Protein AF-0000000087793151 (afdb_homodimer)

Radius of gyration: 22.63 Å; Cα contacts (8 Å, |Δi|>4): 613; chains: 2; bounding box: 46×67×63 Å

Secondary structure (DSSP, 8-state):
----HHHHHHHHHHH-TT-SSSGGG--SSHHHHHHTTS--SHHHHHHHHHHHIIIIITTTHHHHHHHHHHS-HHHHHHHHHHHHHH---HHHHHHHHHHHHHHHHHHHHH-TTS--HHHHHHHHTTS----HHHHHHHHHHHTT--HHHHHHHHHHHHHHHHHHHHHHTTSS-HHHHHHHHHHTHHHHHHHHHTTTTS-GGG-----HHHHHHHHHHHHHHHHHHH-/----HHHHHHHHHHH-TT-SSSGGG--SSHHHHHHTTS--SHHHHHHHHHHHIIIIITTTHHHHHHHHHHS-HHHHHHHHHHHHHH---HHHHHHHHHHHHHHHHHHHHH-TTS--HHHHHHHHTTS----HHHHHHHHHHHTT--HHHHHHHHHHHHHHHHHHHHHHTTSS-HHHHHHHHHHTHHHHHHHHHTTTTS-GGG-----HHHHHHHHHHHHHHHHHHH-

Foldseek 3Di:
DPCDPQLVVVLVQVLDLVNPLCLLPQLLLLVLCCVVPCQQALVSLLVVLLCCLQPACLQQLLLLLVCLVPHDLLVSQQSQAVSLVVQQFPSNSVSQLSSLVSLLVVLCVVCVPFDPPSVVVCVVVVSHSSGNSNSLSNSSVRSPHDSLCSSLSVSLSSLLSSLVVCCVVVSDHPVSSVVSSVVCSVVSSVSNVVCVPPNSSSGDRPPPVSSVSSVVVVVVVVVVVVD/DPCDPQLVVVLVQVLDLVNPLCLLPQLLLLVLCPVVPQQQALVSLLVVLLCCLQPACLQQLLLLLVCLVPHDLLVSQQSQAVSLVVQQFPSNSVSQLSSLVSLLVVLCVVCVPFDPPSVVVCVVVVSHSSGNSNSLSNSSVRSPHDSLCSQLSVSLSSLLSSLVVCCVVVSDHPVSSVVSSVVCSVVSSVSNVVCVPPNSSSGDRPPPVSSVSSVVVVVVVVVVVVD

pLDDT: mean 87.32, std 15.62, range [35.44, 98.69]

Sequence (454 aa):
MPNSLNSYLSHAQILDSALPIGAFSHSFGFETLVVEGQITDAASLHDFLWNALHGAWSQSDCLLIKATFTLENTQIWELDALLDASRVSRETREGTRKMGRQALKLARAIHPHLDFTGVENALQNGECAGSWPLIYGLWSRAIGVPLDRATTGYLHGCCAASLNVAVRLSLIGQTAAQTILAALSSEIEAAWQAVAERDPFDFCTSLPVLEIAQMRHQWLEARLFMSMPNSLNSYLSHAQILDSALPIGAFSHSFGFETLVVEGQITDAASLHDFLWNALHGAWSQSDCLLIKATFTLENTQIWELDALLDASRVSRETREGTRKMGRQALKLARAIHPHLDFTGVENALQNGECAGSWPLIYGLWSRAIGVPLDRATTGYLHGCCAASLNVAVRLSLIGQTAAQTILAALSSEIEAAWQAVAERDPFDFCTSLPVLEIAQMRHQWLEARLFMS

Nearest PDB structures (foldseek):
  4hi0-assembly1_C  TM=8.654E-01  e=1.634E-08  Helicobacter pylori 26695
  8hc1-assembly1_D  TM=8.454E-01  e=1.628E-06  Helicobacter pylori 26695
  3cxn-assembly2_C  TM=8.411E-01  e=1.063E-05  unclassified
  3o1q-assembly2_B  TM=8.295E-01  e=2.077E-05  Helicobacter pylori
  6jc4-assembly2_C  TM=8.252E-01  e=7.587E-05  Klebsiella pneumoniae

Solvent-accessible surface area (backbone atoms only — not comparable to full-atom values): 23621 Å² total; per-residue (Å²): 122,78,82,38,71,60,27,51,53,54,48,51,52,68,56,22,78,72,46,88,29,60,66,85,75,49,58,68,25,55,58,41,29,38,75,73,58,70,32,70,39,70,67,45,42,50,51,50,51,51,47,40,39,58,38,27,45,33,32,36,45,37,25,49,24,48,27,56,76,72,50,54,68,71,59,38,26,46,50,43,33,51,52,49,70,62,43,75,22,67,65,45,41,52,42,35,25,50,26,9,51,40,41,48,55,47,49,45,65,52,36,70,86,61,86,58,60,69,59,53,50,31,45,75,73,64,47,26,60,49,30,33,46,50,41,50,25,46,50,35,50,73,53,46,42,53,68,70,56,45,45,39,46,49,50,49,40,55,50,50,52,52,38,52,51,36,36,74,69,63,55,44,55,68,66,56,40,50,30,52,53,55,65,39,46,64,53,40,50,48,29,43,62,75,44,65,83,54,60,49,87,68,48,43,83,60,46,56,66,56,38,46,33,28,44,47,40,53,51,50,54,46,48,63,66,70,95,125,80,82,39,72,60,28,52,53,54,47,50,54,69,57,21,76,72,46,88,28,61,65,83,74,48,57,69,22,55,58,40,30,38,76,71,56,70,33,70,39,70,67,44,41,48,50,50,51,51,46,39,39,58,38,26,45,33,31,33,46,38,25,47,25,48,26,56,76,74,50,56,68,73,59,38,28,46,48,43,34,52,54,48,69,61,44,77,22,66,66,46,41,52,42,35,26,49,26,9,51,41,40,47,55,46,48,45,65,50,36,72,86,60,88,57,59,68,60,52,50,31,46,75,71,63,48,26,59,48,30,32,46,50,41,50,24,46,51,35,52,74,53,48,42,53,68,71,57,46,45,39,47,50,51,49,41,54,52,50,54,52,38,52,49,35,35,76,69,63,54,45,52,69,66,56,39,49,28,52,54,56,65,38,46,62,53,40,50,50,30,42,61,76,44,66,83,54,60,49,87,68,51,42,84,58,45,57,66,54,38,45,32,28,45,46,41,54,51,51,53,52,48,62,66,70,94

Structure (mmCIF, N/CA/C/O backbone):
data_AF-0000000087793151-model_v1
#
loop_
_entity.id
_entity.type
_entity.pdbx_description
1 polymer 'Urease accessory protein UreF'
#
loop_
_atom_site.group_PDB
_atom_site.id
_atom_site.type_symbol
_atom_site.label_atom_id
_atom_site.label_alt_id
_atom_site.label_comp_id
_atom_site.label_asym_id
_atom_site.label_entity_id
_atom_site.label_seq_id
_atom_site.pdbx_PDB_ins_code
_atom_site.Cartn_x
_atom_site.Cartn_y
_atom_site.Cartn_z
_atom_site.occupancy
_atom_site.B_iso_or_equiv
_atom_site.auth_seq_id
_atom_site.auth_comp_id
_atom_site.auth_asym_id
_atom_site.auth_atom_id
_atom_site.pdbx_PDB_model_num
ATOM 1 N N . MET A 1 1 ? 14.648 -12.32 12.484 1 37.25 1 MET A N 1
ATOM 2 C CA . MET A 1 1 ? 14.953 -10.93 12.812 1 37.25 1 MET A CA 1
ATOM 3 C C . MET A 1 1 ? 13.672 -10.117 12.953 1 37.25 1 MET A C 1
ATOM 5 O O . MET A 1 1 ? 12.688 -10.367 12.25 1 37.25 1 MET A O 1
ATOM 9 N N . PRO A 1 2 ? 13.438 -9.539 14.023 1 46.12 2 PRO A N 1
ATOM 10 C CA . PRO A 1 2 ? 12.219 -8.812 14.375 1 46.12 2 PRO A CA 1
ATOM 11 C C . PRO A 1 2 ? 11.727 -7.898 13.258 1 46.12 2 PRO A C 1
ATOM 13 O O . PRO A 1 2 ? 12.531 -7.445 12.438 1 46.12 2 PRO A O 1
ATOM 16 N N . ASN A 1 3 ? 10.375 -8.156 12.789 1 57.62 3 ASN A N 1
ATOM 17 C CA . ASN A 1 3 ? 9.648 -7.293 11.859 1 57.62 3 ASN A CA 1
ATOM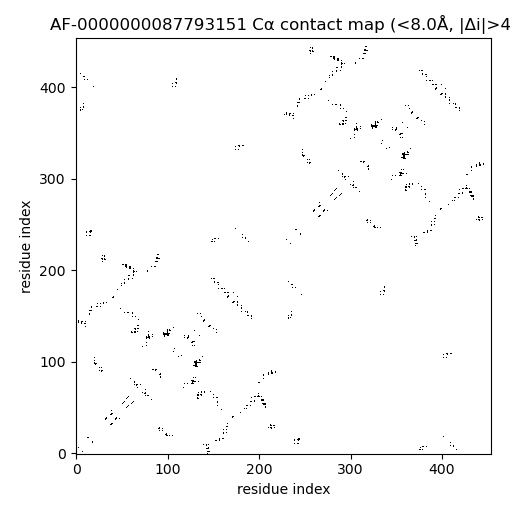 18 C C . ASN A 1 3 ? 10.023 -5.824 12.047 1 57.62 3 ASN A C 1
ATOM 20 O O . ASN A 1 3 ? 9.438 -5.133 12.875 1 57.62 3 ASN A O 1
ATOM 24 N N . SER A 1 4 ? 11.227 -5.461 11.367 1 79.94 4 SER A N 1
ATOM 25 C CA . SER A 1 4 ? 11.797 -4.125 11.508 1 79.94 4 SER A CA 1
ATOM 26 C C . SER A 1 4 ? 10.961 -3.092 10.758 1 79.94 4 SER A C 1
ATOM 28 O O . SER A 1 4 ? 10.148 -3.445 9.898 1 79.94 4 SER A O 1
ATOM 30 N N . LEU A 1 5 ? 10.953 -1.966 11.258 1 82.94 5 LEU A N 1
ATOM 31 C CA . LEU A 1 5 ? 10.289 -0.855 10.586 1 82.94 5 LEU A CA 1
ATOM 32 C C . LEU A 1 5 ? 10.688 -0.791 9.117 1 82.94 5 LEU A C 1
ATOM 34 O O . LEU A 1 5 ? 9.852 -0.495 8.258 1 82.94 5 LEU A O 1
ATOM 38 N N . ASN A 1 6 ? 11.891 -1.193 8.867 1 87.62 6 ASN A N 1
ATOM 39 C CA . ASN A 1 6 ? 12.367 -1.195 7.488 1 87.62 6 ASN A CA 1
ATOM 40 C C . ASN A 1 6 ? 11.672 -2.27 6.652 1 87.62 6 ASN A C 1
ATOM 42 O O . ASN A 1 6 ? 11.297 -2.025 5.508 1 87.62 6 ASN A O 1
ATOM 46 N N . SER A 1 7 ? 11.539 -3.393 7.266 1 91.69 7 SER A N 1
ATOM 47 C CA . SER A 1 7 ? 10.836 -4.469 6.578 1 91.69 7 SER A CA 1
ATOM 48 C C . SER A 1 7 ? 9.375 -4.105 6.332 1 91.69 7 SER A C 1
ATOM 50 O O . SER A 1 7 ? 8.828 -4.41 5.27 1 91.69 7 SER A O 1
ATOM 52 N N . TYR A 1 8 ? 8.82 -3.398 7.27 1 93.81 8 TYR A N 1
ATOM 53 C CA . TYR A 1 8 ? 7.434 -2.957 7.176 1 93.81 8 TYR A CA 1
ATOM 54 C C . TYR A 1 8 ? 7.246 -1.979 6.023 1 93.81 8 TYR A C 1
ATOM 56 O O . TYR A 1 8 ? 6.355 -2.156 5.188 1 93.81 8 TYR A O 1
ATOM 64 N N . LEU A 1 9 ? 8.102 -0.995 5.922 1 95.38 9 LEU A N 1
ATOM 65 C CA . LEU A 1 9 ? 7.992 0.022 4.879 1 95.38 9 LEU A CA 1
ATOM 66 C C . LEU A 1 9 ? 8.305 -0.568 3.51 1 95.38 9 LEU A C 1
ATOM 68 O O . LEU A 1 9 ? 7.672 -0.209 2.514 1 95.38 9 LEU A O 1
ATOM 72 N N . SER A 1 10 ? 9.305 -1.446 3.494 1 95.5 10 SER A N 1
ATOM 73 C CA . SER A 1 10 ? 9.633 -2.117 2.242 1 95.5 10 SER A CA 1
ATOM 74 C C . SER A 1 10 ? 8.469 -2.957 1.735 1 95.5 10 SER A C 1
ATOM 76 O O . SER A 1 10 ? 8.188 -2.986 0.534 1 95.5 10 SER A O 1
ATOM 78 N N . HIS A 1 11 ? 7.828 -3.617 2.676 1 96.62 11 HIS A N 1
ATOM 79 C CA . HIS A 1 11 ? 6.68 -4.422 2.277 1 96.62 11 HIS A CA 1
ATOM 80 C C . HIS A 1 11 ? 5.52 -3.541 1.828 1 96.62 11 HIS A C 1
ATOM 82 O O . HIS A 1 11 ? 4.809 -3.879 0.878 1 96.62 11 HIS A O 1
ATOM 88 N N . ALA A 1 12 ? 5.297 -2.412 2.52 1 95.94 12 ALA A N 1
ATOM 89 C CA . ALA A 1 12 ? 4.273 -1.462 2.094 1 95.94 12 ALA A CA 1
ATOM 90 C C . ALA A 1 12 ? 4.508 -1.01 0.655 1 95.94 12 ALA A C 1
ATOM 92 O O . ALA A 1 12 ? 3.557 -0.845 -0.113 1 95.94 12 ALA A O 1
ATOM 93 N N . GLN A 1 13 ? 5.727 -0.848 0.295 1 96.06 13 GLN A N 1
ATOM 94 C CA . GLN A 1 13 ? 6.09 -0.449 -1.062 1 96.06 13 GLN A CA 1
ATOM 95 C C . GLN A 1 13 ? 5.707 -1.527 -2.072 1 96.06 13 GLN A C 1
ATOM 97 O O . GLN A 1 13 ? 5.168 -1.224 -3.139 1 96.06 13 GLN A O 1
ATOM 102 N N . ILE A 1 14 ? 5.953 -2.748 -1.734 1 96.12 14 ILE A N 1
ATOM 103 C CA . ILE A 1 14 ? 5.66 -3.871 -2.617 1 96.12 14 ILE A CA 1
ATOM 104 C C . ILE A 1 14 ? 4.148 -4.031 -2.768 1 96.12 14 ILE A C 1
ATOM 106 O O . ILE A 1 14 ? 3.664 -4.406 -3.838 1 96.12 14 ILE A O 1
ATOM 110 N N . LEU A 1 15 ? 3.402 -3.697 -1.719 1 95.94 15 LEU A N 1
ATOM 111 C CA . LEU A 1 15 ? 1.961 -3.924 -1.695 1 95.94 15 LEU A CA 1
ATOM 112 C C . LEU A 1 15 ? 1.217 -2.766 -2.352 1 95.94 15 LEU A C 1
ATOM 114 O O . LEU A 1 15 ? 0.011 -2.855 -2.594 1 95.94 15 LEU A O 1
ATOM 118 N N . ASP A 1 16 ? 1.908 -1.746 -2.65 1 95.38 16 ASP A N 1
ATOM 119 C CA . ASP A 1 16 ? 1.265 -0.566 -3.219 1 95.38 16 ASP A CA 1
ATOM 120 C C . ASP A 1 16 ? 0.654 -0.878 -4.582 1 95.38 16 ASP A C 1
ATOM 122 O O . ASP A 1 16 ? 1.305 -1.484 -5.438 1 95.38 16 ASP A O 1
ATOM 126 N N . SER A 1 17 ? -0.555 -0.442 -4.77 1 92.12 17 SER A N 1
ATOM 127 C CA . SER A 1 17 ? -1.268 -0.705 -6.016 1 92.12 17 SER A CA 1
ATOM 128 C C . SER A 1 17 ? -0.584 -0.023 -7.195 1 92.12 17 SER A C 1
ATOM 130 O O . SER A 1 17 ? -0.817 -0.389 -8.352 1 92.12 17 SER A O 1
ATOM 132 N N . ALA A 1 18 ? 0.259 0.924 -6.902 1 90 18 ALA A N 1
ATOM 133 C CA . ALA A 1 18 ? 0.94 1.658 -7.965 1 90 18 ALA A CA 1
ATOM 134 C C . ALA A 1 18 ? 2.291 1.026 -8.289 1 90 18 ALA A C 1
ATOM 136 O O . ALA A 1 18 ? 3.055 1.56 -9.094 1 90 18 ALA A O 1
ATOM 137 N N . LEU A 1 19 ? 2.611 -0.112 -7.59 1 93.75 19 LEU A N 1
ATOM 138 C CA . LEU A 1 19 ? 3.85 -0.793 -7.949 1 93.75 19 LEU A CA 1
ATOM 139 C C . LEU A 1 19 ? 3.908 -1.058 -9.453 1 93.75 19 LEU A C 1
ATOM 141 O O . LEU A 1 19 ? 2.994 -1.664 -10.016 1 93.75 19 LEU A O 1
ATOM 145 N N . PRO A 1 20 ? 4.914 -0.584 -10.117 1 93.25 20 PRO A N 1
ATOM 146 C CA . PRO A 1 20 ? 4.941 -0.592 -11.578 1 93.25 20 PRO A CA 1
ATOM 147 C C . PRO A 1 20 ? 5.371 -1.939 -12.156 1 93.25 20 PRO A C 1
ATOM 149 O O . PRO A 1 20 ? 6.383 -2.02 -12.859 1 93.25 20 PRO A O 1
ATOM 152 N N . ILE A 1 21 ? 4.559 -2.949 -11.961 1 93 21 ILE A N 1
ATOM 153 C CA . ILE A 1 21 ? 4.914 -4.273 -12.461 1 93 21 ILE A CA 1
ATOM 154 C C . ILE A 1 21 ? 3.85 -4.758 -13.445 1 93 21 ILE A C 1
ATOM 156 O O . ILE A 1 21 ? 3.836 -5.93 -13.828 1 93 21 ILE A O 1
ATOM 160 N N . GLY A 1 22 ? 2.945 -3.9 -13.82 1 79.44 22 GLY A N 1
ATOM 161 C CA . GLY A 1 22 ? 1.963 -4.211 -14.852 1 79.44 22 GLY A CA 1
ATOM 162 C C . GLY A 1 22 ? 0.705 -4.852 -14.297 1 79.44 22 GLY A C 1
ATOM 163 O O . GLY A 1 22 ? -0.06 -5.473 -15.039 1 79.44 22 GLY A O 1
ATOM 164 N N . ALA A 1 23 ? 0.548 -4.984 -13.008 1 60.41 23 ALA A N 1
ATOM 165 C CA . ALA A 1 23 ? -0.57 -5.68 -12.375 1 60.41 23 ALA A CA 1
ATOM 166 C C . ALA A 1 23 ? -1.903 -5.207 -12.945 1 60.41 23 ALA A C 1
ATOM 168 O O . ALA A 1 23 ? -2.814 -6.008 -13.164 1 60.41 23 ALA A O 1
ATOM 169 N N . PHE A 1 24 ? -2.125 -3.943 -13.188 1 54.72 24 PHE A N 1
ATOM 170 C CA . PHE A 1 24 ? -3.428 -3.389 -13.531 1 54.72 24 PHE A CA 1
ATOM 171 C C . PHE A 1 24 ? -3.842 -3.818 -14.938 1 54.72 24 PHE A C 1
ATOM 173 O O . PHE A 1 24 ? -5.031 -3.842 -15.258 1 54.72 24 PHE A O 1
ATOM 180 N N . SER A 1 25 ? -2.857 -4.164 -15.648 1 48.97 25 SER A N 1
ATOM 181 C CA . SER A 1 25 ? -3.166 -4.465 -17.047 1 48.97 25 SER A CA 1
ATOM 182 C C . SER A 1 25 ? -3.758 -5.863 -17.188 1 48.97 25 SER A C 1
ATOM 184 O O . SER A 1 25 ? -4.383 -6.176 -18.203 1 48.97 25 SER A O 1
ATOM 186 N N . HIS A 1 26 ? -3.625 -6.668 -16.297 1 51.31 26 HIS A N 1
ATOM 187 C CA . HIS A 1 26 ? -3.973 -8.031 -16.672 1 51.31 26 HIS A CA 1
ATOM 188 C C . HIS A 1 26 ? -5.062 -8.594 -15.766 1 51.31 26 HIS A C 1
ATOM 190 O O . HIS A 1 26 ? -4.77 -9.336 -14.82 1 51.31 26 HIS A O 1
ATOM 196 N N . SER A 1 27 ? -6.082 -7.812 -15.617 1 57.06 27 SER A N 1
ATOM 197 C CA . SER A 1 27 ? -7.078 -8.422 -14.742 1 57.06 27 SER A CA 1
ATOM 198 C C . SER A 1 27 ? -7.469 -9.812 -15.234 1 57.06 27 SER A C 1
ATOM 200 O O . SER A 1 27 ? -8.016 -9.953 -16.328 1 57.06 27 SER A O 1
ATOM 202 N N . PHE A 1 28 ? -6.809 -10.945 -14.82 1 58.47 28 PHE A N 1
ATOM 203 C CA . PHE A 1 28 ? -6.848 -12.406 -14.875 1 58.47 28 PHE A CA 1
ATOM 204 C C . PHE A 1 28 ? -8.266 -12.898 -15.164 1 58.47 28 PHE A C 1
ATOM 206 O O . PHE A 1 28 ? -8.789 -13.742 -14.438 1 58.47 28 PHE A O 1
ATOM 213 N N . GLY A 1 29 ? -8.922 -12.289 -16.141 1 66.12 29 GLY A N 1
ATOM 214 C CA . GLY A 1 29 ? -10.227 -12.82 -16.469 1 66.12 29 GLY A CA 1
ATOM 215 C C . GLY A 1 29 ? -11.367 -12.094 -15.789 1 66.12 29 GLY A C 1
ATOM 216 O O . GLY A 1 29 ? -12.531 -12.258 -16.172 1 66.12 29 GLY A O 1
ATOM 217 N N . PHE A 1 30 ? -11.016 -11.281 -14.836 1 77.06 30 PHE A N 1
ATOM 218 C CA . PHE A 1 30 ? -12.062 -10.578 -14.102 1 77.06 30 PHE A CA 1
ATOM 219 C C . PHE A 1 30 ? -12.859 -9.672 -15.031 1 77.06 30 PHE A C 1
ATOM 221 O O . PHE A 1 30 ? -14.094 -9.656 -14.984 1 77.06 30 PHE A O 1
ATOM 228 N N . GLU A 1 31 ? -12.148 -9.023 -15.906 1 77.62 31 GLU A N 1
ATOM 229 C CA . GLU A 1 31 ? -12.812 -8.117 -16.844 1 77.62 31 GLU A CA 1
ATOM 230 C C . GLU A 1 31 ? -13.781 -8.875 -17.75 1 77.62 31 GLU A C 1
ATOM 232 O O . GLU A 1 31 ? -14.883 -8.398 -18.031 1 77.62 31 GLU A O 1
ATOM 237 N N . THR A 1 32 ? -13.359 -9.992 -18.125 1 74.94 32 THR A N 1
ATOM 238 C CA . THR A 1 32 ? -14.195 -10.836 -18.969 1 74.94 32 THR A CA 1
ATOM 239 C C . THR A 1 32 ? -15.461 -11.266 -18.234 1 74.94 32 THR A C 1
ATOM 241 O O . THR A 1 32 ? -16.547 -11.258 -18.812 1 74.94 32 THR A O 1
ATOM 244 N N . LEU A 1 33 ? -15.266 -11.578 -16.969 1 80.81 33 LEU A N 1
ATOM 245 C CA . LEU A 1 33 ? -16.406 -12 -16.156 1 80.81 33 LEU A CA 1
ATOM 246 C C . LEU A 1 33 ? -17.391 -10.859 -15.977 1 80.81 33 LEU A C 1
ATOM 248 O O . LEU A 1 33 ? -18.609 -11.086 -15.953 1 80.81 33 LEU A O 1
ATOM 252 N N . VAL A 1 34 ? -16.891 -9.68 -15.914 1 83.25 34 VAL A N 1
ATOM 253 C CA . VAL A 1 34 ? -17.75 -8.508 -15.75 1 83.25 34 VAL A CA 1
ATOM 254 C C . VAL A 1 34 ? -18.469 -8.195 -17.062 1 83.25 34 VAL A C 1
ATOM 256 O O . VAL A 1 34 ? -19.688 -8.008 -17.078 1 83.25 34 VAL A O 1
ATOM 259 N N . VAL A 1 35 ? -17.734 -8.258 -18.156 1 79.19 35 VAL A N 1
ATOM 260 C CA . VAL A 1 35 ? -18.266 -7.918 -19.469 1 79.19 35 VAL A CA 1
ATOM 261 C C . VAL A 1 35 ? -19.297 -8.961 -19.891 1 79.19 35 VAL A C 1
ATOM 263 O O . VAL A 1 35 ? -20.297 -8.633 -20.531 1 79.19 35 VAL A O 1
ATOM 266 N N . GLU A 1 36 ? -19.125 -10.156 -19.5 1 82.31 36 GLU A N 1
ATOM 267 C CA . GLU A 1 36 ? -20.031 -11.25 -19.844 1 82.31 36 GLU A CA 1
ATOM 268 C C . GLU A 1 36 ? -21.234 -11.297 -18.906 1 82.31 36 GLU A C 1
ATOM 270 O O . GLU A 1 36 ? -22.125 -12.125 -19.078 1 82.31 36 GLU A O 1
ATOM 275 N N . GLY A 1 37 ? -21.172 -10.445 -17.906 1 84.69 37 GLY A N 1
ATOM 276 C CA . GLY A 1 37 ? -22.344 -10.297 -17.047 1 84.69 37 GLY A CA 1
ATOM 277 C C . GLY A 1 37 ? -22.391 -11.305 -15.914 1 84.69 37 GLY A C 1
ATOM 278 O O . GLY A 1 37 ? -23.438 -11.523 -15.305 1 84.69 37 GLY A O 1
ATOM 279 N N . GLN A 1 38 ? -21.328 -11.93 -15.711 1 84.81 38 GLN A N 1
ATOM 280 C CA . GLN A 1 38 ? -21.25 -12.875 -14.602 1 84.81 38 GLN A CA 1
ATOM 281 C C . GLN A 1 38 ? -21.062 -12.141 -13.273 1 84.81 38 GLN A C 1
ATOM 283 O O . GLN A 1 38 ? -21.453 -12.648 -12.219 1 84.81 38 GLN A O 1
ATOM 288 N N . ILE A 1 39 ? -20.422 -11.07 -13.281 1 89.62 39 ILE A N 1
ATOM 289 C CA . ILE A 1 39 ? -20.297 -10.164 -12.141 1 89.62 39 ILE A CA 1
ATOM 290 C C . ILE A 1 39 ? -21.016 -8.852 -12.453 1 89.62 39 ILE A C 1
ATOM 292 O O . ILE A 1 39 ? -20.625 -8.133 -13.375 1 89.62 39 ILE A O 1
ATOM 296 N N . THR A 1 40 ? -21.984 -8.594 -11.664 1 89.38 40 THR A N 1
ATOM 297 C CA . THR A 1 40 ? -22.844 -7.5 -12.109 1 89.38 40 THR A CA 1
ATOM 298 C C . THR A 1 40 ? -23.031 -6.48 -10.992 1 89.38 40 THR A C 1
ATOM 300 O O . THR A 1 40 ? -23.5 -5.363 -11.234 1 89.38 40 THR A O 1
ATOM 303 N N . ASP A 1 41 ? -22.734 -6.895 -9.828 1 89 41 ASP A N 1
ATOM 304 C CA . ASP A 1 41 ? -22.969 -6.008 -8.695 1 89 41 ASP A CA 1
ATOM 305 C C . ASP A 1 41 ? -22.016 -6.328 -7.543 1 89 41 ASP A C 1
ATOM 307 O O . ASP A 1 41 ? -21.125 -7.172 -7.68 1 89 41 ASP A O 1
ATOM 311 N N . ALA A 1 42 ? -22.188 -5.605 -6.406 1 88.31 42 ALA A N 1
ATOM 312 C CA . ALA A 1 42 ? -21.297 -5.75 -5.254 1 88.31 42 ALA A CA 1
ATOM 313 C C . ALA A 1 42 ? -21.375 -7.156 -4.676 1 88.31 42 ALA A C 1
ATOM 315 O O . ALA A 1 42 ? -20.359 -7.711 -4.238 1 88.31 42 ALA A O 1
ATOM 316 N N . ALA A 1 43 ? -22.562 -7.68 -4.719 1 89.12 43 ALA A N 1
ATOM 317 C CA . ALA A 1 43 ? -22.75 -9.016 -4.152 1 89.12 43 ALA A CA 1
ATOM 318 C C . ALA A 1 43 ? -22.047 -10.07 -4.984 1 89.12 43 ALA A C 1
ATOM 320 O O . ALA A 1 43 ? -21.344 -10.93 -4.441 1 89.12 43 ALA A O 1
ATOM 321 N N . SER A 1 44 ? -22.234 -10.039 -6.297 1 90.81 44 SER A N 1
ATOM 322 C CA . SER A 1 44 ? -21.578 -11 -7.172 1 90.81 44 SER A CA 1
ATOM 323 C C . SER A 1 44 ? -20.062 -10.789 -7.172 1 90.81 44 SER A C 1
ATOM 325 O O . SER A 1 44 ? -19.297 -11.75 -7.312 1 90.81 44 SER A O 1
ATOM 327 N N . LEU A 1 45 ? -19.641 -9.602 -6.973 1 92.12 45 LEU A N 1
ATOM 328 C CA . LEU A 1 45 ? -18.219 -9.297 -6.871 1 92.12 45 LEU A CA 1
ATOM 329 C C . LEU A 1 45 ? -17.625 -9.898 -5.602 1 92.12 45 LEU A C 1
ATOM 331 O O . LEU A 1 45 ? -16.547 -10.508 -5.641 1 92.12 45 LEU A O 1
ATOM 335 N N . HIS A 1 46 ? -18.297 -9.68 -4.551 1 90.69 46 HIS A N 1
ATOM 336 C CA . HIS A 1 46 ? -17.859 -10.266 -3.291 1 90.69 46 HIS A CA 1
ATOM 337 C C . HIS A 1 46 ? -17.75 -11.789 -3.398 1 90.69 46 HIS A C 1
ATOM 339 O O . HIS A 1 46 ? -16.75 -12.375 -2.943 1 90.69 46 HIS A O 1
ATOM 345 N N . ASP A 1 47 ? -18.75 -12.391 -4.039 1 88.25 47 ASP A N 1
ATOM 346 C CA . ASP A 1 47 ? -18.734 -13.836 -4.219 1 88.25 47 ASP A CA 1
ATOM 347 C C . ASP A 1 47 ? -17.547 -14.281 -5.055 1 88.25 47 ASP A C 1
ATOM 349 O O . ASP A 1 47 ? -16.906 -15.289 -4.75 1 88.25 47 ASP A O 1
ATOM 353 N N . PHE A 1 48 ? -17.328 -13.547 -6.039 1 90.5 48 PHE A N 1
ATOM 354 C CA . PHE A 1 48 ? -16.172 -13.836 -6.887 1 90.5 48 PHE A CA 1
ATOM 355 C C . PHE A 1 48 ? -14.883 -13.781 -6.082 1 90.5 48 PHE A C 1
ATOM 357 O O . PHE A 1 48 ? -14.062 -14.688 -6.156 1 90.5 48 PHE A O 1
ATOM 364 N N . LEU A 1 49 ? -14.711 -12.734 -5.316 1 93.19 49 LEU A N 1
ATOM 365 C CA . LEU A 1 49 ? -13.492 -12.539 -4.547 1 93.19 49 LEU A CA 1
ATOM 366 C C . LEU A 1 49 ? -13.344 -13.609 -3.477 1 93.19 49 LEU A C 1
ATOM 368 O O . LEU A 1 49 ? -12.242 -14.109 -3.234 1 93.19 49 LEU A O 1
ATOM 372 N N . TRP A 1 50 ? -14.445 -13.938 -2.867 1 91.69 50 TRP A N 1
ATOM 373 C CA . TRP A 1 50 ? -14.43 -15 -1.863 1 91.69 50 TRP A CA 1
ATOM 374 C C . TRP A 1 50 ? -13.992 -16.328 -2.479 1 91.69 50 TRP A C 1
ATOM 376 O O . TRP A 1 50 ? -13.148 -17.031 -1.914 1 91.69 50 TRP A O 1
ATOM 386 N N . ASN A 1 51 ? -14.508 -16.656 -3.646 1 89.44 51 ASN A N 1
ATOM 387 C CA . ASN A 1 51 ? -14.156 -17.891 -4.344 1 89.44 51 ASN A CA 1
ATOM 388 C C . ASN A 1 51 ? -12.703 -17.875 -4.801 1 89.44 51 ASN A C 1
ATOM 390 O O . ASN A 1 51 ? -12.016 -18.906 -4.723 1 89.44 51 ASN A O 1
ATOM 394 N N . ALA A 1 52 ? -12.297 -16.766 -5.262 1 90.31 52 ALA A N 1
ATOM 395 C CA . ALA A 1 52 ? -10.906 -16.641 -5.699 1 90.31 52 ALA A CA 1
ATOM 396 C C . ALA A 1 52 ? -9.945 -16.812 -4.523 1 90.31 52 ALA A C 1
ATOM 398 O O . ALA A 1 52 ? -8.922 -17.484 -4.641 1 90.31 52 ALA A O 1
ATOM 399 N N . LEU A 1 53 ? -10.297 -16.234 -3.371 1 93.38 53 LEU A N 1
ATOM 400 C CA . LEU A 1 53 ? -9.477 -16.281 -2.164 1 93.38 53 LEU A CA 1
ATOM 401 C C . LEU A 1 53 ? -9.336 -17.719 -1.668 1 93.38 53 LEU A C 1
ATOM 403 O O . LEU A 1 53 ? -8.219 -18.188 -1.438 1 93.38 53 LEU A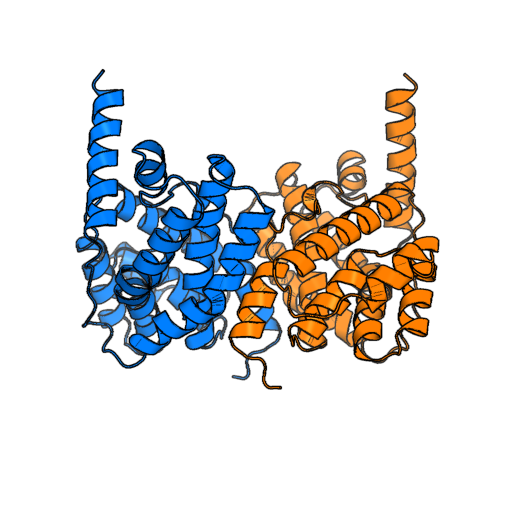 O 1
ATOM 407 N N . HIS A 1 54 ? -10.453 -18.375 -1.568 1 92.06 54 HIS A N 1
ATOM 408 C CA . HIS A 1 54 ? -10.461 -19.672 -0.919 1 92.06 54 HIS A CA 1
ATOM 409 C C . HIS A 1 54 ? -10.203 -20.797 -1.924 1 92.06 54 HIS A C 1
ATOM 411 O O . HIS A 1 54 ? -9.641 -21.828 -1.573 1 92.06 54 HIS A O 1
ATOM 417 N N . GLY A 1 55 ? -10.508 -20.562 -3.146 1 88.5 55 GLY A N 1
ATOM 418 C CA . GLY A 1 55 ? -10.508 -21.656 -4.113 1 88.5 55 GLY A CA 1
ATOM 419 C C . GLY A 1 55 ? -9.336 -21.594 -5.07 1 88.5 55 GLY A C 1
ATOM 420 O O . GLY A 1 55 ? -9.016 -22.594 -5.73 1 88.5 55 GLY A O 1
ATOM 421 N N . ALA A 1 56 ? -8.695 -20.422 -5.188 1 88.69 56 ALA A N 1
ATOM 422 C CA . ALA A 1 56 ? -7.652 -20.312 -6.199 1 88.69 56 ALA A CA 1
ATOM 423 C C . ALA A 1 56 ? -6.375 -19.734 -5.605 1 88.69 56 ALA A C 1
ATOM 425 O O . ALA A 1 56 ? -5.387 -20.438 -5.414 1 88.69 56 ALA A O 1
ATOM 426 N N . TRP A 1 57 ? -6.375 -18.516 -5.141 1 92.5 57 TRP A N 1
ATOM 427 C CA . TRP A 1 57 ? -5.16 -17.812 -4.746 1 92.5 57 TRP A CA 1
ATOM 428 C C . TRP A 1 57 ? -4.496 -18.484 -3.555 1 92.5 57 TRP A C 1
ATOM 430 O O . TRP A 1 57 ? -3.277 -18.688 -3.545 1 92.5 57 TRP A O 1
ATOM 440 N N . SER A 1 58 ? -5.305 -18.812 -2.551 1 95.06 58 SER A N 1
ATOM 441 C CA . SER A 1 58 ? -4.734 -19.438 -1.359 1 95.06 58 SER A CA 1
ATOM 442 C C . SER A 1 58 ? -4.23 -20.844 -1.658 1 95.06 58 SER A C 1
ATOM 444 O O . SER A 1 58 ? -3.217 -21.266 -1.104 1 95.06 58 SER A O 1
ATOM 446 N N . GLN A 1 59 ? -4.812 -21.531 -2.631 1 93.19 59 GLN A N 1
ATOM 447 C CA . GLN A 1 59 ? -4.559 -22.938 -2.898 1 93.19 59 GLN A CA 1
ATOM 448 C C . GLN A 1 59 ? -3.383 -23.109 -3.854 1 93.19 59 GLN A C 1
ATOM 450 O O . GLN A 1 59 ? -2.877 -24.219 -4.027 1 93.19 59 GLN A O 1
ATOM 455 N N . SER A 1 60 ? -2.941 -22.094 -4.465 1 93.81 60 SER A N 1
ATOM 456 C CA . SER A 1 60 ? -1.866 -22.203 -5.445 1 93.81 60 SER A CA 1
ATOM 457 C C . SER A 1 60 ? -0.784 -21.156 -5.199 1 93.81 60 SER A C 1
ATOM 459 O O . SER A 1 60 ? 0.241 -21.453 -4.582 1 93.81 60 SER A O 1
ATOM 461 N N . ASP A 1 61 ? -1.147 -19.844 -5.352 1 95.06 61 ASP A N 1
ATOM 462 C CA . ASP A 1 61 ? -0.16 -18.781 -5.25 1 95.06 61 ASP A CA 1
ATOM 463 C C . ASP A 1 61 ? 0.431 -18.719 -3.842 1 95.06 61 ASP A C 1
ATOM 465 O O . ASP A 1 61 ? 1.646 -18.578 -3.68 1 95.06 61 ASP A O 1
ATOM 469 N N . CYS A 1 62 ? -0.411 -18.812 -2.84 1 97.19 62 CYS A N 1
ATOM 470 C CA . CYS A 1 62 ? 0.063 -18.719 -1.463 1 97.19 62 CYS A CA 1
ATOM 471 C C . CYS A 1 62 ? 0.959 -19.906 -1.118 1 97.19 62 CYS A C 1
ATOM 473 O O . CYS A 1 62 ? 1.906 -19.766 -0.343 1 97.19 62 CYS A O 1
ATOM 475 N N . LEU A 1 63 ? 0.67 -21.062 -1.646 1 97.19 63 LEU A N 1
ATOM 476 C CA . LEU A 1 63 ? 1.506 -22.234 -1.39 1 97.19 63 LEU A CA 1
ATOM 477 C C . LEU A 1 63 ? 2.863 -22.094 -2.07 1 97.19 63 LEU A C 1
ATOM 479 O O . LEU A 1 63 ? 3.879 -22.547 -1.542 1 97.19 63 LEU A O 1
ATOM 483 N N . LEU A 1 64 ? 2.869 -21.484 -3.25 1 97.94 64 LEU A N 1
ATOM 484 C CA . LEU A 1 64 ? 4.145 -21.156 -3.885 1 97.94 64 LEU A CA 1
ATOM 485 C C . LEU A 1 64 ? 4.938 -20.156 -3.049 1 97.94 64 LEU A C 1
ATOM 487 O O . LEU A 1 64 ? 6.145 -20.328 -2.859 1 97.94 64 LEU A O 1
ATOM 491 N N . ILE A 1 65 ? 4.289 -19.156 -2.521 1 98.62 65 ILE A N 1
ATOM 492 C CA . ILE A 1 65 ? 4.934 -18.188 -1.643 1 98.62 65 ILE A CA 1
ATOM 493 C C . ILE A 1 65 ? 5.488 -18.891 -0.409 1 98.62 65 ILE A C 1
ATOM 495 O O . ILE A 1 65 ? 6.637 -18.656 -0.02 1 98.62 65 ILE A O 1
ATOM 499 N N . LYS A 1 66 ? 4.707 -19.734 0.186 1 98.62 66 LYS A N 1
ATOM 500 C CA . LYS A 1 66 ? 5.168 -20.516 1.333 1 98.62 66 LYS A CA 1
ATOM 501 C C . LYS A 1 66 ? 6.41 -21.328 0.983 1 98.62 66 LYS A C 1
ATOM 503 O O . LYS A 1 66 ? 7.344 -21.422 1.785 1 98.62 66 LYS A O 1
ATOM 508 N N . ALA A 1 67 ? 6.418 -21.938 -0.14 1 98.56 67 ALA A N 1
ATOM 509 C CA . ALA A 1 67 ? 7.551 -22.734 -0.585 1 98.56 67 ALA A CA 1
ATOM 510 C C . ALA A 1 67 ? 8.844 -21.922 -0.567 1 98.56 67 ALA A C 1
ATOM 512 O O . ALA A 1 67 ? 9.906 -22.438 -0.221 1 98.56 67 ALA A O 1
ATOM 513 N N . THR A 1 68 ? 8.789 -20.641 -0.95 1 98.69 68 THR A N 1
ATOM 514 C CA . THR A 1 68 ? 9.984 -19.797 -0.997 1 98.69 68 THR A CA 1
ATOM 515 C C . THR A 1 68 ? 10.562 -19.609 0.4 1 98.69 68 THR A C 1
ATOM 517 O O . THR A 1 68 ? 11.727 -19.219 0.546 1 98.69 68 THR A O 1
ATOM 520 N N . PHE A 1 69 ? 9.773 -19.844 1.417 1 98.25 69 PHE A N 1
ATOM 521 C CA . PHE A 1 69 ? 10.203 -19.672 2.799 1 98.25 69 PHE A CA 1
ATOM 522 C C . PHE A 1 69 ? 10.664 -21 3.395 1 98.25 69 PHE A C 1
ATOM 524 O O . PHE A 1 69 ? 11.375 -21.016 4.398 1 98.25 69 PHE A O 1
ATOM 531 N N . THR A 1 70 ? 10.242 -22.125 2.799 1 97.88 70 THR A N 1
ATOM 532 C CA . THR A 1 70 ? 10.359 -23.359 3.562 1 97.88 70 THR A CA 1
ATOM 533 C C . THR A 1 70 ? 11.109 -24.422 2.76 1 97.88 70 THR A C 1
ATOM 535 O O . THR A 1 70 ? 11.578 -25.422 3.318 1 97.88 70 THR A O 1
ATOM 538 N N . LEU A 1 71 ? 11.219 -24.25 1.493 1 98.06 71 LEU A N 1
ATOM 539 C CA . LEU A 1 71 ? 11.789 -25.297 0.658 1 98.06 71 LEU A CA 1
ATOM 540 C C . LEU A 1 71 ? 13.109 -24.859 0.047 1 98.06 71 LEU A C 1
ATOM 542 O O . LEU A 1 71 ? 13.477 -23.688 0.139 1 98.06 71 LEU A O 1
ATOM 546 N N . GLU A 1 72 ? 13.797 -25.812 -0.534 1 97.62 72 GLU A N 1
ATOM 547 C CA . GLU A 1 72 ? 15.039 -25.516 -1.241 1 97.62 72 GLU A CA 1
ATOM 548 C C . GLU A 1 72 ? 14.766 -25.031 -2.66 1 97.62 72 GLU A C 1
ATOM 550 O O . GLU A 1 72 ? 13.703 -25.297 -3.223 1 97.62 72 GLU A O 1
ATOM 555 N N . ASN A 1 73 ? 15.711 -24.391 -3.264 1 97.5 73 ASN A N 1
ATOM 556 C CA . ASN A 1 73 ? 15.562 -23.719 -4.551 1 97.5 73 ASN A CA 1
ATOM 557 C C . ASN A 1 73 ? 15.016 -24.656 -5.617 1 97.5 73 ASN A C 1
ATOM 559 O O . ASN A 1 73 ? 14.078 -24.328 -6.332 1 97.5 73 ASN A O 1
ATOM 563 N N . THR A 1 74 ? 15.555 -25.812 -5.719 1 96.69 74 THR A N 1
ATOM 564 C CA . THR A 1 74 ? 15.172 -26.734 -6.777 1 96.69 74 THR A CA 1
ATOM 565 C C . THR A 1 74 ? 13.688 -27.078 -6.684 1 96.69 74 THR A C 1
ATOM 567 O O . THR A 1 74 ? 13.008 -27.203 -7.703 1 96.69 74 THR A O 1
ATOM 570 N N . GLN A 1 75 ? 13.203 -27.25 -5.438 1 97.69 75 GLN A N 1
ATOM 571 C CA . GLN A 1 75 ? 11.789 -27.547 -5.215 1 97.69 75 GLN A CA 1
ATOM 572 C C . GLN A 1 75 ? 10.914 -26.344 -5.539 1 97.69 75 GLN A C 1
ATOM 574 O O . GLN A 1 75 ? 9.82 -26.484 -6.07 1 97.69 75 GLN A O 1
ATOM 579 N N . ILE A 1 76 ? 11.438 -25.203 -5.199 1 98.5 76 ILE A N 1
ATOM 580 C CA . ILE A 1 76 ? 10.711 -23.969 -5.457 1 98.5 76 ILE A CA 1
ATOM 581 C C . ILE A 1 76 ? 10.516 -23.797 -6.961 1 98.5 76 ILE A C 1
ATOM 583 O O . ILE A 1 76 ? 9.414 -23.5 -7.422 1 98.5 76 ILE A O 1
ATOM 587 N N . TRP A 1 77 ? 11.594 -24 -7.738 1 98.38 77 TRP A N 1
ATOM 588 C CA . TRP A 1 77 ? 11.547 -23.844 -9.188 1 98.38 77 TRP A CA 1
ATOM 589 C C . TRP A 1 77 ? 10.57 -24.828 -9.812 1 98.38 77 TRP A C 1
ATOM 591 O O . TRP A 1 77 ? 9.766 -24.453 -10.672 1 98.38 77 TRP A O 1
ATOM 601 N N . GLU A 1 78 ? 10.641 -26.016 -9.352 1 97.19 78 GLU A N 1
ATOM 602 C CA . GLU A 1 78 ? 9.758 -27.062 -9.852 1 97.19 78 GLU A CA 1
ATOM 603 C C . GLU A 1 78 ? 8.289 -26.703 -9.602 1 97.19 78 GLU A C 1
ATOM 605 O O . GLU A 1 78 ? 7.449 -26.859 -10.484 1 97.19 78 GLU A O 1
ATOM 610 N N . LEU A 1 79 ? 8.016 -26.25 -8.43 1 97.38 79 LEU A N 1
ATOM 611 C CA . LEU A 1 79 ? 6.641 -25.906 -8.078 1 97.38 79 LEU A CA 1
ATOM 612 C C . LEU A 1 79 ? 6.129 -24.75 -8.938 1 97.38 79 LEU A C 1
ATOM 614 O O . LEU A 1 79 ? 4.98 -24.766 -9.391 1 97.38 79 LEU A O 1
ATOM 618 N N . ASP A 1 80 ? 6.949 -23.719 -9.141 1 97.81 80 ASP A N 1
ATOM 619 C CA . ASP A 1 80 ? 6.566 -22.594 -9.984 1 97.81 80 ASP A CA 1
ATOM 620 C C . ASP A 1 80 ? 6.242 -23.062 -11.406 1 97.81 80 ASP A C 1
ATOM 622 O O . ASP A 1 80 ? 5.258 -22.625 -12 1 97.81 80 ASP A O 1
ATOM 626 N N . ALA A 1 81 ? 7.078 -23.938 -11.914 1 9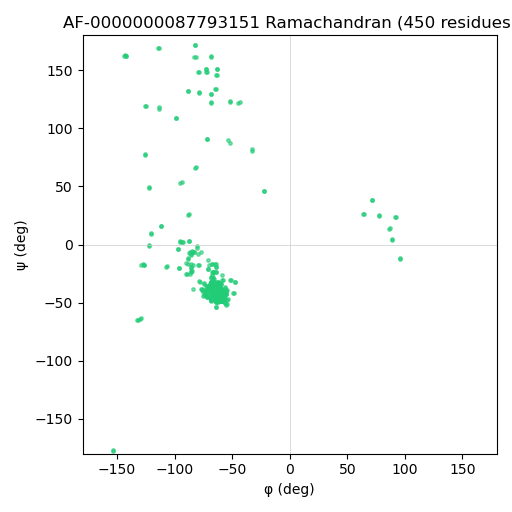6.56 81 ALA A N 1
ATOM 627 C CA . ALA A 1 81 ? 6.867 -24.469 -13.258 1 96.56 81 ALA A CA 1
ATOM 628 C C . ALA A 1 81 ? 5.566 -25.266 -13.336 1 96.56 81 ALA A C 1
ATOM 630 O O . ALA A 1 81 ? 4.816 -25.141 -14.312 1 96.56 81 ALA A O 1
ATOM 631 N N . LEU A 1 82 ? 5.293 -26.047 -12.336 1 94.5 82 LEU A N 1
ATOM 632 C CA . LEU A 1 82 ? 4.082 -26.859 -12.297 1 94.5 82 LEU A CA 1
ATOM 633 C C . LEU A 1 82 ? 2.838 -25.969 -12.219 1 94.5 82 LEU A C 1
ATOM 635 O O . LEU A 1 82 ? 1.855 -26.219 -12.922 1 94.5 82 LEU A O 1
ATOM 639 N N . LEU A 1 83 ? 2.895 -24.984 -11.359 1 93.19 83 LEU A N 1
ATOM 640 C CA . LEU A 1 83 ? 1.757 -24.078 -11.203 1 93.19 83 LEU A CA 1
ATOM 641 C C . LEU A 1 83 ? 1.505 -23.297 -12.484 1 93.19 83 LEU A C 1
ATOM 643 O O . LEU A 1 83 ? 0.354 -23.094 -12.883 1 93.19 83 LEU A O 1
ATOM 647 N N . ASP A 1 84 ? 2.568 -22.859 -13.062 1 92.62 84 ASP A N 1
ATOM 648 C CA . ASP A 1 84 ? 2.455 -22.141 -14.336 1 92.62 84 ASP A CA 1
ATOM 649 C C . ASP A 1 84 ? 1.775 -23.016 -15.391 1 92.62 84 ASP A C 1
ATOM 651 O O . ASP A 1 84 ? 0.89 -22.547 -16.109 1 92.62 84 ASP A O 1
ATOM 655 N N . ALA A 1 85 ? 2.156 -24.25 -15.484 1 89.62 85 ALA A N 1
ATOM 656 C CA . ALA A 1 85 ? 1.609 -25.188 -16.453 1 89.62 85 ALA A CA 1
ATOM 657 C C . ALA A 1 85 ? 0.144 -25.5 -16.156 1 89.62 85 ALA A C 1
ATOM 659 O O . ALA A 1 85 ? -0.617 -25.859 -17.062 1 89.62 85 ALA A O 1
ATOM 660 N N . SER A 1 86 ? -0.25 -25.312 -14.898 1 86.56 86 SER A N 1
ATOM 661 C CA . SER A 1 86 ? -1.602 -25.656 -14.477 1 86.56 86 SER A CA 1
ATOM 662 C C . SER A 1 86 ? -2.586 -24.531 -14.773 1 86.56 86 SER A C 1
ATOM 664 O O . SER A 1 86 ? -3.801 -24.734 -14.742 1 86.56 86 SER A O 1
ATOM 666 N N . ARG A 1 87 ? -2.027 -23.359 -15 1 83 87 ARG A N 1
ATOM 667 C CA . ARG A 1 87 ? -2.906 -22.234 -15.352 1 83 87 ARG A CA 1
ATOM 668 C C . ARG A 1 87 ? -3.527 -22.438 -16.719 1 83 87 ARG A C 1
ATOM 670 O O . ARG A 1 87 ? -2.812 -22.594 -17.719 1 83 87 ARG A O 1
ATOM 677 N N . VAL A 1 88 ? -4.754 -22.453 -16.828 1 73 88 VAL A N 1
ATOM 678 C CA . VAL A 1 88 ? -5.5 -22.891 -18.016 1 73 88 VAL A CA 1
ATOM 679 C C . VAL A 1 88 ? -5.383 -21.828 -19.109 1 73 88 VAL A C 1
ATOM 681 O O . VAL A 1 88 ? -5.184 -22.172 -20.281 1 73 88 VAL A O 1
ATOM 684 N N . SER A 1 89 ? -5.48 -20.578 -18.703 1 77.62 89 SER A N 1
ATOM 685 C CA . SER A 1 89 ? -5.48 -19.516 -19.719 1 77.62 89 SER A CA 1
ATOM 686 C C . SER A 1 89 ? -4.059 -19.062 -20.031 1 77.62 89 SER A C 1
ATOM 688 O O . SER A 1 89 ? -3.268 -18.797 -19.125 1 77.62 89 SER A O 1
ATOM 690 N N . ARG A 1 90 ? -3.766 -18.984 -21.344 1 82.44 90 ARG A N 1
ATOM 691 C CA . ARG A 1 90 ? -2.482 -18.453 -21.797 1 82.44 90 ARG A CA 1
ATOM 692 C C . ARG A 1 90 ? -2.287 -17.016 -21.344 1 82.44 90 ARG A C 1
ATOM 694 O O . ARG A 1 90 ? -1.18 -16.625 -20.984 1 82.44 90 ARG A O 1
ATOM 701 N N . GLU A 1 91 ? -3.379 -16.359 -21.359 1 80.19 91 GLU A N 1
ATOM 702 C CA . GLU A 1 91 ? -3.338 -14.953 -20.969 1 80.19 91 GLU A CA 1
ATOM 703 C C . GLU A 1 91 ? -2.926 -14.789 -19.516 1 80.19 91 GLU A C 1
ATOM 705 O O . GLU A 1 91 ? -2.117 -13.922 -19.188 1 80.19 91 GLU A O 1
ATOM 710 N N . THR A 1 92 ? -3.449 -15.586 -18.703 1 82.31 92 THR A N 1
ATOM 711 C CA . THR A 1 92 ? -3.111 -15.539 -17.281 1 82.31 92 THR A CA 1
ATOM 712 C C . THR A 1 92 ? -1.662 -15.961 -17.062 1 82.31 92 THR A C 1
ATOM 714 O O . THR A 1 92 ? -0.952 -15.352 -16.25 1 82.31 92 THR A O 1
ATOM 717 N N . ARG A 1 93 ? -1.215 -16.969 -17.781 1 87.38 93 ARG A N 1
ATOM 718 C CA . ARG A 1 93 ? 0.16 -17.453 -17.672 1 87.38 93 ARG A CA 1
ATOM 719 C C . ARG A 1 93 ? 1.149 -16.359 -18.094 1 87.38 93 ARG A C 1
ATOM 721 O O . ARG A 1 93 ? 2.092 -16.062 -17.375 1 87.38 93 ARG A O 1
ATOM 728 N N . GLU A 1 94 ? 0.82 -15.805 -19.219 1 88.38 94 GLU A N 1
ATOM 729 C CA . GLU A 1 94 ? 1.709 -14.773 -19.75 1 88.38 94 GLU A CA 1
ATOM 730 C C . GLU A 1 94 ? 1.69 -13.531 -18.875 1 88.38 94 GLU A C 1
ATOM 732 O O . GLU A 1 94 ? 2.729 -12.898 -18.656 1 88.38 94 GLU A O 1
ATOM 737 N N . GLY A 1 95 ? 0.521 -13.195 -18.391 1 88.81 95 GLY A N 1
ATOM 738 C CA . GLY A 1 95 ? 0.395 -12.039 -17.516 1 88.81 95 GLY A CA 1
ATOM 739 C C . GLY A 1 95 ? 1.159 -12.188 -16.219 1 88.81 95 GLY A C 1
ATOM 740 O O . GLY A 1 95 ? 1.874 -11.273 -15.805 1 88.81 95 GLY A O 1
ATOM 741 N N . THR A 1 96 ? 1.029 -13.32 -15.586 1 91.19 96 THR A N 1
ATOM 742 C CA . THR A 1 96 ? 1.692 -13.578 -14.312 1 91.19 96 THR A CA 1
ATOM 743 C C . THR A 1 96 ? 3.207 -13.617 -14.492 1 91.19 96 THR A C 1
ATOM 745 O O . THR A 1 96 ? 3.951 -13.141 -13.625 1 91.19 96 THR A O 1
ATOM 748 N N . ARG A 1 97 ? 3.664 -14.203 -15.664 1 94.38 97 ARG A N 1
ATOM 749 C CA . ARG A 1 97 ? 5.09 -14.242 -15.977 1 94.38 97 ARG A CA 1
ATOM 750 C C . ARG A 1 97 ? 5.637 -12.836 -16.219 1 94.38 97 ARG A C 1
ATOM 752 O O . ARG A 1 97 ? 6.727 -12.5 -15.75 1 94.38 97 ARG A O 1
ATOM 759 N N . LYS A 1 98 ? 4.855 -12.086 -16.953 1 94 98 LYS A N 1
ATOM 760 C CA . LYS A 1 98 ? 5.277 -10.719 -17.25 1 94 98 LYS A CA 1
ATOM 761 C C . LYS A 1 98 ? 5.418 -9.898 -15.969 1 94 98 LYS A C 1
ATOM 763 O O . LYS A 1 98 ? 6.402 -9.18 -15.789 1 94 98 LYS A O 1
ATOM 768 N N . MET A 1 99 ? 4.48 -10.008 -15.109 1 94.75 99 MET A N 1
ATOM 769 C CA . MET A 1 99 ? 4.539 -9.32 -13.82 1 94.75 99 MET A CA 1
ATOM 770 C C . MET A 1 99 ? 5.762 -9.766 -13.023 1 94.75 99 MET A C 1
ATOM 772 O O . MET A 1 99 ? 6.441 -8.945 -12.406 1 94.75 99 MET A O 1
ATOM 776 N N . GLY A 1 100 ? 5.973 -11.07 -13.047 1 96.94 100 GLY A N 1
ATOM 777 C CA . GLY A 1 100 ? 7.133 -11.602 -12.344 1 96.94 100 GLY A CA 1
ATOM 778 C C . GLY A 1 100 ? 8.445 -11.039 -12.859 1 96.94 100 GLY A C 1
ATOM 779 O O . GLY A 1 100 ? 9.312 -10.664 -12.07 1 96.94 100 GLY A O 1
ATOM 780 N N . ARG A 1 101 ? 8.562 -10.953 -14.156 1 96.19 101 ARG A N 1
ATOM 781 C CA . ARG A 1 101 ? 9.789 -10.438 -14.766 1 96.19 101 ARG A CA 1
ATOM 782 C C . ARG A 1 101 ? 10.008 -8.969 -14.398 1 96.19 101 ARG A C 1
ATOM 784 O O . ARG A 1 101 ? 11.117 -8.57 -14.055 1 96.19 101 ARG A O 1
ATOM 791 N N . GLN A 1 102 ? 8.961 -8.227 -14.492 1 96.25 102 GLN A N 1
ATOM 792 C CA . GLN A 1 102 ? 9.055 -6.816 -14.141 1 96.25 102 GLN A CA 1
ATOM 793 C C . GLN A 1 102 ? 9.367 -6.637 -12.664 1 96.25 102 GLN A C 1
ATOM 795 O O . GLN A 1 102 ? 10.141 -5.754 -12.289 1 96.25 102 GLN A O 1
ATOM 800 N N . ALA A 1 103 ? 8.797 -7.457 -11.859 1 97.31 103 ALA A N 1
ATOM 801 C CA . ALA A 1 103 ? 9.023 -7.387 -10.422 1 97.31 103 ALA A CA 1
ATOM 802 C C . ALA A 1 103 ? 10.477 -7.73 -10.078 1 97.31 103 ALA A C 1
ATOM 804 O O . ALA A 1 103 ? 11.07 -7.109 -9.203 1 97.31 103 ALA A O 1
ATOM 805 N N . LEU A 1 104 ? 11 -8.75 -10.727 1 97.88 104 LEU A N 1
ATOM 806 C CA . LEU A 1 104 ? 12.383 -9.148 -10.477 1 97.88 104 LEU A CA 1
ATOM 807 C C . LEU A 1 104 ? 13.344 -8.023 -10.852 1 97.88 104 LEU A C 1
ATOM 809 O O . LEU A 1 104 ? 14.281 -7.73 -10.102 1 97.88 104 LEU A O 1
ATOM 813 N N . LYS A 1 105 ? 13.086 -7.418 -11.992 1 96.94 105 LYS A N 1
ATOM 814 C CA . LYS A 1 105 ? 13.898 -6.277 -12.414 1 96.94 105 LYS A CA 1
ATOM 815 C C . LYS A 1 105 ? 13.828 -5.145 -11.391 1 96.94 105 LYS A C 1
ATOM 817 O O . LYS A 1 105 ? 14.852 -4.551 -11.047 1 96.94 105 LYS A O 1
ATOM 822 N N . LEU A 1 106 ? 12.688 -4.863 -10.945 1 97.12 106 LEU A N 1
ATOM 823 C CA . LEU A 1 106 ? 12.461 -3.801 -9.969 1 97.12 106 LEU A CA 1
ATOM 824 C C . LEU A 1 106 ? 13.133 -4.133 -8.641 1 97.12 106 LEU A C 1
ATOM 826 O O . LEU A 1 106 ? 13.781 -3.271 -8.039 1 97.12 106 LEU A O 1
ATOM 830 N N . ALA A 1 107 ? 12.945 -5.363 -8.172 1 97.62 107 ALA A N 1
ATOM 831 C CA . ALA A 1 107 ? 13.547 -5.805 -6.918 1 97.62 107 ALA A CA 1
ATOM 832 C C . ALA A 1 107 ? 15.062 -5.641 -6.949 1 97.62 107 ALA A C 1
ATOM 834 O O . ALA A 1 107 ? 15.664 -5.184 -5.977 1 97.62 107 ALA A O 1
ATOM 835 N N . ARG A 1 108 ? 15.641 -5.965 -8.031 1 96.69 108 ARG A N 1
ATOM 836 C CA . ARG A 1 108 ? 17.078 -5.844 -8.203 1 96.69 108 ARG A CA 1
ATOM 837 C C . ARG A 1 108 ? 17.516 -4.387 -8.156 1 96.69 108 ARG A C 1
ATOM 839 O O . ARG A 1 108 ? 18.562 -4.059 -7.582 1 96.69 108 ARG A O 1
ATOM 846 N N . ALA A 1 109 ? 16.766 -3.588 -8.773 1 95.75 109 ALA A N 1
ATOM 847 C CA . ALA A 1 109 ? 17.094 -2.164 -8.812 1 95.75 109 ALA A CA 1
ATOM 848 C C . ALA A 1 109 ? 16.969 -1.533 -7.434 1 95.75 109 ALA A C 1
ATOM 850 O O . ALA A 1 109 ? 17.797 -0.712 -7.039 1 95.75 109 ALA A O 1
ATOM 851 N N . ILE A 1 110 ? 15.953 -1.945 -6.699 1 95.06 110 ILE A N 1
ATOM 852 C CA . ILE A 1 110 ? 15.625 -1.377 -5.398 1 95.06 110 ILE A CA 1
ATOM 853 C C . ILE A 1 110 ? 16.594 -1.911 -4.344 1 95.06 110 ILE A C 1
ATOM 855 O O . ILE A 1 110 ? 16.984 -1.188 -3.422 1 95.06 110 ILE A O 1
ATOM 859 N N . HIS A 1 111 ? 16.906 -3.143 -4.496 1 95.12 111 HIS A N 1
ATOM 860 C CA . HIS A 1 111 ? 17.75 -3.814 -3.512 1 95.12 111 HIS A CA 1
ATOM 861 C C . HIS A 1 111 ? 18.969 -4.457 -4.172 1 95.12 111 HIS A C 1
ATOM 863 O O . HIS A 1 111 ? 19.078 -5.684 -4.219 1 95.12 111 HIS A O 1
ATOM 869 N N . PRO A 1 112 ? 19.938 -3.668 -4.496 1 92.81 112 PRO A N 1
ATOM 870 C CA . PRO A 1 112 ? 21.094 -4.219 -5.207 1 92.81 112 PRO A CA 1
ATOM 871 C C . PRO A 1 112 ? 21.906 -5.172 -4.344 1 92.81 112 PRO A C 1
ATOM 873 O O . PRO A 1 112 ? 22.672 -5.988 -4.871 1 92.81 112 PRO A O 1
ATOM 876 N N . HIS A 1 113 ? 21.719 -5.137 -3.057 1 93.69 113 HIS A N 1
ATOM 877 C CA . HIS A 1 113 ? 22.531 -5.953 -2.154 1 93.69 113 HIS A CA 1
ATOM 878 C C . HIS A 1 113 ? 21.891 -7.32 -1.929 1 93.69 113 HIS A C 1
ATOM 880 O O . HIS A 1 113 ? 22.531 -8.234 -1.413 1 93.69 113 HIS A O 1
ATOM 886 N N . LEU A 1 114 ? 20.656 -7.48 -2.252 1 94.25 114 LEU A N 1
ATOM 887 C CA . LEU A 1 114 ? 19.969 -8.766 -2.084 1 94.25 114 LEU A CA 1
ATOM 888 C C . LEU A 1 114 ? 20.328 -9.719 -3.221 1 94.25 114 LEU A C 1
ATOM 890 O O . LEU A 1 114 ? 20.516 -9.289 -4.359 1 94.25 114 LEU A O 1
ATOM 894 N N . ASP A 1 115 ? 20.344 -10.992 -2.928 1 94.75 115 ASP A N 1
ATOM 895 C CA . ASP A 1 115 ? 20.766 -11.992 -3.9 1 94.75 115 ASP A CA 1
ATOM 896 C C . ASP A 1 115 ? 19.562 -12.648 -4.582 1 94.75 115 ASP A C 1
ATOM 898 O O . ASP A 1 115 ? 18.859 -13.453 -3.973 1 94.75 115 ASP A O 1
ATOM 902 N N . PHE A 1 116 ? 19.406 -12.312 -5.84 1 96.94 116 PHE A N 1
ATOM 903 C CA . PHE A 1 116 ? 18.359 -12.922 -6.648 1 96.94 116 PHE A CA 1
ATOM 904 C C . PHE A 1 116 ? 18.953 -13.812 -7.73 1 96.94 116 PHE A C 1
ATOM 906 O O . PHE A 1 116 ? 18.266 -14.203 -8.672 1 96.94 116 PHE A O 1
ATOM 913 N N . THR A 1 117 ? 20.219 -14.164 -7.602 1 96.75 117 THR A N 1
ATOM 914 C CA . THR A 1 117 ? 20.938 -14.914 -8.625 1 96.75 117 THR A CA 1
ATOM 915 C C . THR A 1 117 ? 20.328 -16.297 -8.82 1 96.75 117 THR A C 1
ATOM 917 O O . THR A 1 117 ? 20.312 -16.812 -9.938 1 96.75 117 THR A O 1
ATOM 920 N N . GLY A 1 118 ? 19.891 -16.906 -7.758 1 97.19 118 GLY A N 1
ATOM 921 C CA . GLY A 1 118 ? 19.266 -18.219 -7.859 1 97.19 118 GLY A CA 1
ATOM 922 C C . GLY A 1 118 ? 18.109 -18.266 -8.828 1 97.19 118 GLY A C 1
ATOM 923 O O . GLY A 1 118 ? 18.078 -19.109 -9.727 1 97.19 118 GLY A O 1
ATOM 924 N N . VAL A 1 119 ? 17.203 -17.359 -8.664 1 98.31 119 VAL A N 1
ATOM 925 C CA . VAL A 1 119 ? 16.016 -17.359 -9.516 1 98.31 119 VAL A CA 1
ATOM 926 C C . VAL A 1 119 ? 16.391 -16.891 -10.914 1 98.31 119 VAL A C 1
ATOM 928 O O . VAL A 1 119 ? 15.836 -17.359 -11.906 1 98.31 119 VAL A O 1
ATOM 931 N N . GLU A 1 120 ? 17.297 -15.961 -11.055 1 97.88 120 GLU A N 1
ATOM 932 C CA . GLU A 1 120 ? 17.766 -15.5 -12.359 1 97.88 120 GLU A CA 1
ATOM 933 C C . GLU A 1 120 ? 18.375 -16.641 -13.164 1 97.88 120 GLU A C 1
ATOM 935 O O . GLU A 1 120 ? 18.078 -16.797 -14.352 1 97.88 120 GLU A O 1
ATOM 940 N N . ASN A 1 121 ? 19.188 -17.422 -12.516 1 98 121 ASN A N 1
ATOM 941 C CA . ASN A 1 121 ? 19.766 -18.609 -13.164 1 98 121 ASN A CA 1
ATOM 942 C C . ASN A 1 121 ? 18.688 -19.609 -13.547 1 98 121 ASN A C 1
ATOM 944 O O . ASN A 1 121 ? 18.719 -20.188 -14.633 1 98 121 ASN A O 1
ATOM 948 N N . ALA A 1 122 ? 17.781 -19.859 -12.641 1 98.38 122 ALA A N 1
ATOM 949 C CA . ALA A 1 122 ? 16.688 -20.797 -12.906 1 98.38 122 ALA A CA 1
ATOM 950 C C . ALA A 1 122 ? 15.867 -20.359 -14.109 1 98.38 122 ALA A C 1
ATOM 952 O O . ALA A 1 122 ? 15.445 -21.188 -14.914 1 98.38 122 ALA A O 1
ATOM 953 N N . LEU A 1 123 ? 15.648 -19.078 -14.219 1 98 123 LEU A N 1
ATOM 954 C CA . LEU A 1 123 ? 14.922 -18.516 -15.352 1 98 123 LEU A CA 1
ATOM 955 C C . LEU A 1 123 ? 15.688 -18.734 -16.656 1 98 123 LEU A C 1
ATOM 957 O O . LEU A 1 123 ? 15.109 -19.156 -17.656 1 98 123 LEU A O 1
ATOM 961 N N . GLN A 1 124 ? 16.906 -18.438 -16.594 1 97.31 124 GLN A N 1
ATOM 962 C CA . GLN A 1 124 ? 17.766 -18.594 -17.766 1 97.31 124 GLN A CA 1
ATOM 963 C C . GLN A 1 124 ? 17.812 -20.047 -18.219 1 97.31 124 GLN A C 1
ATOM 965 O O . GLN A 1 124 ? 17.859 -20.328 -19.422 1 97.31 124 GLN A O 1
ATOM 970 N N . ASN A 1 125 ? 17.797 -20.984 -17.312 1 97.62 125 ASN A N 1
ATOM 971 C CA . ASN A 1 125 ? 17.891 -22.406 -17.594 1 97.62 125 ASN A CA 1
ATOM 972 C C . ASN A 1 125 ? 16.516 -23.031 -17.859 1 97.62 125 ASN A C 1
ATOM 974 O O . ASN A 1 125 ? 16.406 -24.234 -18.094 1 97.62 125 ASN A O 1
ATOM 978 N N . GLY A 1 126 ? 15.453 -22.297 -17.672 1 96.88 126 GLY A N 1
ATOM 979 C CA . GLY A 1 126 ? 14.109 -22.781 -17.922 1 96.88 126 GLY A CA 1
ATOM 980 C C . GLY A 1 126 ? 13.578 -23.688 -16.828 1 96.88 126 GLY A C 1
ATOM 981 O O . GLY A 1 126 ? 12.719 -24.531 -17.062 1 96.88 126 GLY A O 1
ATOM 982 N N . GLU A 1 127 ? 14.109 -23.5 -15.633 1 97.5 127 GLU A N 1
ATOM 983 C CA . GLU A 1 127 ? 13.75 -24.359 -14.508 1 97.5 127 GLU A CA 1
ATOM 984 C C . GLU A 1 127 ? 12.492 -23.859 -13.797 1 97.5 127 GLU A C 1
ATOM 986 O O . GLU A 1 127 ? 11.859 -24.594 -13.047 1 97.5 127 GLU A O 1
ATOM 991 N N . CYS A 1 128 ? 12.156 -22.594 -13.992 1 97.69 128 CYS A N 1
ATOM 992 C CA . CYS A 1 128 ? 10.953 -22 -13.422 1 97.69 128 CYS A CA 1
ATOM 993 C C . CYS A 1 128 ? 10.328 -21 -14.391 1 97.69 128 CYS A C 1
ATOM 995 O O . CYS A 1 128 ? 10.953 -20.609 -15.383 1 97.69 128 CYS A O 1
ATOM 997 N N . ALA A 1 129 ? 9.102 -20.641 -14.188 1 97.12 129 ALA A N 1
ATOM 998 C CA . ALA A 1 129 ? 8.367 -19.734 -15.047 1 97.12 129 ALA A CA 1
ATOM 999 C C . ALA A 1 129 ? 8.617 -18.281 -14.656 1 97.12 129 ALA A C 1
ATOM 1001 O O . ALA A 1 129 ? 8.469 -17.375 -15.484 1 97.12 129 ALA A O 1
ATOM 1002 N N . GLY A 1 130 ? 9.039 -18.047 -13.359 1 98 130 GLY A N 1
ATOM 1003 C CA . GLY A 1 130 ? 9.258 -16.688 -12.867 1 98 130 GLY A CA 1
ATOM 1004 C C . GLY A 1 130 ? 7.969 -15.914 -12.664 1 98 130 GLY A C 1
ATOM 1005 O O . GLY A 1 130 ? 7.883 -14.742 -13.023 1 98 130 GLY A O 1
ATOM 1006 N N . SER A 1 131 ? 6.961 -16.594 -12.188 1 96.38 131 SER A N 1
ATOM 1007 C CA . SER A 1 131 ? 5.645 -15.984 -12.008 1 96.38 131 SER A CA 1
ATOM 1008 C C . SER A 1 131 ? 5.66 -14.945 -10.891 1 96.38 131 SER A C 1
ATOM 1010 O O . SER A 1 131 ? 6.566 -14.945 -10.047 1 96.38 131 SER A O 1
ATOM 1012 N N . TRP A 1 132 ? 4.688 -14.086 -10.867 1 96.12 132 TRP A N 1
ATOM 1013 C CA . TRP A 1 132 ? 4.602 -13.016 -9.883 1 96.12 132 TRP A CA 1
ATOM 1014 C C . TRP A 1 132 ? 4.582 -13.578 -8.469 1 96.12 132 TRP A C 1
ATOM 1016 O O . TRP A 1 132 ? 5.336 -13.125 -7.602 1 96.12 132 TRP A O 1
ATOM 1026 N N . PRO A 1 133 ? 3.805 -14.641 -8.141 1 97 133 PRO A N 1
ATOM 1027 C CA . PRO A 1 133 ? 3.824 -15.164 -6.773 1 97 133 PRO A CA 1
ATOM 1028 C C . PRO A 1 133 ? 5.199 -15.688 -6.359 1 97 133 PRO A C 1
ATOM 1030 O O . PRO A 1 133 ? 5.578 -15.578 -5.191 1 97 133 PRO A O 1
ATOM 1033 N N . LEU A 1 134 ? 5.953 -16.25 -7.309 1 98.38 134 LEU A N 1
ATOM 1034 C CA . LEU A 1 134 ? 7.301 -16.719 -7.004 1 98.38 134 LEU A CA 1
ATOM 1035 C C . LEU A 1 134 ? 8.203 -15.547 -6.617 1 98.38 134 LEU A C 1
ATOM 1037 O O . LEU A 1 134 ? 8.82 -15.57 -5.551 1 98.38 134 LEU A O 1
ATOM 1041 N N . ILE A 1 135 ? 8.25 -14.531 -7.52 1 98.5 135 ILE A N 1
ATOM 1042 C CA . ILE A 1 135 ? 9.148 -13.406 -7.305 1 98.5 135 ILE A CA 1
ATOM 1043 C C . ILE A 1 135 ? 8.719 -12.633 -6.055 1 98.5 135 ILE A C 1
ATOM 1045 O O . ILE A 1 135 ? 9.562 -12.195 -5.27 1 98.5 135 ILE A O 1
ATOM 1049 N N . TYR A 1 136 ? 7.418 -12.477 -5.91 1 98.25 136 TYR A N 1
ATOM 1050 C CA . TYR A 1 136 ? 6.879 -11.828 -4.723 1 98.25 136 TYR A CA 1
ATOM 1051 C C . TYR A 1 136 ? 7.344 -12.523 -3.453 1 98.25 136 TYR A C 1
ATOM 1053 O O . TYR A 1 136 ? 7.758 -11.875 -2.492 1 98.25 136 TYR A O 1
ATOM 1061 N N . GLY A 1 137 ? 7.203 -13.867 -3.377 1 98.62 137 GLY A N 1
ATOM 1062 C CA . GLY A 1 137 ? 7.637 -14.633 -2.219 1 98.62 137 GLY A CA 1
ATOM 1063 C C . GLY A 1 137 ? 9.117 -14.477 -1.923 1 98.62 137 GLY A C 1
ATOM 1064 O O . GLY A 1 137 ? 9.508 -14.203 -0.784 1 98.62 137 GLY A O 1
ATOM 1065 N N . LEU A 1 138 ? 9.953 -14.625 -2.971 1 98.69 138 LEU A N 1
ATOM 1066 C CA . LEU A 1 138 ? 11.398 -14.492 -2.812 1 98.69 138 LEU A CA 1
ATOM 1067 C C . LEU A 1 138 ? 11.758 -13.086 -2.332 1 98.69 138 LEU A C 1
ATOM 1069 O O . LEU A 1 138 ? 12.609 -12.93 -1.451 1 98.69 138 LEU A O 1
ATOM 1073 N N . TRP A 1 139 ? 11.117 -12.086 -2.908 1 98.31 139 TRP A N 1
ATOM 1074 C CA . TRP A 1 139 ? 11.344 -10.688 -2.562 1 98.31 139 TRP A CA 1
ATOM 1075 C C . TRP A 1 139 ? 10.961 -10.414 -1.112 1 98.31 139 TRP A C 1
ATOM 1077 O O . TRP A 1 139 ? 11.75 -9.852 -0.349 1 98.31 139 TRP A O 1
ATOM 1087 N N . SER A 1 140 ? 9.773 -10.836 -0.722 1 98.12 140 SER A N 1
ATOM 1088 C CA . SER A 1 140 ? 9.273 -10.641 0.635 1 98.12 140 SER A CA 1
ATOM 1089 C C . SER A 1 140 ? 10.188 -11.297 1.662 1 98.12 140 SER A C 1
ATOM 1091 O O . SER A 1 140 ? 10.523 -10.688 2.684 1 98.12 140 SER A O 1
ATOM 1093 N N . ARG A 1 141 ? 10.578 -12.539 1.373 1 97.75 141 ARG A N 1
ATOM 1094 C CA . ARG A 1 141 ? 11.5 -13.242 2.264 1 97.75 141 ARG A CA 1
ATOM 1095 C C . ARG A 1 141 ? 12.82 -12.492 2.389 1 97.75 141 ARG A C 1
ATOM 1097 O O . ARG A 1 141 ? 13.359 -12.344 3.488 1 97.75 141 ARG A O 1
ATOM 1104 N N . ALA A 1 142 ? 13.344 -12.031 1.313 1 97.06 142 ALA A N 1
ATOM 1105 C CA . ALA A 1 142 ? 14.648 -11.367 1.271 1 97.06 142 ALA A CA 1
ATOM 1106 C C . ALA A 1 142 ? 14.648 -10.094 2.104 1 97.06 142 ALA A C 1
ATOM 1108 O O . ALA A 1 142 ? 15.664 -9.719 2.689 1 97.06 142 ALA A O 1
ATOM 1109 N N . ILE A 1 143 ? 13.523 -9.43 2.178 1 95.75 143 ILE A N 1
ATOM 1110 C CA . ILE A 1 143 ? 13.484 -8.164 2.9 1 95.75 143 ILE A CA 1
ATOM 1111 C C . ILE A 1 143 ? 13 -8.406 4.328 1 95.75 143 ILE A C 1
ATOM 1113 O O . ILE A 1 143 ? 12.727 -7.453 5.066 1 95.75 143 ILE A O 1
ATOM 1117 N N . GLY A 1 144 ? 12.773 -9.594 4.688 1 95.75 144 GLY A N 1
ATOM 1118 C CA . GLY A 1 144 ? 12.547 -9.953 6.078 1 95.75 144 GLY A CA 1
ATOM 1119 C C . GLY A 1 144 ? 11.078 -9.922 6.477 1 95.75 144 GLY A C 1
ATOM 1120 O O . GLY A 1 144 ? 10.758 -9.773 7.656 1 95.75 144 GLY A O 1
ATOM 1121 N N . VAL A 1 145 ? 10.164 -10.062 5.57 1 96.25 145 VAL A N 1
ATOM 1122 C CA . VAL A 1 145 ? 8.734 -10.109 5.871 1 96.25 145 VAL A CA 1
ATOM 1123 C C . VAL A 1 145 ? 8.367 -11.5 6.379 1 96.25 145 VAL A C 1
ATOM 1125 O O . VAL A 1 145 ? 8.734 -12.508 5.777 1 96.25 145 VAL A O 1
ATOM 1128 N N . PRO A 1 146 ? 7.641 -11.578 7.516 1 96.75 146 PRO A N 1
ATOM 1129 C CA . PRO A 1 146 ? 7.18 -12.891 7.969 1 96.75 146 PRO A CA 1
ATOM 1130 C C . PRO A 1 146 ? 6.215 -13.555 6.984 1 96.75 146 PRO A C 1
ATOM 1132 O O . PRO A 1 146 ? 5.445 -12.859 6.316 1 96.75 146 PRO A O 1
ATOM 1135 N N . LEU A 1 147 ? 6.207 -14.852 6.977 1 97.69 147 LEU A N 1
ATOM 1136 C CA . LEU A 1 147 ? 5.441 -15.648 6.02 1 97.69 147 LEU A CA 1
ATOM 1137 C C . LEU A 1 147 ? 3.965 -15.266 6.055 1 97.69 147 LEU A C 1
ATOM 1139 O O . LEU A 1 147 ? 3.354 -15.039 5.008 1 97.69 147 LEU A O 1
ATOM 1143 N N . ASP A 1 148 ? 3.389 -15.078 7.258 1 97.38 148 ASP A N 1
ATOM 1144 C CA . ASP A 1 148 ? 1.967 -14.781 7.383 1 97.38 148 ASP A CA 1
ATOM 1145 C C . ASP A 1 148 ? 1.638 -13.422 6.762 1 97.38 148 ASP A C 1
ATOM 1147 O O . ASP A 1 148 ? 0.615 -13.273 6.09 1 97.38 148 ASP A O 1
ATOM 1151 N N . ARG A 1 149 ? 2.514 -12.484 6.938 1 96.5 149 ARG A N 1
ATOM 1152 C CA . ARG A 1 149 ? 2.307 -11.156 6.379 1 96.5 149 ARG A CA 1
ATOM 1153 C C . ARG A 1 149 ? 2.51 -11.156 4.867 1 96.5 149 ARG A C 1
ATOM 1155 O O . ARG A 1 149 ? 1.784 -10.477 4.137 1 96.5 149 ARG A O 1
ATOM 1162 N N . ALA A 1 150 ? 3.496 -11.914 4.461 1 97.81 150 ALA A N 1
ATOM 1163 C CA . ALA A 1 150 ? 3.748 -12.008 3.023 1 97.81 150 ALA A CA 1
ATOM 1164 C C . ALA A 1 150 ? 2.549 -12.609 2.295 1 97.81 150 ALA A C 1
ATOM 1166 O O . ALA A 1 150 ? 2.072 -12.047 1.306 1 97.81 150 ALA A O 1
ATOM 1167 N N . THR A 1 151 ? 2.016 -13.68 2.818 1 98 151 THR A N 1
ATOM 1168 C CA . THR A 1 151 ? 0.939 -14.391 2.141 1 98 151 THR A CA 1
ATOM 1169 C C . THR A 1 151 ? -0.358 -13.594 2.193 1 98 151 THR A C 1
ATOM 1171 O O . THR A 1 151 ? -1.037 -13.43 1.178 1 98 151 THR A O 1
ATOM 1174 N N . THR A 1 152 ? -0.681 -13.055 3.379 1 97.94 152 THR A N 1
ATOM 1175 C CA . THR A 1 152 ? -1.915 -12.289 3.5 1 97.94 152 THR A CA 1
ATOM 1176 C C . THR A 1 152 ? -1.81 -10.969 2.734 1 97.94 152 THR A C 1
ATOM 1178 O O . THR A 1 152 ? -2.799 -10.492 2.178 1 97.94 152 THR A O 1
ATOM 1181 N N . GLY A 1 153 ? -0.6 -10.398 2.715 1 97.5 153 GLY A N 1
ATOM 1182 C CA . GLY A 1 153 ? -0.38 -9.219 1.892 1 97.5 153 GLY A CA 1
ATOM 1183 C C . GLY A 1 153 ? -0.613 -9.469 0.414 1 97.5 153 GLY A C 1
ATOM 1184 O O . GLY A 1 153 ? -1.191 -8.633 -0.281 1 97.5 153 GLY A O 1
ATOM 1185 N N . TYR A 1 154 ? -0.156 -10.609 -0.065 1 97.25 154 TYR A N 1
ATOM 1186 C CA . TYR A 1 154 ? -0.373 -10.984 -1.458 1 97.25 154 TYR A CA 1
ATOM 1187 C C . TYR A 1 154 ? -1.861 -11.086 -1.77 1 97.25 154 TYR A C 1
ATOM 1189 O O . TYR A 1 154 ? -2.328 -10.555 -2.777 1 97.25 154 TYR A O 1
ATOM 1197 N N . LEU A 1 155 ? -2.57 -11.781 -0.913 1 96.56 155 LEU A N 1
ATOM 1198 C CA . LEU A 1 155 ? -4.008 -11.953 -1.09 1 96.56 155 LEU A CA 1
ATOM 1199 C C . LEU A 1 155 ? -4.723 -10.602 -1.061 1 96.56 155 LEU A C 1
ATOM 1201 O O . LEU A 1 155 ? -5.641 -10.367 -1.847 1 96.56 155 LEU A O 1
ATOM 1205 N N . HIS A 1 156 ? -4.301 -9.781 -0.141 1 96.44 156 HIS A N 1
ATOM 1206 C CA . HIS A 1 156 ? -4.824 -8.422 -0.092 1 96.44 156 HIS A CA 1
ATOM 1207 C C . HIS A 1 156 ? -4.617 -7.703 -1.422 1 96.44 156 HIS A C 1
ATOM 1209 O O . HIS A 1 156 ? -5.531 -7.043 -1.924 1 96.44 156 HIS A O 1
ATOM 1215 N N . GLY A 1 157 ? -3.426 -7.824 -1.927 1 95 157 GLY A N 1
ATOM 1216 C CA . GLY A 1 157 ? -3.111 -7.215 -3.209 1 95 157 GLY A CA 1
ATOM 1217 C C . GLY A 1 157 ? -3.971 -7.738 -4.344 1 95 157 GLY A C 1
ATOM 1218 O O . GLY A 1 157 ? -4.406 -6.969 -5.207 1 95 157 GLY A O 1
ATOM 1219 N N . CYS A 1 158 ? -4.207 -9.016 -4.402 1 92.81 158 CYS A N 1
ATOM 1220 C CA . CYS A 1 158 ? -5.062 -9.617 -5.422 1 92.81 158 CYS A CA 1
ATOM 1221 C C . CYS A 1 158 ? -6.477 -9.047 -5.348 1 92.81 158 CYS A C 1
ATOM 1223 O O . CYS A 1 158 ? -7.066 -8.703 -6.371 1 92.81 158 CYS A O 1
ATOM 1225 N N . CYS A 1 159 ? -6.996 -8.938 -4.152 1 93.81 159 CYS A N 1
ATOM 1226 C CA . CYS A 1 159 ? -8.328 -8.383 -3.957 1 93.81 159 CYS A CA 1
ATOM 1227 C C . CYS A 1 159 ? -8.383 -6.926 -4.391 1 93.81 159 CYS A C 1
ATOM 1229 O O . CYS A 1 159 ? -9.289 -6.52 -5.113 1 93.81 159 CYS A O 1
ATOM 1231 N N . ALA A 1 160 ? -7.387 -6.172 -3.936 1 94.06 160 ALA A N 1
ATOM 1232 C CA . ALA A 1 160 ? -7.332 -4.754 -4.277 1 94.06 160 ALA A CA 1
ATOM 1233 C C . ALA A 1 160 ? -7.277 -4.555 -5.789 1 94.06 160 ALA A C 1
ATOM 1235 O O . ALA A 1 160 ? -7.957 -3.678 -6.328 1 94.06 160 ALA A O 1
ATOM 1236 N N . ALA A 1 161 ? -6.488 -5.352 -6.434 1 91.31 161 ALA A N 1
ATOM 1237 C CA . ALA A 1 161 ? -6.367 -5.25 -7.883 1 91.31 161 ALA A CA 1
ATOM 1238 C C . ALA A 1 161 ? -7.703 -5.527 -8.57 1 91.31 161 ALA A C 1
ATOM 1240 O O . ALA A 1 161 ? -8.094 -4.805 -9.484 1 91.31 161 ALA A O 1
ATOM 1241 N N . SER A 1 162 ? -8.367 -6.535 -8.148 1 90.44 162 SER A N 1
ATOM 1242 C CA . SER A 1 162 ? -9.672 -6.883 -8.711 1 90.44 162 SER A CA 1
ATOM 1243 C C . SER A 1 162 ? -10.688 -5.773 -8.469 1 90.44 162 SER A C 1
ATOM 1245 O O . SER A 1 162 ? -11.461 -5.43 -9.367 1 90.44 162 SER A O 1
ATOM 1247 N N . LEU A 1 163 ? -10.68 -5.242 -7.301 1 92.81 163 LEU A N 1
ATOM 1248 C CA . LEU A 1 163 ? -11.609 -4.18 -6.945 1 92.81 163 LEU A CA 1
ATOM 1249 C C . LEU A 1 163 ? -11.32 -2.916 -7.75 1 92.81 163 LEU A C 1
ATOM 1251 O O . LEU A 1 163 ? -12.25 -2.209 -8.156 1 92.81 163 LEU A O 1
ATOM 1255 N N . ASN A 1 164 ? -10.055 -2.627 -7.949 1 91.38 164 ASN A N 1
ATOM 1256 C CA . ASN A 1 164 ? -9.695 -1.484 -8.781 1 91.38 164 ASN A CA 1
ATOM 1257 C C . ASN A 1 164 ? -10.234 -1.634 -10.203 1 91.38 164 ASN A C 1
ATOM 1259 O O . ASN A 1 164 ? -10.688 -0.659 -10.805 1 91.38 164 ASN A O 1
ATOM 1263 N N . VAL A 1 165 ? -10.203 -2.836 -10.719 1 88.81 165 VAL A N 1
ATOM 1264 C CA . VAL A 1 165 ? -10.742 -3.1 -12.047 1 88.81 165 VAL A CA 1
ATOM 1265 C C . VAL A 1 165 ? -12.258 -2.906 -12.039 1 88.81 165 VAL A C 1
ATOM 1267 O O . VAL A 1 165 ? -12.82 -2.342 -12.977 1 88.81 165 VAL A O 1
ATOM 1270 N N . ALA A 1 166 ? -12.914 -3.355 -11 1 91.56 166 ALA A N 1
ATOM 1271 C CA . ALA A 1 166 ? -14.359 -3.201 -10.875 1 91.56 166 ALA A CA 1
ATOM 1272 C C . ALA A 1 166 ? -14.758 -1.727 -10.875 1 91.56 166 ALA A C 1
ATOM 1274 O O . ALA A 1 166 ? -15.758 -1.349 -11.484 1 91.56 166 ALA A O 1
ATOM 1275 N N . VAL A 1 167 ? -13.992 -0.899 -10.211 1 92.44 167 VAL A N 1
ATOM 1276 C CA . VAL A 1 167 ? -14.242 0.538 -10.172 1 92.44 167 VAL A CA 1
ATOM 1277 C C . VAL A 1 167 ? -14.031 1.135 -11.562 1 92.44 167 VAL A C 1
ATOM 1279 O O . VAL A 1 167 ? -14.852 1.934 -12.023 1 92.44 167 VAL A O 1
ATOM 1282 N N . ARG A 1 168 ? -12.977 0.74 -12.188 1 90.12 168 ARG A N 1
ATOM 1283 C CA . ARG A 1 168 ? -12.664 1.243 -13.523 1 90.12 168 ARG A CA 1
ATOM 1284 C C . ARG A 1 168 ? -13.773 0.908 -14.508 1 90.12 168 ARG A C 1
ATOM 1286 O O . ARG A 1 168 ? -14.062 1.69 -15.414 1 90.12 168 ARG A O 1
ATOM 1293 N N . LEU A 1 169 ? -14.406 -0.257 -14.305 1 88.25 169 LEU A N 1
ATOM 1294 C CA . LEU A 1 169 ? -15.484 -0.708 -15.18 1 88.25 169 LEU A CA 1
ATOM 1295 C C . LEU A 1 169 ? -16.828 -0.173 -14.711 1 88.25 169 LEU A C 1
ATOM 1297 O O . LEU A 1 169 ? -17.875 -0.556 -15.234 1 88.25 169 LEU A O 1
ATOM 1301 N N . SER A 1 170 ? -16.812 0.646 -13.664 1 91.75 170 SER A N 1
ATOM 1302 C CA . SER A 1 170 ? -17.984 1.325 -13.109 1 91.75 170 SER A CA 1
ATOM 1303 C C . SER A 1 170 ? -18.984 0.327 -12.547 1 91.75 170 SER A C 1
ATOM 1305 O O . SER A 1 170 ? -20.203 0.563 -12.594 1 91.75 170 SER A O 1
ATOM 1307 N N . LEU A 1 171 ? -18.469 -0.802 -12.164 1 91.44 171 LEU A N 1
ATOM 1308 C CA . LEU A 1 171 ? -19.344 -1.774 -11.516 1 91.44 171 LEU A CA 1
ATOM 1309 C C . LEU A 1 171 ? -19.734 -1.302 -10.117 1 91.44 171 LEU A C 1
ATOM 1311 O O . LEU A 1 171 ? -20.859 -1.543 -9.664 1 91.44 171 LEU A O 1
ATOM 1315 N N . ILE A 1 172 ? -18.812 -0.727 -9.43 1 94 172 ILE A N 1
ATOM 1316 C CA . ILE A 1 172 ? -19.016 -0.172 -8.094 1 94 172 ILE A CA 1
ATOM 1317 C C . ILE A 1 172 ? -18.219 1.121 -7.949 1 94 172 ILE A C 1
ATOM 1319 O O . ILE A 1 172 ? -17.359 1.421 -8.773 1 94 172 ILE A O 1
ATOM 1323 N N . GLY A 1 173 ? -18.641 1.897 -6.914 1 94.62 173 GLY A N 1
ATOM 1324 C CA . GLY A 1 173 ? -17.891 3.117 -6.629 1 94.62 173 GLY A CA 1
ATOM 1325 C C . GLY A 1 173 ? -16.656 2.881 -5.793 1 94.62 173 GLY A C 1
ATOM 1326 O O . GLY A 1 173 ? -16.438 1.774 -5.301 1 94.62 173 GLY A O 1
ATOM 1327 N N . GLN A 1 174 ? -15.844 3.883 -5.629 1 94.12 174 GLN A N 1
ATOM 1328 C CA . GLN A 1 174 ? -14.578 3.809 -4.906 1 94.12 174 GLN A CA 1
ATOM 1329 C C . GLN A 1 174 ? -14.805 3.451 -3.441 1 94.12 174 GLN A C 1
ATOM 1331 O O . GLN A 1 174 ? -14.086 2.619 -2.883 1 94.12 174 GLN A O 1
ATOM 1336 N N . THR A 1 175 ? -15.734 4.113 -2.842 1 94.62 175 THR A N 1
ATOM 1337 C CA . THR A 1 175 ? -16.016 3.854 -1.433 1 94.62 175 THR A CA 1
ATOM 1338 C C . THR A 1 175 ? -16.469 2.412 -1.227 1 94.62 175 THR A C 1
ATOM 1340 O O . THR A 1 175 ? -16.047 1.749 -0.279 1 94.62 175 THR A O 1
ATOM 1343 N N . ALA A 1 176 ? -17.281 1.963 -2.092 1 95.06 176 ALA A N 1
ATOM 1344 C CA . ALA A 1 176 ? -17.766 0.582 -2.02 1 95.06 176 ALA A CA 1
ATOM 1345 C C . ALA A 1 176 ? -16.594 -0.4 -2.154 1 95.06 176 ALA A C 1
ATOM 1347 O O . ALA A 1 176 ? -16.531 -1.399 -1.435 1 95.06 176 ALA A O 1
ATOM 1348 N N . ALA A 1 177 ? -15.703 -0.146 -3.066 1 94.94 177 ALA A N 1
ATOM 1349 C CA . ALA A 1 177 ? -14.547 -1.007 -3.281 1 94.94 177 ALA A CA 1
ATOM 1350 C C . ALA A 1 177 ? -13.688 -1.105 -2.02 1 94.94 177 ALA A C 1
ATOM 1352 O O . ALA A 1 177 ? -13.273 -2.197 -1.629 1 94.94 177 ALA A O 1
ATOM 1353 N N . GLN A 1 178 ? -13.469 0.025 -1.386 1 95.5 178 GLN A N 1
ATOM 1354 C CA . GLN A 1 178 ? -12.664 0.053 -0.17 1 95.5 178 GLN A CA 1
ATOM 1355 C C . GLN A 1 178 ? -13.367 -0.677 0.972 1 95.5 178 GLN A C 1
ATOM 1357 O O . GLN A 1 178 ? -12.719 -1.347 1.778 1 95.5 178 GLN A O 1
ATOM 1362 N N . THR A 1 179 ? -14.633 -0.5 1.029 1 95.06 179 THR A N 1
ATOM 1363 C CA . THR A 1 179 ? -15.422 -1.171 2.057 1 95.06 179 THR A CA 1
ATOM 1364 C C . THR A 1 179 ? -15.352 -2.686 1.889 1 95.06 179 THR A C 1
ATOM 1366 O O . THR A 1 179 ? -15.18 -3.418 2.865 1 95.06 179 THR A O 1
ATOM 1369 N N . ILE A 1 180 ? -15.484 -3.117 0.646 1 95.06 180 ILE A N 1
ATOM 1370 C CA . ILE A 1 180 ? -15.398 -4.547 0.361 1 95.06 180 ILE A CA 1
ATOM 1371 C C . ILE A 1 180 ? -14.016 -5.066 0.729 1 95.06 180 ILE A C 1
ATOM 1373 O O . ILE A 1 180 ? -13.883 -6.121 1.355 1 95.06 180 ILE A O 1
ATOM 1377 N N . LEU A 1 181 ? -12.969 -4.348 0.355 1 95.38 181 LEU A N 1
ATOM 1378 C CA . LEU A 1 181 ? -11.602 -4.758 0.639 1 95.38 181 LEU A CA 1
ATOM 1379 C C . LEU A 1 181 ? -11.383 -4.934 2.139 1 95.38 181 LEU A C 1
ATOM 1381 O O . LEU A 1 181 ? -10.805 -5.93 2.576 1 95.38 181 LEU A O 1
ATOM 1385 N N . ALA A 1 182 ? -11.812 -3.988 2.898 1 94.31 182 ALA A N 1
ATOM 1386 C CA . ALA A 1 182 ? -11.68 -4.051 4.352 1 94.31 182 ALA A CA 1
ATOM 1387 C C . ALA A 1 182 ? -12.438 -5.246 4.922 1 94.31 182 ALA A C 1
ATOM 1389 O O . ALA A 1 182 ? -11.945 -5.922 5.836 1 94.31 182 ALA A O 1
ATOM 1390 N N . ALA A 1 183 ? -13.602 -5.473 4.383 1 92.19 183 ALA A N 1
ATOM 1391 C CA . ALA A 1 183 ? -14.438 -6.57 4.863 1 92.19 183 ALA A CA 1
ATOM 1392 C C . ALA A 1 183 ? -13.789 -7.918 4.57 1 92.19 183 ALA A C 1
ATOM 1394 O O . ALA A 1 183 ? -14.039 -8.898 5.273 1 92.19 183 ALA A O 1
ATOM 1395 N N . LEU A 1 184 ? -12.938 -7.973 3.615 1 94.19 184 LEU A N 1
ATOM 1396 C CA . LEU A 1 184 ? -12.312 -9.219 3.193 1 94.19 184 LEU A CA 1
ATOM 1397 C C . LEU A 1 184 ? -11.086 -9.531 4.047 1 94.19 184 LEU A C 1
ATOM 1399 O O . LEU A 1 184 ? -10.5 -10.609 3.928 1 94.19 184 LEU A O 1
ATOM 1403 N N . SER A 1 185 ? -10.688 -8.617 4.922 1 93.44 185 SER A N 1
ATOM 1404 C CA . SER A 1 185 ? -9.469 -8.805 5.707 1 93.44 185 SER A CA 1
ATOM 1405 C C . SER A 1 185 ? -9.523 -10.102 6.504 1 93.44 185 SER A C 1
ATOM 1407 O O . SER A 1 185 ? -8.562 -10.867 6.523 1 93.44 185 SER A O 1
ATOM 1409 N N . SER A 1 186 ? -10.648 -10.344 7.172 1 93.12 186 SER A N 1
ATOM 1410 C CA . SER A 1 186 ? -10.789 -11.57 7.953 1 93.12 186 SER A CA 1
ATOM 1411 C C . SER A 1 186 ? -10.812 -12.805 7.051 1 93.12 186 SER A C 1
ATOM 1413 O O . SER A 1 186 ? -10.273 -13.852 7.414 1 93.12 186 SER A O 1
ATOM 1415 N N . GLU A 1 187 ? -11.43 -12.664 5.871 1 95.38 187 GLU A N 1
ATOM 1416 C CA . GLU A 1 187 ? -11.477 -13.773 4.918 1 95.38 187 GLU A CA 1
ATOM 1417 C C . GLU A 1 187 ? -10.086 -14.078 4.363 1 95.38 187 GLU A C 1
ATOM 1419 O O . GLU A 1 187 ? -9.758 -15.234 4.09 1 95.38 187 GLU A O 1
ATOM 1424 N N . ILE A 1 188 ? -9.32 -13.055 4.16 1 97.44 188 ILE A N 1
ATOM 1425 C CA . ILE A 1 188 ? -7.953 -13.203 3.682 1 97.44 188 ILE A CA 1
ATOM 1426 C C . ILE A 1 188 ? -7.148 -14.039 4.676 1 97.44 188 ILE A C 1
ATOM 1428 O O . ILE A 1 188 ? -6.473 -14.992 4.289 1 97.44 188 ILE A O 1
ATOM 1432 N N . GLU A 1 189 ? -7.254 -13.672 5.918 1 96.5 189 GLU A N 1
ATOM 1433 C CA . GLU A 1 189 ? -6.562 -14.43 6.961 1 96.5 189 GLU A CA 1
ATOM 1434 C C . GLU A 1 189 ? -7.062 -15.867 7.02 1 96.5 189 GLU A C 1
ATOM 1436 O O . GLU A 1 189 ? -6.27 -16.797 7.133 1 96.5 189 GLU A O 1
ATOM 1441 N N . ALA A 1 190 ? -8.375 -16.047 6.957 1 96.88 190 ALA A N 1
ATOM 1442 C CA . ALA A 1 190 ? -8.977 -17.375 7.02 1 96.88 190 ALA A CA 1
ATOM 1443 C C . ALA A 1 190 ? -8.531 -18.234 5.848 1 96.88 190 ALA A C 1
ATOM 1445 O O . ALA A 1 190 ? -8.25 -19.438 6.016 1 96.88 190 ALA A O 1
ATOM 1446 N N . ALA A 1 191 ? -8.5 -17.641 4.668 1 96.44 191 ALA A N 1
ATOM 1447 C CA . ALA A 1 191 ? -8.094 -18.375 3.467 1 96.44 191 ALA A CA 1
ATOM 1448 C C . ALA A 1 191 ? -6.656 -18.875 3.598 1 96.44 191 ALA A C 1
ATOM 1450 O O . ALA A 1 191 ? -6.359 -20.016 3.225 1 96.44 191 ALA A O 1
ATOM 1451 N N . TRP A 1 192 ? -5.797 -18.047 4.141 1 97.5 192 TRP A N 1
ATOM 1452 C CA . TRP A 1 192 ? -4.414 -18.469 4.348 1 97.5 192 TRP A CA 1
ATOM 1453 C C . TRP A 1 192 ? -4.32 -19.531 5.434 1 97.5 192 TRP A C 1
ATOM 1455 O O . TRP A 1 192 ? -3.654 -20.547 5.25 1 97.5 192 TRP A O 1
ATOM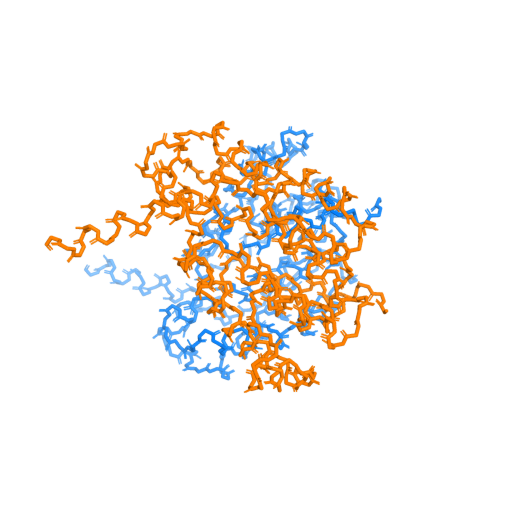 1465 N N . GLN A 1 193 ? -4.988 -19.344 6.523 1 96.75 193 GLN A N 1
ATOM 1466 C CA . GLN A 1 193 ? -4.918 -20.281 7.645 1 96.75 193 GLN A CA 1
ATOM 1467 C C . GLN A 1 193 ? -5.41 -21.672 7.234 1 96.75 193 GLN A C 1
ATOM 1469 O O . GLN A 1 193 ? -4.902 -22.688 7.719 1 96.75 193 GLN A O 1
ATOM 1474 N N . ALA A 1 194 ? -6.336 -21.703 6.359 1 96.06 194 ALA A N 1
ATOM 1475 C CA . ALA A 1 194 ? -6.922 -22.953 5.902 1 96.06 194 ALA A CA 1
ATOM 1476 C C . ALA A 1 194 ? -5.883 -23.812 5.188 1 96.06 194 ALA A C 1
ATOM 1478 O O . ALA A 1 194 ? -6.012 -25.047 5.137 1 96.06 194 ALA A O 1
ATOM 1479 N N . VAL A 1 195 ? -4.797 -23.188 4.641 1 96.38 195 VAL A N 1
ATOM 1480 C CA . VAL A 1 195 ? -3.865 -23.953 3.822 1 96.38 195 VAL A CA 1
ATOM 1481 C C . VAL A 1 195 ? -2.459 -23.859 4.41 1 96.38 195 VAL A C 1
ATOM 1483 O O . VAL A 1 195 ? -1.516 -24.453 3.873 1 96.38 195 VAL A O 1
ATOM 1486 N N . ALA A 1 196 ? -2.297 -23.156 5.48 1 96.5 196 ALA A N 1
ATOM 1487 C CA . ALA A 1 196 ? -0.988 -22.828 6.035 1 96.5 196 ALA A CA 1
ATOM 1488 C C . ALA A 1 196 ? -0.192 -24.078 6.363 1 96.5 196 ALA A C 1
ATOM 1490 O O . ALA A 1 196 ? 1.038 -24.078 6.277 1 96.5 196 ALA A O 1
ATOM 1491 N N . GLU A 1 197 ? -0.847 -25.125 6.703 1 95.81 197 GLU A N 1
ATOM 1492 C CA . GLU A 1 197 ? -0.159 -26.328 7.137 1 95.81 197 GLU A CA 1
ATOM 1493 C C . GLU A 1 197 ? -0.007 -27.328 5.988 1 95.81 197 GLU A C 1
ATOM 1495 O O . GLU A 1 197 ? 0.635 -28.359 6.137 1 95.81 197 GLU A O 1
ATOM 1500 N N . ARG A 1 198 ? -0.545 -27.016 4.879 1 95.25 198 ARG A N 1
ATOM 1501 C CA . ARG A 1 198 ? -0.471 -27.922 3.736 1 95.25 198 ARG A CA 1
ATOM 1502 C C . ARG A 1 198 ? 0.933 -27.938 3.14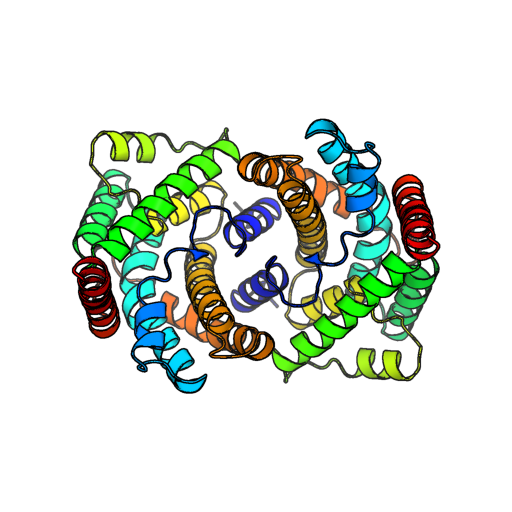3 1 95.25 198 ARG A C 1
ATOM 1504 O O . ARG A 1 198 ? 1.67 -26.953 3.242 1 95.25 198 ARG A O 1
ATOM 1511 N N . ASP A 1 199 ? 1.252 -29.094 2.57 1 95.44 199 ASP A N 1
ATOM 1512 C CA . ASP A 1 199 ? 2.457 -29.172 1.752 1 95.44 199 ASP A CA 1
ATOM 1513 C C . ASP A 1 199 ? 2.314 -28.359 0.475 1 95.44 199 ASP A C 1
ATOM 1515 O O . ASP A 1 199 ? 1.291 -28.422 -0.208 1 95.44 199 ASP A O 1
ATOM 1519 N N . PRO A 1 200 ? 3.275 -27.516 0.188 1 95.56 200 PRO A N 1
ATOM 1520 C CA . PRO A 1 200 ? 3.176 -26.672 -1.009 1 95.56 200 PRO A CA 1
ATOM 1521 C C . PRO A 1 200 ? 2.871 -27.484 -2.27 1 95.56 200 PRO A C 1
ATOM 1523 O O . PRO A 1 200 ? 2.215 -26.969 -3.186 1 95.56 200 PRO A O 1
ATOM 1526 N N . PHE A 1 201 ? 3.275 -28.672 -2.373 1 94.38 201 PHE A N 1
ATOM 1527 C CA . PHE A 1 201 ? 3.053 -29.5 -3.559 1 94.38 201 PHE A CA 1
ATOM 1528 C C . PHE A 1 201 ? 1.646 -30.078 -3.553 1 94.38 201 PHE A C 1
ATOM 1530 O O . PHE A 1 201 ? 1.22 -30.703 -4.535 1 94.38 201 PHE A O 1
ATOM 1537 N N . ASP A 1 202 ? 0.832 -29.844 -2.521 1 90 202 ASP A N 1
ATOM 1538 C CA . ASP A 1 202 ? -0.576 -30.219 -2.486 1 90 202 ASP A CA 1
ATOM 1539 C C . ASP A 1 202 ? -1.461 -29.125 -3.082 1 90 202 ASP A C 1
ATOM 1541 O O . ASP A 1 202 ? -2.635 -29.016 -2.725 1 90 202 ASP A O 1
ATOM 1545 N N . PHE A 1 203 ? -0.874 -28.375 -3.936 1 83.69 203 PHE A N 1
ATOM 1546 C CA . PHE A 1 203 ? -1.629 -27.281 -4.539 1 83.69 203 PHE A CA 1
ATOM 1547 C C . PHE A 1 203 ? -2.789 -27.828 -5.367 1 83.69 203 PHE A C 1
ATOM 1549 O O . PHE A 1 203 ? -2.787 -28.984 -5.766 1 83.69 203 PHE A O 1
ATOM 1556 N N . CYS A 1 204 ? -3.91 -27.125 -5.41 1 73.56 204 CYS A N 1
ATOM 1557 C CA . CYS A 1 204 ? -5.082 -27.391 -6.238 1 73.56 204 CYS A CA 1
ATOM 1558 C C . CYS A 1 204 ? -5.453 -26.156 -7.062 1 73.56 204 CYS A C 1
ATOM 1560 O O . CYS A 1 204 ? -5.344 -25.031 -6.582 1 73.56 204 CYS A O 1
ATOM 1562 N N . THR A 1 205 ? -5.441 -26.25 -8.422 1 61.94 205 THR A N 1
ATOM 1563 C CA . THR A 1 205 ? -5.871 -25.109 -9.234 1 61.94 205 THR A CA 1
ATOM 1564 C C . THR A 1 205 ? -7.344 -25.25 -9.609 1 61.94 205 THR A C 1
ATOM 1566 O O . THR A 1 205 ? -7.723 -26.156 -10.352 1 61.94 205 THR A O 1
ATOM 1569 N N . SER A 1 206 ? -8.25 -25.453 -8.695 1 54.75 206 SER A N 1
ATOM 1570 C CA . SER A 1 206 ? -9.625 -25.828 -9.008 1 54.75 206 SER A CA 1
ATOM 1571 C C . SER A 1 206 ? -10.375 -24.656 -9.633 1 54.75 206 SER A C 1
ATOM 1573 O O . SER A 1 206 ? -11.594 -24.719 -9.805 1 54.75 206 SER A O 1
ATOM 1575 N N . LEU A 1 207 ? -10.016 -23.359 -9.672 1 55.84 207 LEU A N 1
ATOM 1576 C CA . LEU A 1 207 ? -11.172 -22.516 -9.93 1 55.84 207 LEU A CA 1
ATOM 1577 C C . LEU A 1 207 ? -11.641 -22.656 -11.375 1 55.84 207 LEU A C 1
ATOM 1579 O O . LEU A 1 207 ? -11.109 -22 -12.273 1 55.84 207 LEU A O 1
ATOM 1583 N N . PRO A 1 208 ? -12.555 -23.578 -11.609 1 52.94 208 PRO A N 1
ATOM 1584 C CA . PRO A 1 208 ? -13.109 -23.781 -12.953 1 52.94 208 PRO A CA 1
ATOM 1585 C C . PRO A 1 208 ? -13.703 -22.5 -13.547 1 52.94 208 PRO A C 1
ATOM 1587 O O . PRO A 1 208 ? -13.516 -22.234 -14.742 1 52.94 208 PRO A O 1
ATOM 1590 N N . VAL A 1 209 ? -14.398 -21.781 -12.766 1 47.22 209 VAL A N 1
ATOM 1591 C CA . VAL A 1 209 ? -15.148 -20.656 -13.312 1 47.22 209 VAL A CA 1
ATOM 1592 C C . VAL A 1 209 ? -14.18 -19.578 -13.805 1 47.22 209 VAL A C 1
ATOM 1594 O O . VAL A 1 209 ? -14.383 -18.984 -14.867 1 47.22 209 VAL A O 1
ATOM 1597 N N . LEU A 1 210 ? -13.109 -19.312 -13.039 1 54.5 210 LEU A N 1
ATOM 1598 C CA . LEU A 1 210 ? -12.133 -18.328 -13.461 1 54.5 210 LEU A CA 1
ATOM 1599 C C . LEU A 1 210 ? -11.367 -18.797 -14.695 1 54.5 210 LEU A C 1
ATOM 1601 O O . LEU A 1 210 ? -11.102 -18 -15.602 1 54.5 210 LEU A O 1
ATOM 1605 N N . GLU A 1 211 ? -11.219 -20.094 -14.656 1 58.25 211 GLU A N 1
ATOM 1606 C CA . GLU A 1 211 ? -10.492 -20.703 -15.773 1 58.25 211 GLU A CA 1
ATOM 1607 C C . GLU A 1 211 ? -11.352 -20.734 -17.031 1 58.25 211 GLU A C 1
ATOM 1609 O O . GLU A 1 211 ? -10.859 -20.484 -18.125 1 58.25 211 GLU A O 1
ATOM 1614 N N . ILE A 1 212 ? -12.547 -20.906 -16.734 1 49.81 212 ILE A N 1
ATOM 1615 C CA . ILE A 1 212 ? -13.469 -20.922 -17.859 1 49.81 212 ILE A CA 1
ATOM 1616 C C . ILE A 1 212 ? -13.641 -19.5 -18.406 1 49.81 212 ILE A C 1
ATOM 1618 O O . ILE A 1 212 ? -13.633 -19.297 -19.625 1 49.81 212 ILE A O 1
ATOM 1622 N N . ALA A 1 213 ? -13.805 -18.516 -17.609 1 55.12 213 ALA A N 1
ATOM 1623 C CA . ALA A 1 213 ? -13.984 -17.125 -18.031 1 55.12 213 ALA A CA 1
ATOM 1624 C C . ALA A 1 213 ? -12.766 -16.625 -18.797 1 55.12 213 ALA A C 1
ATOM 1626 O O . ALA A 1 213 ? -12.898 -15.922 -19.797 1 55.12 213 ALA A O 1
ATOM 1627 N N . GLN A 1 214 ? -11.602 -17.031 -18.312 1 57.25 214 GLN A N 1
ATOM 1628 C CA . GLN A 1 214 ? -10.352 -16.656 -18.953 1 57.25 214 GLN A CA 1
ATOM 1629 C C . GLN A 1 214 ? -10.219 -17.297 -20.328 1 57.25 214 GLN A C 1
ATOM 1631 O O . GLN A 1 214 ? -9.734 -16.672 -21.281 1 57.25 214 GLN A O 1
ATOM 1636 N N . MET A 1 215 ? -10.695 -18.547 -20.375 1 52 215 MET A N 1
ATOM 1637 C CA . MET A 1 215 ? -10.703 -19.281 -21.641 1 52 215 MET A CA 1
ATOM 1638 C C . MET A 1 215 ? -11.688 -18.641 -22.625 1 52 215 MET A C 1
ATOM 1640 O O . MET A 1 215 ? -11.398 -18.547 -23.812 1 52 215 MET A O 1
ATOM 1644 N N . ARG A 1 216 ? -12.766 -18.219 -22.125 1 52.09 216 ARG A N 1
ATOM 1645 C CA . ARG A 1 216 ? -13.773 -17.578 -22.953 1 52.09 216 ARG A CA 1
ATOM 1646 C C . ARG A 1 216 ? -13.312 -16.203 -23.438 1 52.09 216 ARG A C 1
ATOM 1648 O O . ARG A 1 216 ? -13.609 -15.797 -24.562 1 52.09 216 ARG A O 1
ATOM 1655 N N . HIS A 1 217 ? -12.602 -15.461 -22.625 1 54.56 217 HIS A N 1
ATOM 1656 C CA . HIS A 1 217 ? -12.031 -14.18 -23.016 1 54.56 217 HIS A CA 1
ATOM 1657 C C . HIS A 1 217 ? -11.094 -14.328 -24.203 1 54.56 217 HIS A C 1
ATOM 1659 O O . HIS A 1 217 ? -11.102 -13.5 -25.125 1 54.56 217 HIS A O 1
ATOM 1665 N N . GLN A 1 218 ? -10.336 -15.438 -24.156 1 55.91 218 GLN A N 1
ATOM 1666 C CA . GLN A 1 218 ? -9.461 -15.75 -25.281 1 55.91 218 GLN A CA 1
ATOM 1667 C C . GLN A 1 218 ? -10.266 -16.016 -26.547 1 55.91 218 GLN A C 1
ATOM 1669 O O . GLN A 1 218 ? -9.867 -15.602 -27.641 1 55.91 218 GLN A O 1
ATOM 1674 N N . TRP A 1 219 ? -11.32 -16.578 -26.312 1 48.94 219 TRP A N 1
ATOM 1675 C CA . TRP A 1 219 ? -12.195 -16.891 -27.438 1 48.94 219 TRP A CA 1
ATOM 1676 C C . TRP A 1 219 ? -12.859 -15.617 -27.969 1 48.94 219 TRP A C 1
ATOM 1678 O O . TRP A 1 219 ? -12.953 -15.43 -29.188 1 48.94 219 TRP A O 1
ATOM 1688 N N . LEU A 1 220 ? -13.266 -14.734 -27.188 1 49.62 220 LEU A N 1
ATOM 1689 C CA . LEU A 1 220 ? -13.906 -13.492 -27.594 1 49.62 220 LEU A CA 1
ATOM 1690 C C . LEU A 1 220 ? -12.898 -12.531 -28.219 1 49.62 220 LEU A C 1
ATOM 1692 O O . LEU A 1 220 ? -13.195 -11.875 -29.219 1 49.62 220 LEU A O 1
ATOM 1696 N N . GLU A 1 221 ? -11.766 -12.422 -27.594 1 51.03 221 GLU A N 1
ATOM 1697 C CA . GLU A 1 221 ? -10.734 -11.578 -28.188 1 51.03 221 GLU A CA 1
ATOM 1698 C C . GLU A 1 221 ? -10.297 -12.125 -29.547 1 51.03 221 GLU A C 1
ATOM 1700 O O . GLU A 1 221 ? -10.023 -11.359 -30.469 1 51.03 221 GLU A O 1
ATOM 1705 N N . ALA A 1 222 ? -10.258 -13.43 -29.672 1 50.66 222 ALA A N 1
ATOM 1706 C CA . ALA A 1 222 ? -9.977 -14.039 -30.969 1 50.66 222 ALA A CA 1
ATOM 1707 C C . ALA A 1 222 ? -11.078 -13.703 -31.969 1 50.66 222 ALA A C 1
ATOM 1709 O O . ALA A 1 222 ? -10.789 -13.453 -33.156 1 50.66 222 ALA A O 1
ATOM 1710 N N . ARG A 1 223 ? -12.086 -13.602 -31.438 1 50.41 223 ARG A N 1
ATOM 1711 C CA . ARG A 1 223 ? -13.188 -13.312 -32.344 1 50.41 223 ARG A CA 1
ATOM 1712 C C . ARG A 1 223 ? -13.172 -11.859 -32.781 1 50.41 223 ARG A C 1
ATOM 1714 O O . ARG A 1 223 ? -13.609 -11.531 -33.906 1 50.41 223 ARG A O 1
ATOM 1721 N N . LEU A 1 224 ? -12.836 -11 -31.812 1 44.75 224 LEU A N 1
ATOM 1722 C CA . LEU A 1 224 ? -12.75 -9.594 -32.188 1 44.75 224 LEU A CA 1
ATOM 1723 C C . LEU A 1 224 ? -11.594 -9.359 -33.156 1 44.75 224 LEU A C 1
ATOM 1725 O O . LEU A 1 224 ? -11.633 -8.438 -33.969 1 44.75 224 LEU A O 1
ATOM 1729 N N . PHE A 1 225 ? -10.531 -10.117 -33.156 1 44.66 225 PHE A N 1
ATOM 1730 C CA . PHE A 1 225 ? -9.461 -9.992 -34.156 1 44.66 225 PHE A CA 1
ATOM 1731 C C . PHE A 1 225 ? -9.766 -10.805 -35.375 1 44.66 225 PHE A C 1
ATOM 1733 O O . PHE A 1 225 ? -9.102 -10.656 -36.406 1 44.66 225 PHE A O 1
ATOM 1740 N N . MET A 1 226 ? -10.523 -11.789 -35.219 1 39.03 226 MET A N 1
ATOM 1741 C CA . MET A 1 226 ? -10.875 -12.539 -36.438 1 39.03 226 MET A CA 1
ATOM 1742 C C . MET A 1 226 ? -11.93 -11.805 -37.25 1 39.03 226 MET A C 1
ATOM 1744 O O . MET A 1 226 ? -12.219 -12.188 -38.375 1 39.03 226 MET A O 1
ATOM 1748 N N . SER A 1 227 ? -12.43 -10.742 -36.688 1 35.44 227 SER A N 1
ATOM 1749 C CA . SER A 1 227 ? -13.258 -10.008 -37.625 1 35.44 227 SER A CA 1
ATOM 1750 C C . SER A 1 227 ? -12.477 -8.875 -38.281 1 35.44 227 SER A C 1
ATOM 1752 O O . SER A 1 227 ? -11.547 -8.328 -37.688 1 35.44 227 SER A O 1
ATOM 1754 N N . MET B 1 1 ? -2.662 -4.094 22.156 1 37.62 1 MET B N 1
ATOM 1755 C CA . MET B 1 1 ? -3.037 -5.348 21.5 1 37.62 1 MET B CA 1
ATOM 1756 C C . MET B 1 1 ? -2.064 -5.691 20.375 1 37.62 1 MET B C 1
ATOM 1758 O O . MET B 1 1 ? -1.522 -4.801 19.719 1 37.62 1 MET B O 1
ATOM 1762 N N . PRO B 1 2 ? -1.402 -6.75 20.344 1 45.09 2 PRO B N 1
ATOM 1763 C CA . PRO B 1 2 ? -0.377 -7.219 19.406 1 45.09 2 PRO B CA 1
ATOM 1764 C C . PRO B 1 2 ? -0.745 -6.957 17.953 1 45.09 2 PRO B C 1
ATOM 1766 O O . PRO B 1 2 ? -1.929 -6.875 17.609 1 45.09 2 PRO B O 1
ATOM 1769 N N . ASN B 1 3 ? 0.189 -6.164 17.188 1 60.5 3 ASN B N 1
ATOM 1770 C CA . ASN B 1 3 ? 0.148 -5.895 15.758 1 60.5 3 ASN B CA 1
ATOM 1771 C C . ASN B 1 3 ? -0.44 -7.07 14.984 1 60.5 3 ASN B C 1
ATOM 1773 O O . ASN B 1 3 ? 0.288 -7.977 14.578 1 60.5 3 ASN B O 1
ATOM 1777 N N . SER B 1 4 ? -1.885 -7.102 15.023 1 80.06 4 SER B N 1
ATOM 1778 C CA . SER B 1 4 ? -2.617 -8.211 14.414 1 80.06 4 SER B CA 1
ATOM 1779 C C . SER B 1 4 ? -2.549 -8.141 12.891 1 80.06 4 SER B C 1
ATOM 1781 O O . SER B 1 4 ? -2.227 -7.098 12.32 1 80.06 4 SER B O 1
ATOM 1783 N N . LEU B 1 5 ? -2.562 -9.234 12.336 1 82.94 5 LEU B N 1
ATOM 1784 C CA . LEU B 1 5 ? -2.607 -9.336 10.883 1 82.94 5 LEU B CA 1
ATOM 1785 C C . LEU B 1 5 ? -3.691 -8.422 10.312 1 82.94 5 LEU B C 1
ATOM 1787 O O . LEU B 1 5 ? -3.498 -7.809 9.258 1 82.94 5 LEU B O 1
ATOM 1791 N N . ASN B 1 6 ? -4.715 -8.273 11.078 1 87.62 6 ASN B N 1
ATOM 1792 C CA . ASN B 1 6 ? -5.809 -7.406 10.641 1 87.62 6 ASN B CA 1
ATOM 1793 C C . ASN B 1 6 ? -5.395 -5.938 10.648 1 87.62 6 ASN B C 1
ATOM 1795 O O . ASN B 1 6 ? -5.715 -5.195 9.719 1 87.62 6 ASN B O 1
ATOM 1799 N N . SER B 1 7 ? -4.719 -5.59 11.688 1 91.62 7 SER B N 1
ATOM 1800 C CA . SER B 1 7 ? -4.223 -4.219 11.758 1 91.62 7 SER B CA 1
ATOM 1801 C C . SER B 1 7 ? -3.223 -3.934 10.648 1 91.62 7 SER B C 1
ATOM 1803 O O . SER B 1 7 ? -3.227 -2.846 10.062 1 91.62 7 SER B O 1
ATOM 1805 N N . TYR B 1 8 ? -2.453 -4.926 10.328 1 93.81 8 TYR B N 1
ATOM 1806 C CA . TYR B 1 8 ? -1.454 -4.816 9.266 1 93.81 8 TYR B CA 1
ATOM 1807 C C . TYR B 1 8 ? -2.117 -4.602 7.914 1 93.81 8 TYR B C 1
ATOM 1809 O O . TYR B 1 8 ? -1.754 -3.678 7.18 1 93.81 8 TYR B O 1
ATOM 1817 N N . LEU B 1 9 ? -3.105 -5.398 7.586 1 95.31 9 LEU B N 1
ATOM 1818 C CA . LEU B 1 9 ? -3.783 -5.309 6.301 1 95.31 9 LEU B CA 1
ATOM 1819 C C . LEU B 1 9 ? -4.594 -4.02 6.199 1 95.31 9 LEU B C 1
ATOM 1821 O O . LEU B 1 9 ? -4.656 -3.398 5.137 1 95.31 9 LEU B O 1
ATOM 1825 N N . SER B 1 10 ? -5.219 -3.666 7.32 1 95.56 10 SER B N 1
ATOM 1826 C CA . SER B 1 10 ? -5.965 -2.414 7.348 1 95.56 10 SER B CA 1
ATOM 1827 C C . SER B 1 10 ? -5.047 -1.218 7.113 1 95.56 10 SER B C 1
ATOM 1829 O O . SER B 1 10 ? -5.418 -0.276 6.406 1 95.56 10 SER B O 1
ATOM 1831 N N . HIS B 1 11 ? -3.889 -1.298 7.723 1 96.69 11 HIS B N 1
ATOM 1832 C CA . HIS B 1 11 ? -2.941 -0.208 7.523 1 96.69 11 HIS B CA 1
ATOM 1833 C C . HIS B 1 11 ? -2.412 -0.19 6.094 1 96.69 11 HIS B C 1
ATOM 1835 O O . HIS B 1 11 ? -2.217 0.88 5.512 1 96.69 11 HIS B O 1
ATOM 1841 N N . ALA B 1 12 ? -2.152 -1.376 5.516 1 96 12 ALA B N 1
ATOM 1842 C CA . ALA B 1 12 ? -1.745 -1.457 4.117 1 96 12 ALA B CA 1
ATOM 1843 C C . ALA B 1 12 ? -2.771 -0.789 3.207 1 96 12 ALA B C 1
ATOM 1845 O O . ALA B 1 12 ? -2.408 -0.126 2.232 1 96 12 ALA B O 1
ATOM 1846 N N . GLN B 1 13 ? -4.008 -0.925 3.533 1 96.06 13 GLN B N 1
ATOM 1847 C CA . GLN B 1 13 ? -5.086 -0.313 2.764 1 96.06 13 GLN B CA 1
ATOM 1848 C C . GLN B 1 13 ? -5.02 1.21 2.84 1 96.06 13 GLN B C 1
ATOM 1850 O O . GLN B 1 13 ? -5.184 1.896 1.828 1 96.06 13 GLN B O 1
ATOM 1855 N N . ILE B 1 14 ? -4.75 1.716 3.99 1 96.12 14 ILE B N 1
ATOM 1856 C CA . ILE B 1 14 ? -4.68 3.156 4.207 1 96.12 14 ILE B CA 1
ATOM 1857 C C . ILE B 1 14 ? -3.463 3.73 3.486 1 96.12 14 ILE B C 1
ATOM 1859 O O . ILE B 1 14 ? -3.506 4.855 2.984 1 96.12 14 ILE B O 1
ATOM 1863 N N . LEU B 1 15 ? -2.4 2.939 3.385 1 96 15 LEU B N 1
ATOM 1864 C CA . LEU B 1 15 ? -1.136 3.418 2.834 1 96 15 LEU B CA 1
ATOM 1865 C C . LEU B 1 15 ? -1.122 3.289 1.314 1 96 15 LEU B C 1
ATOM 1867 O O . LEU B 1 15 ? -0.218 3.801 0.651 1 96 15 LEU B O 1
ATOM 1871 N N . ASP B 1 16 ? -2.092 2.672 0.791 1 95.38 16 ASP B N 1
ATOM 1872 C CA . ASP B 1 16 ? -2.123 2.445 -0.651 1 95.38 16 ASP B CA 1
ATOM 1873 C C . ASP B 1 16 ? -2.227 3.766 -1.412 1 95.38 16 ASP B C 1
ATOM 1875 O O . ASP B 1 16 ? -3.055 4.617 -1.081 1 95.38 16 ASP B O 1
ATOM 1879 N N . SER B 1 17 ? -1.423 3.893 -2.412 1 92.06 17 SER B N 1
ATOM 1880 C CA . SER B 1 17 ? -1.39 5.121 -3.199 1 92.06 17 SER B CA 1
ATOM 1881 C C . SER B 1 17 ? -2.713 5.352 -3.922 1 92.06 17 SER B C 1
ATOM 1883 O O . SER B 1 17 ? -3.01 6.469 -4.344 1 92.06 17 SER B O 1
ATOM 1885 N N . ALA B 1 18 ? -3.496 4.32 -4.023 1 89.94 18 ALA B N 1
ATOM 1886 C CA . ALA B 1 18 ? -4.773 4.43 -4.727 1 89.94 18 ALA B CA 1
ATOM 1887 C C . ALA B 1 18 ? -5.906 4.758 -3.758 1 89.94 18 ALA B C 1
ATOM 1889 O O . ALA B 1 18 ? -7.074 4.797 -4.148 1 89.94 18 ALA B O 1
ATOM 1890 N N . LEU B 1 19 ? -5.547 4.93 -2.453 1 93.88 19 LEU B N 1
ATOM 1891 C CA . LEU B 1 19 ? -6.598 5.336 -1.522 1 93.88 19 LEU B CA 1
ATOM 1892 C C . LEU B 1 19 ? -7.34 6.562 -2.041 1 93.88 19 LEU B C 1
ATOM 1894 O O . LEU B 1 19 ? -6.719 7.586 -2.35 1 93.88 19 LEU B O 1
ATOM 1898 N N . PRO B 1 20 ? -8.625 6.492 -2.191 1 93.31 20 PRO B N 1
ATOM 1899 C CA . PRO B 1 20 ? -9.391 7.531 -2.891 1 93.31 20 PRO B CA 1
ATOM 1900 C C . PRO B 1 20 ? -9.711 8.727 -1.999 1 93.31 20 PRO B C 1
ATOM 1902 O O . PRO B 1 20 ? -10.883 9.039 -1.778 1 93.31 20 PRO B O 1
ATOM 1905 N N . ILE B 1 21 ? -8.695 9.445 -1.595 1 93.06 21 ILE B N 1
ATOM 1906 C CA . ILE B 1 21 ? -8.93 10.594 -0.723 1 93.06 21 ILE B CA 1
ATOM 1907 C C . ILE B 1 21 ? -8.422 11.867 -1.401 1 93.06 21 ILE B C 1
ATOM 1909 O O . ILE B 1 21 ? -8.328 12.922 -0.766 1 93.06 21 ILE B O 1
ATOM 1913 N N . GLY B 1 22 ? -8.07 11.781 -2.648 1 79.69 22 GLY B N 1
ATOM 1914 C CA . GLY B 1 22 ? -7.699 12.953 -3.432 1 79.69 22 GLY B CA 1
ATOM 1915 C C . GLY B 1 22 ? -6.223 13.289 -3.34 1 79.69 22 GLY B C 1
ATOM 1916 O O . GLY B 1 22 ? -5.816 14.406 -3.656 1 79.69 22 GLY B O 1
ATOM 1917 N N . ALA B 1 23 ? -5.402 12.508 -2.676 1 60.31 23 ALA B N 1
ATOM 1918 C CA . ALA B 1 23 ? -3.992 12.789 -2.43 1 60.31 23 ALA B CA 1
ATOM 1919 C C . ALA B 1 23 ? -3.283 13.203 -3.715 1 60.31 23 ALA B C 1
ATOM 1921 O O . ALA B 1 23 ? -2.445 14.109 -3.701 1 60.31 23 ALA B O 1
ATOM 1922 N N . PHE B 1 24 ? -3.514 12.602 -4.848 1 54.72 24 PHE B N 1
ATOM 1923 C CA . PHE B 1 24 ? -2.73 12.805 -6.059 1 54.72 24 PHE B CA 1
ATOM 1924 C C . PHE B 1 24 ? -2.996 14.18 -6.656 1 54.72 24 PHE B C 1
ATOM 1926 O O . PHE B 1 24 ? -2.158 14.719 -7.383 1 54.72 24 PHE B O 1
ATOM 1933 N N . SER B 1 25 ? -4.086 14.664 -6.266 1 49.12 25 SER B N 1
ATOM 1934 C CA . SER B 1 25 ? -4.465 15.93 -6.891 1 49.12 25 SER B CA 1
ATOM 1935 C C . SER B 1 25 ? -3.705 17.094 -6.27 1 49.12 25 SER B C 1
ATOM 1937 O O . SER B 1 25 ? -3.621 18.172 -6.863 1 49.12 25 SER B O 1
ATOM 1939 N N . HIS B 1 26 ? -3.164 16.953 -5.18 1 50.94 26 HIS B N 1
ATOM 1940 C CA . HIS B 1 26 ? -2.736 18.203 -4.566 1 50.94 26 HIS B CA 1
ATOM 1941 C C . HIS B 1 26 ? -1.236 18.203 -4.285 1 50.94 26 HIS B C 1
ATOM 1943 O O . HIS B 1 26 ? -0.815 17.969 -3.15 1 50.94 26 HIS B O 1
ATOM 1949 N N . SER B 1 27 ? -0.518 17.828 -5.293 1 57.06 27 SER B N 1
ATOM 1950 C CA . SER B 1 27 ? 0.904 17.844 -4.965 1 57.06 27 SER B CA 1
ATOM 1951 C C . SER B 1 27 ? 1.317 19.188 -4.387 1 57.06 27 SER B C 1
ATOM 1953 O O . SER B 1 27 ? 1.264 20.219 -5.078 1 57.06 27 SER B O 1
ATOM 1955 N N . PHE B 1 28 ? 1.226 19.484 -3.061 1 58.59 28 PHE B N 1
ATOM 1956 C CA . PHE B 1 28 ? 1.572 20.5 -2.072 1 58.59 28 PHE B CA 1
ATOM 1957 C C . PHE B 1 28 ? 2.723 21.359 -2.568 1 58.59 28 PHE B C 1
ATOM 1959 O O . PHE B 1 28 ? 3.719 21.547 -1.866 1 58.59 28 PHE B O 1
ATOM 1966 N N . GLY B 1 29 ? 2.641 21.797 -3.826 1 65.81 29 GLY B N 1
ATOM 1967 C CA . GLY B 1 29 ? 3.678 22.703 -4.277 1 65.81 29 GLY B CA 1
ATOM 1968 C C . GLY B 1 29 ? 4.801 22.016 -5.02 1 65.81 29 GLY B C 1
ATOM 1969 O O . GLY B 1 29 ? 5.609 22.656 -5.684 1 65.81 29 GLY B O 1
ATOM 1970 N N . PHE B 1 30 ? 4.801 20.719 -4.945 1 76.88 30 PHE B N 1
ATOM 1971 C CA . PHE B 1 30 ? 5.867 19.969 -5.605 1 76.88 30 PHE B CA 1
ATOM 1972 C C . PHE B 1 30 ? 5.852 20.219 -7.109 1 76.88 30 PHE B C 1
ATOM 1974 O O . PHE B 1 30 ? 6.895 20.484 -7.711 1 76.88 30 PHE B O 1
ATOM 1981 N N . GLU B 1 31 ? 4.656 20.25 -7.645 1 77.44 31 GLU B N 1
ATOM 1982 C CA . GLU B 1 31 ? 4.527 20.469 -9.086 1 77.44 31 GLU B CA 1
ATOM 1983 C C . GLU B 1 31 ? 5.059 21.844 -9.477 1 77.44 31 GLU B C 1
ATOM 1985 O O . GLU B 1 31 ? 5.719 21.984 -10.508 1 77.44 31 GLU B O 1
ATOM 1990 N N . THR B 1 32 ? 4.785 22.75 -8.656 1 75.19 32 THR B N 1
ATOM 1991 C CA . THR B 1 32 ? 5.254 24.109 -8.898 1 75.19 32 THR B CA 1
ATOM 1992 C C . THR B 1 32 ? 6.777 24.172 -8.859 1 75.19 32 THR B C 1
ATOM 1994 O O . THR B 1 32 ? 7.398 24.844 -9.703 1 75.19 32 THR B O 1
ATOM 1997 N N . LEU B 1 33 ? 7.348 23.438 -7.906 1 80.88 33 LEU B N 1
ATOM 1998 C CA . LEU B 1 33 ? 8.797 23.422 -7.777 1 80.88 33 LEU B CA 1
ATOM 1999 C C . LEU B 1 33 ? 9.445 22.766 -9 1 80.88 33 LEU B C 1
ATOM 2001 O O . LEU B 1 33 ? 10.516 23.188 -9.438 1 80.88 33 LEU B O 1
ATOM 2005 N N . VAL B 1 34 ? 8.773 21.828 -9.562 1 83.19 34 VAL B N 1
ATOM 2006 C CA . VAL B 1 34 ? 9.281 21.141 -10.742 1 83.19 34 VAL B CA 1
ATOM 2007 C C . VAL B 1 34 ? 9.141 22.031 -11.969 1 83.19 34 VAL B C 1
ATOM 2009 O O . VAL B 1 34 ? 10.102 22.219 -12.719 1 83.19 34 VAL B O 1
ATOM 2012 N N . VAL B 1 35 ? 7.992 22.656 -12.086 1 79.31 35 VAL B N 1
ATOM 2013 C CA . VAL B 1 35 ? 7.691 23.484 -13.25 1 79.31 35 VAL B CA 1
ATOM 2014 C C . VAL B 1 35 ? 8.586 24.734 -13.234 1 79.31 35 VAL B C 1
ATOM 2016 O O . VAL B 1 35 ? 9.016 25.203 -14.289 1 79.31 35 VAL B O 1
ATOM 2019 N N . GLU B 1 36 ? 8.914 25.203 -12.117 1 82.25 36 GLU B N 1
ATOM 2020 C CA . GLU B 1 36 ? 9.742 26.391 -11.969 1 82.25 36 GLU B CA 1
ATOM 2021 C C . GLU B 1 36 ? 11.227 26.047 -12.086 1 82.25 36 GLU B C 1
ATOM 2023 O O . GLU B 1 36 ? 12.086 26.938 -12.047 1 82.25 36 GLU B O 1
ATOM 2028 N N . GLY B 1 37 ? 11.5 24.766 -12.156 1 84.62 37 GLY B N 1
ATOM 2029 C CA . GLY B 1 37 ? 12.859 24.344 -12.43 1 84.62 37 GLY B CA 1
ATOM 2030 C C . GLY B 1 37 ? 13.711 24.219 -11.172 1 84.62 37 GLY B C 1
ATOM 2031 O O . GLY B 1 37 ? 14.938 24.188 -11.25 1 84.62 37 GLY B O 1
ATOM 2032 N N . GLN B 1 38 ? 13.086 24.219 -10.094 1 84.69 38 GLN B N 1
ATOM 2033 C CA . GLN B 1 38 ? 13.82 24.047 -8.844 1 84.69 38 GLN B CA 1
ATOM 2034 C C . GLN B 1 38 ? 14.156 22.562 -8.617 1 84.69 38 GLN B C 1
ATOM 2036 O O . GLN B 1 38 ? 15.133 22.25 -7.938 1 84.69 38 GLN B O 1
ATOM 2041 N N . ILE B 1 39 ? 13.352 21.719 -9.055 1 89.62 39 ILE B N 1
ATOM 2042 C CA . ILE B 1 39 ? 13.609 20.281 -9.07 1 89.62 39 ILE B CA 1
ATOM 2043 C C . ILE B 1 39 ? 13.727 19.797 -10.516 1 89.62 39 ILE B C 1
ATOM 2045 O O . ILE B 1 39 ? 12.766 19.875 -11.281 1 89.62 39 ILE B O 1
ATOM 2049 N N . THR B 1 40 ? 14.875 19.328 -10.789 1 89.38 40 THR B N 1
ATOM 2050 C CA . THR B 1 40 ? 15.102 19.109 -12.211 1 89.38 40 THR B CA 1
ATOM 2051 C C . THR B 1 40 ? 15.586 17.688 -12.477 1 89.38 40 THR B C 1
ATOM 2053 O O . THR B 1 40 ? 15.586 17.234 -13.625 1 89.38 40 THR B O 1
ATOM 2056 N N . ASP B 1 41 ? 16.016 17.062 -11.461 1 88.94 41 ASP B N 1
ATOM 2057 C CA . ASP B 1 41 ? 16.578 15.727 -11.648 1 88.94 41 ASP B CA 1
ATOM 2058 C C . ASP B 1 41 ? 16.438 14.898 -10.375 1 88.94 41 ASP B C 1
ATOM 2060 O O . ASP B 1 41 ? 15.836 15.344 -9.398 1 88.94 41 ASP B O 1
ATOM 2064 N N . ALA B 1 42 ? 16.969 13.648 -10.414 1 88.31 42 ALA B N 1
ATOM 2065 C CA . ALA B 1 42 ? 16.844 12.711 -9.297 1 88.31 42 ALA B CA 1
ATOM 2066 C C . ALA B 1 42 ? 17.547 13.25 -8.047 1 88.31 42 ALA B C 1
ATOM 2068 O O . ALA B 1 42 ? 17.047 13.062 -6.93 1 88.31 42 ALA B O 1
ATOM 2069 N N . ALA B 1 43 ? 18.625 13.914 -8.297 1 89.25 43 ALA B N 1
ATOM 2070 C CA . ALA B 1 43 ? 19.391 14.438 -7.168 1 89.25 43 ALA B CA 1
ATOM 2071 C C . ALA B 1 43 ? 18.625 15.562 -6.461 1 89.25 43 ALA B C 1
ATOM 2073 O O . ALA B 1 43 ? 18.531 15.57 -5.234 1 89.25 43 ALA B O 1
ATOM 2074 N N . SER B 1 44 ? 18.125 16.516 -7.238 1 90.88 44 SER B N 1
ATOM 2075 C CA . SER B 1 44 ? 17.359 17.625 -6.652 1 90.88 44 SER B CA 1
ATOM 2076 C C . SER B 1 44 ? 16.062 17.125 -6.043 1 90.88 44 SER B C 1
ATOM 2078 O O . SER B 1 44 ? 15.578 17.672 -5.047 1 90.88 44 SER B O 1
ATOM 2080 N N . LEU B 1 45 ? 15.531 16.094 -6.578 1 92.12 45 LEU B N 1
ATOM 2081 C CA . LEU B 1 45 ? 14.328 15.477 -6.027 1 92.12 45 LEU B CA 1
ATOM 2082 C C . LEU B 1 45 ? 14.609 14.828 -4.676 1 92.12 45 LEU B C 1
ATOM 2084 O O . LEU B 1 45 ? 13.844 15 -3.729 1 92.12 45 LEU B O 1
ATOM 2088 N N . HIS B 1 46 ? 15.648 14.094 -4.652 1 90.69 46 HIS B N 1
ATOM 2089 C CA . HIS B 1 46 ? 16.047 13.484 -3.393 1 90.69 46 HIS B CA 1
ATOM 2090 C C . HIS B 1 46 ? 16.266 14.539 -2.312 1 90.69 46 HIS B C 1
ATOM 2092 O O . HIS B 1 46 ? 15.812 14.367 -1.176 1 90.69 46 HIS B O 1
ATOM 2098 N N . ASP B 1 47 ? 16.922 15.633 -2.697 1 88.19 47 ASP B N 1
ATOM 2099 C CA . ASP B 1 47 ? 17.172 16.719 -1.752 1 88.19 47 ASP B CA 1
ATOM 2100 C C . ASP B 1 47 ? 15.859 17.312 -1.249 1 88.19 47 ASP B C 1
ATOM 2102 O O . ASP B 1 47 ? 15.727 17.625 -0.061 1 88.19 47 ASP B O 1
ATOM 2106 N N . PHE B 1 48 ? 15.008 17.484 -2.162 1 90.44 48 PHE B N 1
ATOM 2107 C CA . PHE B 1 48 ? 13.695 18 -1.796 1 90.44 48 PHE B CA 1
ATOM 2108 C C . PHE B 1 48 ? 13.016 17.078 -0.79 1 90.44 48 PHE B C 1
ATOM 2110 O O . PHE B 1 48 ? 12.508 17.547 0.235 1 90.44 48 PHE B O 1
ATOM 2117 N N . LEU B 1 49 ? 13.008 15.805 -1.062 1 93.12 49 LEU B N 1
ATOM 2118 C CA . LEU B 1 49 ? 12.336 14.836 -0.208 1 93.12 49 LEU B CA 1
ATOM 2119 C C . LEU B 1 49 ? 13.008 14.75 1.157 1 93.12 49 LEU B C 1
ATOM 2121 O O . LEU B 1 49 ? 12.328 14.641 2.182 1 93.12 49 LEU B O 1
ATOM 2125 N N . TRP B 1 50 ? 14.312 14.805 1.134 1 91.62 50 TRP B N 1
ATOM 2126 C CA . TRP B 1 50 ? 15.055 14.789 2.389 1 91.62 50 TRP B CA 1
ATOM 2127 C C . TRP B 1 50 ? 14.695 15.992 3.248 1 91.62 50 TRP B C 1
ATOM 2129 O O . TRP B 1 50 ? 14.453 15.859 4.449 1 91.62 50 TRP B O 1
ATOM 2139 N N . ASN B 1 51 ? 14.625 17.172 2.656 1 89.38 51 ASN B N 1
ATOM 2140 C CA . ASN B 1 51 ? 14.281 18.406 3.363 1 89.38 51 ASN B CA 1
ATOM 2141 C C . ASN B 1 51 ? 12.836 18.375 3.865 1 89.38 51 ASN B C 1
ATOM 2143 O O . ASN B 1 51 ? 12.555 18.828 4.973 1 89.38 51 ASN B O 1
ATOM 2147 N N . ALA B 1 52 ? 12 17.859 3.047 1 90.31 52 ALA B N 1
ATOM 2148 C CA . ALA B 1 52 ? 10.602 17.766 3.441 1 90.31 52 ALA B CA 1
ATOM 2149 C C . ALA B 1 52 ? 10.43 16.797 4.617 1 90.31 52 ALA B C 1
ATOM 2151 O O . ALA B 1 52 ? 9.68 17.094 5.555 1 90.31 52 ALA B O 1
ATOM 2152 N N . LEU B 1 53 ? 11.156 15.688 4.598 1 93.38 53 LEU B N 1
ATOM 2153 C CA . LEU B 1 53 ? 11.094 14.672 5.641 1 93.38 53 LEU B CA 1
ATOM 2154 C C . LEU B 1 53 ? 11.57 15.234 6.977 1 93.38 53 LEU B C 1
ATOM 2156 O O . LEU B 1 53 ? 10.875 15.117 7.988 1 93.38 53 LEU B O 1
ATOM 2160 N N . HIS B 1 54 ? 12.703 15.859 6.93 1 92.12 54 HIS B N 1
ATOM 2161 C CA . HIS B 1 54 ? 13.352 16.266 8.172 1 92.12 54 HIS B CA 1
ATOM 2162 C C . HIS B 1 54 ? 12.898 17.656 8.602 1 92.12 54 HIS B C 1
ATOM 2164 O O . HIS B 1 54 ? 12.852 17.953 9.797 1 92.12 54 HIS B O 1
ATOM 2170 N N . GLY B 1 55 ? 12.477 18.453 7.688 1 88.44 55 GLY B N 1
ATOM 2171 C CA . GLY B 1 55 ? 12.25 19.859 7.988 1 88.44 55 GLY B CA 1
ATOM 2172 C C . GLY B 1 55 ? 10.781 20.219 8.062 1 88.44 55 GLY B C 1
ATOM 2173 O O . GLY B 1 55 ? 10.422 21.266 8.594 1 88.44 55 GLY B O 1
ATOM 2174 N N . ALA B 1 56 ? 9.922 19.375 7.484 1 88.69 56 ALA B N 1
ATOM 2175 C CA . ALA B 1 56 ? 8.516 19.766 7.43 1 88.69 56 ALA B CA 1
ATOM 2176 C C . ALA B 1 56 ? 7.609 18.656 7.949 1 88.69 56 ALA B C 1
ATOM 2178 O O . ALA B 1 56 ? 7.047 18.766 9.039 1 88.69 56 ALA B O 1
ATOM 2179 N N . TRP B 1 57 ? 7.551 17.516 7.332 1 92.38 57 TRP B N 1
ATOM 2180 C CA . TRP B 1 57 ? 6.57 16.484 7.633 1 92.38 57 TRP B CA 1
ATOM 2181 C C . TRP B 1 57 ? 6.777 15.922 9.039 1 92.38 57 TRP B C 1
ATOM 2183 O O . TRP B 1 57 ? 5.816 15.766 9.797 1 92.38 57 TRP B O 1
ATOM 2193 N N . SER B 1 58 ? 8.039 15.625 9.344 1 95 58 SER B N 1
ATOM 2194 C CA . SER B 1 58 ? 8.312 15.055 10.664 1 95 58 SER B CA 1
ATOM 2195 C C . SER B 1 58 ? 8.078 16.078 11.766 1 95 58 SER B C 1
ATOM 2197 O O . SER B 1 58 ? 7.629 15.734 12.859 1 95 58 SER B O 1
ATOM 2199 N N . GLN B 1 59 ? 8.242 17.359 11.484 1 93.12 59 GLN B N 1
ATOM 2200 C CA . GLN B 1 59 ? 8.234 18.422 12.477 1 93.12 59 GLN B CA 1
ATOM 2201 C C . GLN B 1 59 ? 6.82 18.938 12.727 1 93.12 59 GLN B C 1
ATOM 2203 O O . GLN B 1 59 ? 6.582 19.672 13.688 1 93.12 59 GLN B O 1
ATOM 2208 N N . SER B 1 60 ? 5.902 18.578 11.922 1 93.88 60 SER B N 1
ATOM 2209 C CA . SER B 1 60 ? 4.543 19.094 12.055 1 93.88 60 SER B CA 1
ATOM 2210 C C . SER B 1 60 ? 3.518 17.969 11.977 1 93.88 60 SER B C 1
ATOM 2212 O O . SER B 1 60 ? 3.049 17.484 13.008 1 93.88 60 SER B O 1
ATOM 2214 N N . ASP B 1 61 ? 3.424 17.312 10.797 1 95.06 61 ASP B N 1
ATOM 2215 C CA . ASP B 1 61 ? 2.398 16.297 10.578 1 95.06 61 ASP B CA 1
ATOM 2216 C C . ASP B 1 61 ? 2.598 15.102 11.523 1 95.06 61 ASP B C 1
ATOM 2218 O O . ASP B 1 61 ? 1.637 14.602 12.109 1 95.06 61 ASP B O 1
ATOM 2222 N N . CYS B 1 62 ? 3.826 14.656 11.656 1 97.19 62 CYS B N 1
ATOM 2223 C CA . CYS B 1 62 ? 4.102 13.508 12.516 1 97.19 62 CYS B CA 1
ATOM 2224 C C . CYS B 1 62 ? 3.814 13.828 13.977 1 97.19 62 CYS B C 1
ATOM 2226 O O . CYS B 1 62 ? 3.383 12.961 14.734 1 97.19 62 CYS B O 1
ATOM 2228 N N . LEU B 1 63 ? 4.07 15.039 14.383 1 97.19 63 LEU B N 1
ATOM 2229 C CA . LEU B 1 63 ? 3.787 15.43 15.766 1 97.19 63 LEU B CA 1
ATOM 2230 C C . LEU B 1 63 ? 2.283 15.492 16.016 1 97.19 63 LEU B C 1
ATOM 2232 O O . LEU B 1 63 ? 1.814 15.18 17.109 1 97.19 63 LEU B O 1
ATOM 2236 N N . LEU B 1 64 ? 1.538 15.922 15 1 97.94 64 LEU B N 1
ATOM 2237 C CA . LEU B 1 64 ? 0.084 15.859 15.102 1 97.94 64 LEU B CA 1
ATOM 2238 C C . LEU B 1 64 ? -0.391 14.414 15.203 1 97.94 64 LEU B C 1
ATOM 2240 O O . LEU B 1 64 ? -1.261 14.094 16.016 1 97.94 64 LEU B O 1
ATOM 2244 N N . ILE B 1 65 ? 0.164 13.523 14.43 1 98.62 65 ILE B N 1
ATOM 2245 C CA . ILE B 1 65 ? -0.16 12.102 14.492 1 98.62 65 ILE B CA 1
ATOM 2246 C C . ILE B 1 65 ? 0.17 11.562 15.883 1 98.62 65 ILE B C 1
ATOM 2248 O O . ILE B 1 65 ? -0.642 10.859 16.5 1 98.62 65 ILE B O 1
ATOM 2252 N N . LYS B 1 66 ? 1.327 11.891 16.375 1 98.62 66 LYS B N 1
ATOM 2253 C CA . LYS B 1 66 ? 1.708 11.477 17.734 1 98.62 66 LYS B CA 1
ATOM 2254 C C . LYS B 1 66 ? 0.694 11.969 18.766 1 98.62 66 LYS B C 1
ATOM 2256 O O . LYS B 1 66 ? 0.346 11.234 19.688 1 98.62 66 LYS B O 1
ATOM 2261 N N . ALA B 1 67 ? 0.274 13.164 18.641 1 98.62 67 ALA B N 1
ATOM 2262 C CA . ALA B 1 67 ? -0.7 13.734 19.562 1 98.62 67 ALA B CA 1
ATOM 2263 C C . ALA B 1 67 ? -1.957 12.875 19.641 1 98.62 67 ALA B C 1
ATOM 2265 O O . ALA B 1 67 ? -2.543 12.711 20.719 1 98.62 67 ALA B O 1
ATOM 2266 N N . THR B 1 68 ? -2.42 12.312 18.516 1 98.69 68 THR B N 1
ATOM 2267 C CA . THR B 1 68 ? -3.633 11.5 18.5 1 98.69 68 THR B CA 1
ATOM 2268 C C . THR B 1 68 ? -3.459 10.242 19.344 1 98.69 68 THR B C 1
ATOM 2270 O O . THR B 1 68 ? -4.441 9.609 19.734 1 98.69 68 THR B O 1
ATOM 2273 N N . PHE B 1 69 ? -2.234 9.875 19.609 1 98.25 69 PHE B N 1
ATOM 2274 C CA . PHE B 1 69 ? -1.938 8.672 20.391 1 98.25 69 PHE B CA 1
ATOM 2275 C C . PHE B 1 69 ? -1.699 9.016 21.859 1 98.25 69 PHE B C 1
ATOM 2277 O O . PHE B 1 69 ? -1.781 8.148 22.719 1 98.25 69 PHE B O 1
ATOM 2284 N N . THR B 1 70 ? -1.381 10.289 22.141 1 97.88 70 THR B N 1
ATOM 2285 C CA . THR B 1 70 ? -0.799 10.547 23.453 1 97.88 70 THR B CA 1
ATOM 2286 C C . THR B 1 70 ? -1.571 11.641 24.188 1 97.88 70 THR B C 1
ATOM 2288 O O . THR B 1 70 ? -1.437 11.789 25.406 1 97.88 70 THR B O 1
ATOM 2291 N N . LEU B 1 71 ? -2.332 12.391 23.5 1 98.06 71 LEU B N 1
ATOM 2292 C CA . LEU B 1 71 ? -2.975 13.539 24.125 1 98.06 71 LEU B CA 1
ATOM 2293 C C . LEU B 1 71 ? -4.488 13.359 24.172 1 98.06 71 LEU B C 1
ATOM 2295 O O . LEU B 1 71 ? -5.027 12.43 23.562 1 98.06 71 LEU B O 1
ATOM 2299 N N . GLU B 1 72 ? -5.137 14.234 24.922 1 97.62 72 GLU B N 1
ATOM 2300 C CA . GLU B 1 72 ? -6.594 14.25 24.984 1 97.62 72 GLU B CA 1
ATOM 2301 C C . GLU B 1 72 ? -7.199 14.992 23.797 1 97.62 72 GLU B C 1
ATOM 2303 O O . GLU B 1 72 ? -6.535 15.828 23.188 1 97.62 72 GLU B O 1
ATOM 2308 N N . ASN B 1 73 ? -8.43 14.781 23.516 1 97.56 73 ASN B N 1
ATOM 2309 C CA . ASN B 1 73 ? -9.117 15.281 22.328 1 97.56 73 ASN B CA 1
ATOM 2310 C C . ASN B 1 73 ? -8.977 16.797 22.203 1 97.56 73 ASN B C 1
ATOM 2312 O O . ASN B 1 73 ? -8.641 17.312 21.141 1 97.56 73 ASN B O 1
ATOM 2316 N N . THR B 1 74 ? -9.203 17.5 23.234 1 96.75 74 THR B N 1
ATOM 2317 C CA . THR B 1 74 ? -9.195 18.953 23.188 1 96.75 74 THR B CA 1
ATOM 2318 C C . THR B 1 74 ? -7.828 19.469 22.734 1 96.75 74 THR B C 1
ATOM 2320 O O . THR B 1 74 ? -7.75 20.438 21.969 1 96.75 74 THR B O 1
ATOM 2323 N N . GLN B 1 75 ? -6.762 18.812 23.219 1 97.69 75 GLN B N 1
ATOM 2324 C CA . GLN B 1 75 ? -5.41 19.203 22.828 1 97.69 75 GLN B CA 1
ATOM 2325 C C . GLN B 1 75 ? -5.133 18.828 21.375 1 97.69 75 GLN B C 1
ATOM 2327 O O . GLN B 1 75 ? -4.449 19.578 20.672 1 97.69 75 GLN B O 1
ATOM 2332 N N . ILE B 1 76 ? -5.668 17.719 20.984 1 98.5 76 ILE B N 1
ATOM 2333 C CA . ILE B 1 76 ? -5.492 17.266 19.609 1 98.5 76 ILE B CA 1
ATOM 2334 C C . ILE B 1 76 ? -6.129 18.266 18.656 1 98.5 76 ILE B C 1
ATOM 2336 O O . ILE B 1 76 ? -5.512 18.656 17.656 1 98.5 76 ILE B O 1
ATOM 2340 N N . TRP B 1 77 ? -7.359 18.703 18.969 1 98.38 77 TRP B N 1
ATOM 2341 C CA . TRP B 1 77 ? -8.094 19.625 18.125 1 98.38 77 TRP B CA 1
ATOM 2342 C C . TRP B 1 77 ? -7.359 20.969 18.016 1 98.38 77 TRP B C 1
ATOM 2344 O O . TRP B 1 77 ? -7.211 21.516 16.922 1 98.38 77 TRP B O 1
ATOM 2354 N N . GLU B 1 78 ? -6.895 21.391 19.125 1 97.25 78 GLU B N 1
ATOM 2355 C CA . GLU B 1 78 ? -6.16 22.656 19.172 1 97.25 78 GLU B CA 1
ATOM 2356 C C . GLU B 1 78 ? -4.902 22.594 18.312 1 97.25 78 GLU B C 1
ATOM 2358 O O . GLU B 1 78 ? -4.605 23.531 17.578 1 97.25 78 GLU B O 1
ATOM 2363 N N . LEU B 1 79 ? -4.191 21.516 18.422 1 97.38 79 LEU B N 1
ATOM 2364 C CA . LEU B 1 79 ? -2.955 21.375 17.656 1 97.38 79 LEU B CA 1
ATOM 2365 C C . LEU B 1 79 ? -3.242 21.344 16.156 1 97.38 79 LEU B C 1
ATOM 2367 O O . LEU B 1 79 ? -2.508 21.953 15.375 1 97.38 79 LEU B O 1
ATOM 2371 N N . ASP B 1 80 ? -4.273 20.625 15.742 1 97.81 80 ASP B N 1
A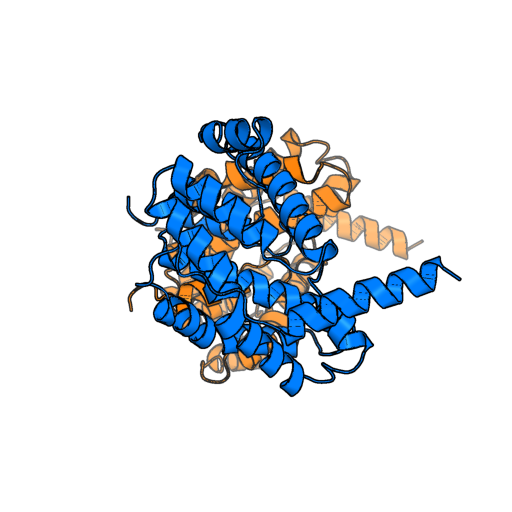TOM 2372 C CA . ASP B 1 80 ? -4.652 20.562 14.328 1 97.81 80 ASP B CA 1
ATOM 2373 C C . ASP B 1 80 ? -4.984 21.969 13.797 1 97.81 80 ASP B C 1
ATOM 2375 O O . ASP B 1 80 ? -4.57 22.328 12.695 1 97.81 80 ASP B O 1
ATOM 2379 N N . ALA B 1 81 ? -5.727 22.703 14.594 1 96.5 81 ALA B N 1
ATOM 2380 C CA . ALA B 1 81 ? -6.098 24.062 14.203 1 96.5 81 ALA B CA 1
ATOM 2381 C C . ALA B 1 81 ? -4.863 24.938 14.07 1 96.5 81 ALA B C 1
ATOM 2383 O O . ALA B 1 81 ? -4.762 25.734 13.133 1 96.5 81 ALA B O 1
ATOM 2384 N N . LEU B 1 82 ? -3.947 24.812 14.984 1 94.56 82 LEU B N 1
ATOM 2385 C CA . LEU B 1 82 ? -2.725 25.609 14.977 1 94.56 82 LEU B CA 1
ATOM 2386 C C . LEU B 1 82 ? -1.864 25.281 13.766 1 94.56 82 LEU B C 1
ATOM 2388 O O . LEU B 1 82 ? -1.341 26.172 13.102 1 94.56 82 LEU B O 1
ATOM 2392 N N . LEU B 1 83 ? -1.716 23.984 13.5 1 93.19 83 LEU B N 1
ATOM 2393 C CA . LEU B 1 83 ? -0.911 23.547 12.367 1 93.19 83 LEU B CA 1
ATOM 2394 C C . LEU B 1 83 ? -1.534 24.016 11.047 1 93.19 83 LEU B C 1
ATOM 2396 O O . LEU B 1 83 ? -0.824 24.438 10.133 1 93.19 83 LEU B O 1
ATOM 2400 N N . ASP B 1 84 ? -2.812 23.875 10.992 1 92.5 84 ASP B N 1
ATOM 2401 C CA . ASP B 1 84 ? -3.527 24.328 9.805 1 92.5 84 ASP B CA 1
ATOM 2402 C C . ASP B 1 84 ? -3.285 25.828 9.555 1 92.5 84 ASP B C 1
ATOM 2404 O O . ASP B 1 84 ? -3.02 26.234 8.43 1 92.5 84 ASP B O 1
ATOM 2408 N N . ALA B 1 85 ? -3.355 26.609 10.578 1 89.44 85 ALA B N 1
ATOM 2409 C CA . ALA B 1 85 ? -3.166 28.062 10.5 1 89.44 85 ALA B CA 1
ATOM 2410 C C . ALA B 1 85 ? -1.727 28.406 10.125 1 89.44 85 ALA B C 1
ATOM 2412 O O . ALA B 1 85 ? -1.463 29.453 9.555 1 89.44 85 ALA B O 1
ATOM 2413 N N . SER B 1 86 ? -0.812 27.469 10.406 1 86.44 86 SER B N 1
ATOM 2414 C CA . SER B 1 86 ? 0.607 27.734 10.188 1 86.44 86 SER B CA 1
ATOM 2415 C C . SER B 1 86 ? 1.004 27.422 8.742 1 86.44 86 SER B C 1
ATOM 2417 O O . SER B 1 86 ? 2.078 27.828 8.289 1 86.44 86 SER B O 1
ATOM 2419 N N . ARG B 1 87 ? 0.144 26.672 8.078 1 82.88 87 ARG B N 1
ATOM 2420 C CA . ARG B 1 87 ? 0.431 26.391 6.676 1 82.88 87 ARG B CA 1
ATOM 2421 C C . ARG B 1 87 ? 0.303 27.656 5.824 1 82.88 87 ARG B C 1
ATOM 2423 O O . ARG B 1 87 ? -0.751 28.281 5.805 1 82.88 87 ARG B O 1
ATOM 2430 N N . VAL B 1 88 ? 1.273 28.031 5.168 1 72.94 88 VAL B N 1
ATOM 2431 C CA . VAL B 1 88 ? 1.405 29.328 4.516 1 72.94 88 VAL B CA 1
ATOM 2432 C C . VAL B 1 88 ? 0.5 29.391 3.287 1 72.94 88 VAL B C 1
ATOM 2434 O O . VAL B 1 88 ? -0.176 30.391 3.055 1 72.94 88 VAL B O 1
ATOM 2437 N N . SER B 1 89 ? 0.488 28.297 2.549 1 77.62 89 SER B N 1
ATOM 2438 C CA . SER B 1 89 ? -0.277 28.312 1.307 1 77.62 89 SER B CA 1
ATOM 2439 C C . SER B 1 89 ? -1.726 27.906 1.542 1 77.62 89 SER B C 1
ATOM 2441 O O . SER B 1 89 ? -1.991 26.891 2.199 1 77.62 89 SER B O 1
ATOM 2443 N N . ARG B 1 90 ? -2.646 28.703 0.981 1 82.31 90 ARG B N 1
ATOM 2444 C CA . ARG B 1 90 ? -4.066 28.375 1.03 1 82.31 90 ARG B CA 1
ATOM 2445 C C . ARG B 1 90 ? -4.352 27.062 0.323 1 82.31 90 ARG B C 1
ATOM 2447 O O . ARG B 1 90 ? -5.18 26.266 0.78 1 82.31 90 ARG B O 1
ATOM 2454 N N . GLU B 1 91 ? -3.602 26.891 -0.692 1 80.06 91 GLU B N 1
ATOM 2455 C CA . GLU B 1 91 ? -3.775 25.672 -1.479 1 80.06 91 GLU B CA 1
ATOM 2456 C C . GLU B 1 91 ? -3.426 24.438 -0.664 1 80.06 91 GLU B C 1
ATOM 2458 O O . GLU B 1 91 ? -4.141 23.438 -0.713 1 80.06 91 GLU B O 1
ATOM 2463 N N . THR B 1 92 ? -2.4 24.516 0.03 1 82.31 92 THR B N 1
ATOM 2464 C CA . THR B 1 92 ? -1.982 23.391 0.866 1 82.31 92 THR B CA 1
ATOM 2465 C C . THR B 1 92 ? -2.977 23.156 2.002 1 82.31 92 THR B C 1
ATOM 2467 O O . THR B 1 92 ? -3.309 22.016 2.324 1 82.31 92 THR B O 1
ATOM 2470 N N . ARG B 1 93 ? -3.465 24.234 2.584 1 87.44 93 ARG B N 1
ATOM 2471 C CA . ARG B 1 93 ? -4.441 24.156 3.664 1 87.44 93 ARG B CA 1
ATOM 2472 C C . ARG B 1 93 ? -5.734 23.5 3.184 1 87.44 93 ARG B C 1
ATOM 2474 O O . ARG B 1 93 ? -6.227 22.547 3.803 1 87.44 93 ARG B O 1
ATOM 2481 N N . GLU B 1 94 ? -6.152 24.016 2.07 1 88.31 94 GLU B N 1
ATOM 2482 C CA . GLU B 1 94 ? -7.402 23.484 1.522 1 88.31 94 GLU B CA 1
ATOM 2483 C C . GLU B 1 94 ? -7.242 22.047 1.063 1 88.31 94 GLU B C 1
ATOM 2485 O O . GLU B 1 94 ? -8.148 21.219 1.246 1 88.31 94 GLU B O 1
ATOM 2490 N N . GLY B 1 95 ? -6.113 21.766 0.475 1 88.75 95 GLY B N 1
ATOM 2491 C CA . GLY B 1 95 ? -5.848 20.406 0.024 1 88.75 95 GLY B CA 1
ATOM 2492 C C . GLY B 1 95 ? -5.793 19.391 1.158 1 88.75 95 GLY B C 1
ATOM 2493 O O . GLY B 1 95 ? -6.398 18.328 1.075 1 88.75 95 GLY B O 1
ATOM 2494 N N . THR B 1 96 ? -5.102 19.734 2.205 1 91.19 96 THR B N 1
ATOM 2495 C CA . THR B 1 96 ? -4.945 18.844 3.354 1 91.19 96 THR B CA 1
ATOM 2496 C C . THR B 1 96 ? -6.285 18.625 4.059 1 91.19 96 THR B C 1
ATOM 2498 O O . THR B 1 96 ? -6.578 17.531 4.523 1 91.19 96 THR B O 1
ATOM 2501 N N . ARG B 1 97 ? -7.109 19.75 4.117 1 94.38 97 ARG B N 1
ATOM 2502 C CA . ARG B 1 97 ? -8.438 19.656 4.711 1 94.38 97 ARG B CA 1
ATOM 2503 C C . ARG B 1 97 ? -9.352 18.766 3.873 1 94.38 97 ARG B C 1
ATOM 2505 O O . ARG B 1 97 ? -10.102 17.953 4.414 1 94.38 97 ARG B O 1
ATOM 2512 N N . LYS B 1 98 ? -9.266 18.984 2.574 1 94 98 LYS B N 1
ATOM 2513 C CA . LYS B 1 98 ? -10.086 18.172 1.675 1 94 98 LYS B CA 1
ATOM 2514 C C . LYS B 1 98 ? -9.75 16.688 1.799 1 94 98 LYS B C 1
ATOM 2516 O O . LYS B 1 98 ? -10.648 15.852 1.872 1 94 98 LYS B O 1
ATOM 2521 N N . MET B 1 99 ? -8.516 16.375 1.83 1 94.75 99 MET B N 1
ATOM 2522 C CA . MET B 1 99 ? -8.086 14.992 2.006 1 94.75 99 MET B CA 1
ATOM 2523 C C . MET B 1 99 ? -8.586 14.43 3.33 1 94.75 99 MET B C 1
ATOM 2525 O O . MET B 1 99 ? -9.039 13.281 3.389 1 94.75 99 MET B O 1
ATOM 2529 N N . GLY B 1 100 ? -8.461 15.258 4.344 1 96.94 100 GLY B N 1
ATOM 2530 C CA . GLY B 1 100 ? -8.945 14.836 5.648 1 96.94 100 GLY B CA 1
ATOM 2531 C C . GLY B 1 100 ? -10.43 14.516 5.66 1 96.94 100 GLY B C 1
ATOM 2532 O O . GLY B 1 100 ? -10.844 13.492 6.215 1 96.94 100 GLY B O 1
ATOM 2533 N N . ARG B 1 101 ? -11.203 15.352 5.02 1 96.19 101 ARG B N 1
ATOM 2534 C CA . ARG B 1 101 ? -12.648 15.156 4.969 1 96.19 101 ARG B CA 1
ATOM 2535 C C . ARG B 1 101 ? -12.992 13.875 4.215 1 96.19 101 ARG B C 1
ATOM 2537 O O . ARG B 1 101 ? -13.836 13.094 4.66 1 96.19 101 ARG B O 1
ATOM 2544 N N . GLN B 1 102 ? -12.359 13.703 3.117 1 96.25 102 GLN B N 1
ATOM 2545 C CA . GLN B 1 102 ? -12.594 12.492 2.33 1 96.25 102 GLN B CA 1
ATOM 2546 C C . GLN B 1 102 ? -12.148 11.25 3.088 1 96.25 102 GLN B C 1
ATOM 2548 O O . GLN B 1 102 ? -12.82 10.211 3.035 1 96.25 102 GLN B O 1
ATOM 2553 N N . ALA B 1 103 ? -11.078 11.344 3.777 1 97.25 103 ALA B N 1
ATOM 2554 C CA . ALA B 1 103 ? -10.562 10.219 4.555 1 97.25 103 ALA B CA 1
ATOM 2555 C C . ALA B 1 103 ? -11.516 9.859 5.691 1 97.25 103 ALA B C 1
ATOM 2557 O O . ALA B 1 103 ? -11.719 8.68 5.98 1 97.25 103 ALA B O 1
ATOM 2558 N N . LEU B 1 104 ? -12.031 10.875 6.359 1 97.88 104 LEU B N 1
ATOM 2559 C CA . LEU B 1 104 ? -12.961 10.625 7.457 1 97.88 104 LEU B CA 1
ATOM 2560 C C . LEU B 1 104 ? -14.211 9.922 6.957 1 97.88 104 LEU B C 1
ATOM 2562 O O . LEU B 1 104 ? -14.688 8.969 7.586 1 97.88 104 LEU B O 1
ATOM 2566 N N . LYS B 1 105 ? -14.719 10.391 5.836 1 96.94 105 LYS B N 1
ATOM 2567 C CA . LYS B 1 105 ? -15.883 9.742 5.23 1 96.94 105 LYS B CA 1
ATOM 2568 C C . LYS B 1 105 ? -15.578 8.289 4.887 1 96.94 105 LYS B C 1
ATOM 2570 O O . LYS B 1 105 ? -16.391 7.402 5.148 1 96.94 105 LYS B O 1
ATOM 2575 N N . LEU B 1 106 ? -14.469 8.055 4.332 1 97.12 106 LEU B N 1
ATOM 2576 C CA . LEU B 1 106 ? -14.047 6.711 3.945 1 97.12 106 LEU B CA 1
ATOM 2577 C C . LEU B 1 106 ? -13.859 5.824 5.172 1 97.12 106 LEU B C 1
ATOM 2579 O O . LEU B 1 106 ? -14.297 4.672 5.18 1 97.12 106 LEU B O 1
ATOM 2583 N N . ALA B 1 107 ? -13.172 6.348 6.176 1 97.62 107 ALA B N 1
ATOM 2584 C CA . ALA B 1 107 ? -12.938 5.602 7.41 1 97.62 107 ALA B CA 1
ATOM 2585 C C . ALA B 1 107 ? -14.25 5.152 8.039 1 97.62 107 ALA B C 1
ATOM 2587 O O . ALA B 1 107 ? -14.367 4.012 8.492 1 97.62 107 ALA B O 1
ATOM 2588 N N . ARG B 1 108 ? -15.195 6.016 8.039 1 96.69 108 ARG B N 1
ATOM 2589 C CA . ARG B 1 108 ? -16.516 5.707 8.594 1 96.69 108 ARG B CA 1
ATOM 2590 C C . ARG B 1 108 ? -17.203 4.605 7.793 1 96.69 108 ARG B C 1
ATOM 2592 O O . ARG B 1 108 ? -17.844 3.729 8.367 1 96.69 108 ARG B O 1
ATOM 2599 N N . ALA B 1 109 ? -17.078 4.688 6.547 1 95.88 109 ALA B N 1
ATOM 2600 C CA . ALA B 1 109 ? -17.703 3.697 5.676 1 95.88 109 ALA B CA 1
ATOM 2601 C C . ALA B 1 109 ? -17.062 2.328 5.844 1 95.88 109 ALA B C 1
ATOM 2603 O O . ALA B 1 109 ? -17.75 1.305 5.871 1 95.88 109 ALA B O 1
ATOM 2604 N N . ILE B 1 110 ? -15.75 2.322 5.988 1 95.06 110 ILE B N 1
ATOM 2605 C CA . ILE B 1 110 ? -14.953 1.1 6.062 1 95.06 110 ILE B CA 1
ATOM 2606 C C . ILE B 1 110 ? -15.102 0.471 7.445 1 95.06 110 ILE B C 1
ATOM 2608 O O . ILE B 1 110 ? -15.133 -0.755 7.578 1 95.06 110 ILE B O 1
ATOM 2612 N N . HIS B 1 111 ? -15.148 1.321 8.406 1 95.12 111 HIS B N 1
ATOM 2613 C CA . HIS B 1 111 ? -15.188 0.864 9.797 1 95.12 111 HIS B CA 1
ATOM 2614 C C . HIS B 1 111 ? -16.375 1.472 10.539 1 95.12 111 HIS B C 1
ATOM 2616 O O . HIS B 1 111 ? -16.188 2.289 11.445 1 95.12 111 HIS B O 1
ATOM 2622 N N . PRO B 1 112 ? -17.531 0.972 10.312 1 92.75 112 PRO B N 1
ATOM 2623 C CA . PRO B 1 112 ? -18.719 1.57 10.938 1 92.75 112 PRO B CA 1
ATOM 2624 C C . PRO B 1 112 ? -18.734 1.39 12.453 1 92.75 112 PRO B C 1
ATOM 2626 O O . PRO B 1 112 ? -19.438 2.125 13.156 1 92.75 112 PRO B O 1
ATOM 2629 N N . HIS B 1 113 ? -17.938 0.479 12.961 1 93.69 113 HIS B N 1
ATOM 2630 C CA . HIS B 1 113 ? -17.953 0.189 14.391 1 93.69 113 HIS B CA 1
ATOM 2631 C C . HIS B 1 113 ? -16.984 1.088 15.141 1 93.69 113 HIS B C 1
ATOM 2633 O O . HIS B 1 113 ? -17.047 1.177 16.375 1 93.69 113 HIS B O 1
ATOM 2639 N N . LEU B 1 114 ? -16.078 1.707 14.484 1 94.19 114 LEU B N 1
ATOM 2640 C CA . LEU B 1 114 ? -15.133 2.598 15.133 1 94.19 114 LEU B CA 1
ATOM 2641 C C . LEU B 1 114 ? -15.766 3.951 15.43 1 94.19 114 LEU B C 1
ATOM 2643 O O . LEU B 1 114 ? -16.609 4.43 14.664 1 94.19 114 LEU B O 1
ATOM 2647 N N . ASP B 1 115 ? -15.328 4.586 16.5 1 94.81 115 ASP B N 1
ATOM 2648 C CA . ASP B 1 115 ? -15.93 5.84 16.938 1 94.81 115 ASP B CA 1
ATOM 2649 C C . ASP B 1 115 ? -15.117 7.043 16.469 1 94.81 115 ASP B C 1
ATOM 2651 O O . ASP B 1 115 ? -14.031 7.305 16.984 1 94.81 115 ASP B O 1
ATOM 2655 N N . PHE B 1 116 ? -15.695 7.746 15.531 1 96.94 116 PHE B N 1
ATOM 2656 C CA . PHE B 1 116 ? -15.086 8.977 15.039 1 96.94 116 PHE B CA 1
ATOM 2657 C C . PHE B 1 116 ? -15.914 10.188 15.438 1 96.94 116 PHE B C 1
ATOM 2659 O O . PHE B 1 116 ? -15.711 11.289 14.914 1 96.94 116 PHE B O 1
ATOM 2666 N N . THR B 1 117 ? -16.812 10.039 16.375 1 96.75 117 THR B N 1
ATOM 2667 C CA . THR B 1 117 ? -17.75 11.086 16.781 1 96.75 117 THR B CA 1
ATOM 2668 C C . THR B 1 117 ? -17.016 12.289 17.359 1 96.75 117 THR B C 1
ATOM 2670 O O . THR B 1 117 ? -17.422 13.43 17.172 1 96.75 117 THR B O 1
ATOM 2673 N N . GLY B 1 118 ? -15.961 12.031 18.078 1 97.19 118 GLY B N 1
ATOM 2674 C CA . GLY B 1 118 ? -15.18 13.117 18.656 1 97.19 118 GLY B CA 1
ATOM 2675 C C . GLY B 1 118 ? -14.695 14.117 17.625 1 97.19 118 GLY B C 1
ATOM 2676 O O . GLY B 1 118 ? -14.914 15.32 17.766 1 97.19 118 GLY B O 1
ATOM 2677 N N . VAL B 1 119 ? -14.07 13.617 16.625 1 98.31 119 VAL B N 1
ATOM 2678 C CA . VAL B 1 119 ? -13.516 14.5 15.602 1 98.31 119 VAL B CA 1
ATOM 2679 C C . VAL B 1 119 ? -14.641 15.102 14.766 1 98.31 119 VAL B C 1
ATOM 2681 O O . VAL B 1 119 ? -14.562 16.25 14.336 1 98.31 119 VAL B O 1
ATOM 2684 N N . GLU B 1 120 ? -15.688 14.375 14.508 1 97.88 120 GLU B N 1
ATOM 2685 C CA . GLU B 1 120 ? -16.844 14.883 13.766 1 97.88 120 GLU B CA 1
ATOM 2686 C C . GLU B 1 120 ? -17.469 16.062 14.484 1 97.88 120 GLU B C 1
ATOM 2688 O O . GLU B 1 120 ? -17.797 17.078 13.859 1 97.88 120 GLU B O 1
ATOM 2693 N N . ASN B 1 121 ? -17.641 15.922 15.766 1 97.94 121 ASN B N 1
ATOM 2694 C CA . ASN B 1 121 ? -18.156 17.016 16.562 1 97.94 121 ASN B CA 1
ATOM 2695 C C . ASN B 1 121 ? -17.203 18.219 16.547 1 97.94 121 ASN B C 1
ATOM 2697 O O . ASN B 1 121 ? -17.656 19.359 16.453 1 97.94 121 ASN B O 1
ATOM 2701 N N . ALA B 1 122 ? -15.953 17.953 16.719 1 98.38 122 ALA B N 1
ATOM 2702 C CA . ALA B 1 122 ? -14.953 19.016 16.703 1 98.38 122 ALA B CA 1
ATOM 2703 C C . ALA B 1 122 ? -14.984 19.781 15.383 1 98.38 122 ALA B C 1
ATOM 2705 O O . ALA B 1 122 ? -14.836 21 15.359 1 98.38 122 ALA B O 1
ATOM 2706 N N . LEU B 1 123 ? -15.156 19.078 14.32 1 98 123 LEU B N 1
ATOM 2707 C CA . LEU B 1 123 ? -15.25 19.672 13 1 98 123 LEU B CA 1
ATOM 2708 C C . LEU B 1 123 ? -16.5 20.562 12.898 1 98 123 LEU B C 1
ATOM 2710 O O . LEU B 1 123 ? -16.422 21.688 12.398 1 98 123 LEU B O 1
ATOM 2714 N N . GLN B 1 124 ? -17.547 20.031 13.328 1 97.25 124 GLN B N 1
ATOM 2715 C CA . GLN B 1 124 ? -18.797 20.766 13.281 1 97.25 124 GLN B CA 1
ATOM 2716 C C . GLN B 1 124 ? -18.719 22.047 14.109 1 97.25 124 GLN B C 1
ATOM 2718 O O . GLN B 1 124 ? -19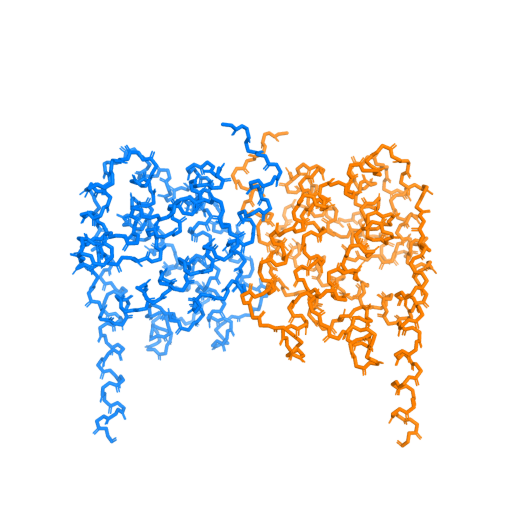.297 23.062 13.742 1 97.25 124 GLN B O 1
ATOM 2723 N N . ASN B 1 125 ? -18.047 22.016 15.219 1 97.56 125 ASN B N 1
ATOM 2724 C CA . ASN B 1 125 ? -17.922 23.141 16.141 1 97.56 125 ASN B CA 1
ATOM 2725 C C . ASN B 1 125 ? -16.766 24.062 15.758 1 97.56 125 ASN B C 1
ATOM 2727 O O . ASN B 1 125 ? -16.5 25.047 16.438 1 97.56 125 ASN B O 1
ATOM 2731 N N . GLY B 1 126 ? -15.977 23.703 14.789 1 96.81 126 GLY B N 1
ATOM 2732 C CA . GLY B 1 126 ? -14.875 24.516 14.336 1 96.81 126 GLY B CA 1
ATOM 2733 C C . GLY B 1 126 ? -13.664 24.453 15.25 1 96.81 126 GLY B C 1
ATOM 2734 O O . GLY B 1 126 ? -12.875 25.406 15.312 1 96.81 126 GLY B O 1
ATOM 2735 N N . GLU B 1 127 ? -13.539 23.375 15.992 1 97.5 127 GLU B N 1
ATOM 2736 C CA . GLU B 1 127 ? -12.477 23.234 16.984 1 97.5 127 GLU B CA 1
ATOM 2737 C C . GLU B 1 127 ? -11.195 22.703 16.344 1 97.5 127 GLU B C 1
ATOM 2739 O O . GLU B 1 127 ? -10.117 22.797 16.922 1 97.5 127 GLU B O 1
ATOM 2744 N N . CYS B 1 128 ? -11.312 22.078 15.164 1 97.69 128 CYS B N 1
ATOM 2745 C CA . CYS B 1 128 ? -10.164 21.562 14.422 1 97.69 128 CYS B CA 1
ATOM 2746 C C . CYS B 1 128 ? -10.375 21.734 12.922 1 97.69 128 CYS B C 1
ATOM 2748 O O . CYS B 1 128 ? -11.477 22.047 12.469 1 97.69 128 CYS B O 1
ATOM 2750 N N . ALA B 1 129 ? -9.328 21.656 12.156 1 97.06 129 ALA B N 1
ATOM 2751 C CA . ALA B 1 129 ? -9.367 21.844 10.711 1 97.06 129 ALA B CA 1
ATOM 2752 C C . ALA B 1 129 ? -9.734 20.547 10 1 97.06 129 ALA B C 1
ATOM 2754 O O . ALA B 1 129 ? -10.242 20.562 8.875 1 97.06 129 ALA B O 1
ATOM 2755 N N . GLY B 1 130 ? -9.492 19.375 10.695 1 98 130 GLY B N 1
ATOM 2756 C CA . GLY B 1 130 ? -9.75 18.078 10.086 1 98 130 GLY B CA 1
ATOM 2757 C C . GLY B 1 130 ? -8.766 17.719 8.984 1 98 130 GLY B C 1
ATOM 2758 O O . GLY B 1 130 ? -9.156 17.219 7.93 1 98 130 GLY B O 1
ATOM 2759 N N . SER B 1 131 ? -7.523 18.062 9.188 1 96.38 131 SER B N 1
ATOM 2760 C CA . SER B 1 131 ? -6.484 17.844 8.188 1 96.38 131 SER B CA 1
ATOM 2761 C C . SER B 1 131 ? -6.191 16.359 8 1 96.38 131 SER B C 1
ATOM 2763 O O . SER B 1 131 ? -6.523 15.547 8.867 1 96.38 131 SER B O 1
ATOM 2765 N N . TRP B 1 132 ? -5.57 16.016 6.91 1 96.06 132 TRP B N 1
ATOM 2766 C CA . TRP B 1 132 ? -5.262 14.625 6.59 1 96.06 132 TRP B CA 1
ATOM 2767 C C . TRP B 1 132 ? -4.398 13.992 7.68 1 96.06 132 TRP B C 1
ATOM 2769 O O . TRP B 1 132 ? -4.699 12.898 8.164 1 96.06 132 TRP B O 1
ATOM 2779 N N . PRO B 1 133 ? -3.344 14.656 8.203 1 97 133 PRO B N 1
ATOM 2780 C CA . PRO B 1 133 ? -2.549 14.023 9.258 1 97 133 PRO B CA 1
ATOM 2781 C C . PRO B 1 133 ? -3.355 13.742 10.523 1 97 133 PRO B C 1
ATOM 2783 O O . PRO B 1 133 ? -3.111 12.75 11.211 1 97 133 PRO B O 1
ATOM 2786 N N . LEU B 1 134 ? -4.316 14.609 10.828 1 98.38 134 LEU B N 1
ATOM 2787 C CA . LEU B 1 134 ? -5.172 14.375 11.992 1 98.38 134 LEU B CA 1
ATOM 2788 C C . LEU B 1 134 ? -6.008 13.117 11.812 1 98.38 134 LEU B C 1
ATOM 2790 O O . LEU B 1 134 ? -5.984 12.227 12.656 1 98.38 134 LEU B O 1
ATOM 2794 N N . ILE B 1 135 ? -6.742 13.07 10.664 1 98.5 135 ILE B N 1
ATOM 2795 C CA . ILE B 1 135 ? -7.648 11.961 10.422 1 98.5 135 ILE B CA 1
ATOM 2796 C C . ILE B 1 135 ? -6.852 10.664 10.273 1 98.5 135 ILE B C 1
ATOM 2798 O O . ILE B 1 135 ? -7.262 9.617 10.773 1 98.5 135 ILE B O 1
ATOM 2802 N N . TYR B 1 136 ? -5.734 10.766 9.578 1 98.25 136 TYR B N 1
ATOM 2803 C CA . TYR B 1 136 ? -4.848 9.617 9.422 1 98.25 136 TYR B CA 1
ATOM 2804 C C . TYR B 1 136 ? -4.434 9.07 10.781 1 98.25 136 TYR B C 1
ATOM 2806 O O . TYR B 1 136 ? -4.449 7.855 11 1 98.25 136 TYR B O 1
ATOM 2814 N N . GLY B 1 137 ? -3.951 9.945 11.703 1 98.69 137 GLY B N 1
ATOM 2815 C CA . GLY B 1 137 ? -3.547 9.523 13.039 1 98.69 137 GLY B CA 1
ATOM 2816 C C . GLY B 1 137 ? -4.664 8.859 13.82 1 98.69 137 GLY B C 1
ATOM 2817 O O . GLY B 1 137 ? -4.477 7.773 14.375 1 98.69 137 GLY B O 1
ATOM 2818 N N . LEU B 1 138 ? -5.84 9.5 13.828 1 98.62 138 LEU B N 1
ATOM 2819 C CA . LEU B 1 138 ? -6.992 8.945 14.531 1 98.62 138 LEU B CA 1
ATOM 2820 C C . LEU B 1 138 ? -7.387 7.594 13.961 1 98.62 138 LEU B C 1
ATOM 2822 O O . LEU B 1 138 ? -7.691 6.66 14.703 1 98.62 138 LEU B O 1
ATOM 2826 N N . TRP B 1 139 ? -7.395 7.492 12.641 1 98.31 139 TRP B N 1
ATOM 2827 C CA . TRP B 1 139 ? -7.746 6.27 11.93 1 98.31 139 TRP B CA 1
ATOM 2828 C C . TRP B 1 139 ? -6.762 5.148 12.258 1 98.31 139 TRP B C 1
ATOM 2830 O O . TRP B 1 139 ? -7.168 4.047 12.633 1 98.31 139 TRP B O 1
ATOM 2840 N N . SER B 1 140 ? -5.473 5.438 12.156 1 98.12 140 SER B N 1
ATOM 2841 C CA . SER B 1 140 ? -4.426 4.461 12.43 1 98.12 140 SER B CA 1
ATOM 2842 C C . SER B 1 140 ? -4.516 3.943 13.859 1 98.12 140 SER B C 1
ATOM 2844 O O . SER B 1 140 ? -4.422 2.738 14.102 1 98.12 140 SER B O 1
ATOM 2846 N N . ARG B 1 141 ? -4.684 4.875 14.797 1 97.75 141 ARG B N 1
ATOM 2847 C CA . ARG B 1 141 ? -4.832 4.488 16.203 1 97.75 141 ARG B CA 1
ATOM 2848 C C . ARG B 1 141 ? -6.047 3.592 16.391 1 97.75 141 ARG B C 1
ATOM 2850 O O . ARG B 1 141 ? -5.977 2.586 17.109 1 97.75 141 ARG B O 1
ATOM 2857 N N . ALA B 1 142 ? -7.133 3.928 15.805 1 97 142 ALA B N 1
ATOM 2858 C CA . ALA B 1 142 ? -8.398 3.211 15.969 1 97 142 ALA B CA 1
ATOM 2859 C C . ALA B 1 142 ? -8.281 1.775 15.469 1 97 142 ALA B C 1
ATOM 2861 O O . ALA B 1 142 ? -8.922 0.87 16 1 97 142 ALA B O 1
ATOM 2862 N N . ILE B 1 143 ? -7.473 1.555 14.477 1 95.75 143 ILE B N 1
ATOM 2863 C CA . ILE B 1 143 ? -7.379 0.214 13.914 1 95.75 143 ILE B CA 1
ATOM 2864 C C . ILE B 1 143 ? -6.203 -0.53 14.539 1 95.75 143 ILE B C 1
ATOM 2866 O O . ILE B 1 143 ? -5.84 -1.621 14.094 1 95.75 143 ILE B O 1
ATOM 2870 N N . GLY B 1 144 ? -5.527 0.053 15.445 1 95.75 144 GLY B N 1
ATOM 2871 C CA . GLY B 1 144 ? -4.559 -0.646 16.266 1 95.75 144 GLY B CA 1
ATOM 2872 C C . GLY B 1 144 ? -3.15 -0.599 15.711 1 95.75 144 GLY B C 1
ATOM 2873 O O . GLY B 1 144 ? -2.324 -1.461 16.016 1 95.75 144 GLY B O 1
ATOM 2874 N N . VAL B 1 145 ? -2.809 0.356 14.906 1 96.31 145 VAL B N 1
ATOM 2875 C CA . VAL B 1 145 ? -1.46 0.517 14.367 1 96.31 145 VAL B CA 1
ATOM 2876 C C . VAL B 1 145 ? -0.561 1.165 15.422 1 96.31 145 VAL B C 1
ATOM 2878 O O . VAL B 1 145 ? -0.929 2.176 16.016 1 96.31 145 VAL B O 1
ATOM 2881 N N . PRO B 1 146 ? 0.628 0.585 15.672 1 96.75 146 PRO B N 1
ATOM 2882 C CA . PRO B 1 146 ? 1.553 1.242 16.594 1 96.75 146 PRO B CA 1
ATOM 2883 C C . PRO B 1 146 ? 2.02 2.607 16.094 1 96.75 146 PRO B C 1
ATOM 2885 O O . PRO B 1 146 ? 2.162 2.809 14.891 1 96.75 146 PRO B O 1
ATOM 2888 N N . LEU B 1 147 ? 2.328 3.467 17.016 1 97.69 147 LEU B N 1
ATOM 2889 C CA . LEU B 1 147 ? 2.672 4.855 16.719 1 97.69 147 LEU B CA 1
ATOM 2890 C C . LEU B 1 147 ? 3.826 4.93 15.727 1 97.69 147 LEU B C 1
ATOM 2892 O O . LEU B 1 147 ? 3.754 5.672 14.742 1 97.69 147 LEU B O 1
ATOM 2896 N N . ASP B 1 148 ? 4.863 4.094 15.891 1 97.44 148 ASP B N 1
ATOM 2897 C CA . ASP B 1 148 ? 6.035 4.145 15.023 1 97.44 148 ASP B CA 1
ATOM 2898 C C . ASP B 1 148 ? 5.668 3.762 13.594 1 97.44 148 ASP B C 1
ATOM 2900 O O . ASP B 1 148 ? 6.145 4.383 12.641 1 97.44 148 ASP B O 1
ATOM 2904 N N . ARG B 1 149 ? 4.805 2.814 13.445 1 96.5 149 ARG B N 1
ATOM 2905 C CA . ARG B 1 149 ? 4.375 2.381 12.125 1 96.5 149 ARG B CA 1
ATOM 2906 C C . ARG B 1 149 ? 3.447 3.408 11.484 1 96.5 149 ARG B C 1
ATOM 2908 O O . ARG B 1 149 ? 3.523 3.654 10.273 1 96.5 149 ARG B O 1
ATOM 2915 N N . ALA B 1 150 ? 2.598 3.967 12.32 1 97.88 150 ALA B N 1
ATOM 2916 C CA . ALA B 1 150 ? 1.69 4.992 11.805 1 97.88 150 ALA B CA 1
ATOM 2917 C C . ALA B 1 150 ? 2.465 6.191 11.273 1 97.88 150 ALA B C 1
ATOM 2919 O O . ALA B 1 150 ? 2.229 6.637 10.148 1 97.88 150 ALA B O 1
ATOM 2920 N N . THR B 1 151 ? 3.426 6.648 12.016 1 98 151 THR B N 1
ATOM 2921 C CA . THR B 1 151 ? 4.148 7.859 11.648 1 98 151 THR B CA 1
ATOM 2922 C C . THR B 1 151 ? 5.062 7.605 10.453 1 98 151 THR B C 1
ATOM 2924 O O . THR B 1 151 ? 5.082 8.391 9.5 1 98 151 THR B O 1
ATOM 2927 N N . THR B 1 152 ? 5.801 6.488 10.492 1 98 152 THR B N 1
ATOM 2928 C CA . THR B 1 152 ? 6.703 6.191 9.383 1 98 152 THR B CA 1
ATOM 2929 C C . THR B 1 152 ? 5.918 5.84 8.125 1 98 152 THR B C 1
ATOM 2931 O O . THR B 1 152 ? 6.344 6.152 7.016 1 98 152 THR B O 1
ATOM 2934 N N . GLY B 1 153 ? 4.762 5.188 8.32 1 97.5 153 GLY B N 1
ATOM 2935 C CA . GLY B 1 153 ? 3.883 4.938 7.184 1 97.5 153 GLY B CA 1
ATOM 2936 C C . GLY B 1 153 ? 3.395 6.211 6.52 1 97.5 153 GLY B C 1
ATOM 2937 O O . GLY B 1 153 ? 3.33 6.289 5.289 1 97.5 153 GLY B O 1
ATOM 2938 N N . TYR B 1 154 ? 3.047 7.191 7.32 1 97.25 154 TYR B N 1
ATOM 2939 C CA . TYR B 1 154 ? 2.617 8.484 6.797 1 97.25 154 TYR B CA 1
ATOM 2940 C C . TYR B 1 154 ? 3.721 9.125 5.965 1 97.25 154 TYR B C 1
ATOM 2942 O O . TYR B 1 154 ? 3.473 9.602 4.855 1 97.25 154 TYR B O 1
ATOM 2950 N N . LEU B 1 155 ? 4.91 9.148 6.523 1 96.56 155 LEU B N 1
ATOM 2951 C CA . LEU B 1 155 ? 6.059 9.727 5.832 1 96.56 155 LEU B CA 1
ATOM 2952 C C . LEU B 1 155 ? 6.34 8.984 4.531 1 96.56 155 LEU B C 1
ATOM 2954 O O . LEU B 1 155 ? 6.648 9.609 3.51 1 96.56 155 LEU B O 1
ATOM 2958 N N . HIS B 1 156 ? 6.25 7.691 4.613 1 96.5 156 HIS B N 1
ATOM 2959 C CA . HIS B 1 156 ? 6.383 6.883 3.408 1 96.5 156 HIS B CA 1
ATOM 2960 C C . HIS B 1 156 ? 5.371 7.301 2.348 1 96.5 156 HIS B C 1
ATOM 2962 O O . HIS B 1 156 ? 5.715 7.438 1.173 1 96.5 156 HIS B O 1
ATOM 2968 N N . GLY B 1 157 ? 4.164 7.457 2.789 1 95 157 GLY B N 1
ATOM 2969 C CA . GLY B 1 157 ? 3.111 7.891 1.883 1 95 157 GLY B CA 1
ATOM 2970 C C . GLY B 1 157 ? 3.379 9.25 1.262 1 95 157 GLY B C 1
ATOM 2971 O O . GLY B 1 157 ? 3.123 9.453 0.074 1 95 157 GLY B O 1
ATOM 2972 N N . CYS B 1 158 ? 3.852 10.195 2.027 1 92.88 158 CYS B N 1
ATOM 2973 C CA . CYS B 1 158 ? 4.195 11.516 1.519 1 92.88 158 CYS B CA 1
ATOM 2974 C C . CYS B 1 158 ? 5.27 11.422 0.44 1 92.88 158 CYS B C 1
ATOM 2976 O O . CYS B 1 158 ? 5.16 12.062 -0.606 1 92.88 158 CYS B O 1
ATOM 2978 N N . CYS B 1 159 ? 6.277 10.625 0.691 1 93.81 159 CYS B N 1
ATOM 2979 C CA . CYS B 1 159 ? 7.348 10.438 -0.28 1 93.81 159 CYS B CA 1
ATOM 2980 C C . CYS B 1 159 ? 6.82 9.789 -1.555 1 93.81 159 CYS B C 1
ATOM 2982 O O . CYS B 1 159 ? 7.121 10.25 -2.658 1 93.81 159 CYS B O 1
ATOM 2984 N N . ALA B 1 160 ? 6.047 8.734 -1.364 1 94.06 160 ALA B N 1
ATOM 2985 C CA . ALA B 1 160 ? 5.488 8.023 -2.512 1 94.06 160 ALA B CA 1
ATOM 2986 C C . ALA B 1 160 ? 4.637 8.953 -3.371 1 94.06 160 ALA B C 1
ATOM 2988 O O . ALA B 1 160 ? 4.715 8.914 -4.602 1 94.06 160 ALA B O 1
ATOM 2989 N N . ALA B 1 161 ? 3.846 9.75 -2.734 1 91.38 161 ALA B N 1
ATOM 2990 C CA . ALA B 1 161 ? 2.99 10.688 -3.461 1 91.38 161 ALA B CA 1
ATOM 2991 C C . ALA B 1 161 ? 3.822 11.672 -4.273 1 91.38 161 ALA B C 1
ATOM 2993 O O . ALA B 1 161 ? 3.516 11.945 -5.438 1 91.38 161 ALA B O 1
ATOM 2994 N N . SER B 1 162 ? 4.828 12.203 -3.68 1 90.56 162 SER B N 1
ATOM 2995 C CA . SER B 1 162 ? 5.711 13.141 -4.363 1 90.56 162 SER B CA 1
ATOM 2996 C C . SER B 1 162 ? 6.41 12.484 -5.547 1 90.56 162 SER B C 1
ATOM 2998 O O . SER B 1 162 ? 6.52 13.078 -6.621 1 90.56 162 SER B O 1
ATOM 3000 N N . LEU B 1 163 ? 6.859 11.297 -5.344 1 92.94 163 LEU B N 1
ATOM 3001 C CA . LEU B 1 163 ? 7.559 10.562 -6.391 1 92.94 163 LEU B CA 1
ATOM 3002 C C . LEU B 1 163 ? 6.613 10.227 -7.543 1 92.94 163 LEU B C 1
ATOM 3004 O O . LEU B 1 163 ? 7.012 10.273 -8.711 1 92.94 163 LEU B O 1
ATOM 3008 N N . ASN B 1 164 ? 5.395 9.867 -7.215 1 91.44 164 ASN B N 1
ATOM 3009 C CA . ASN B 1 164 ? 4.402 9.617 -8.258 1 91.44 164 ASN B CA 1
ATOM 3010 C C . ASN B 1 164 ? 4.172 10.852 -9.117 1 91.44 164 ASN B C 1
ATOM 3012 O O . ASN B 1 164 ? 4.012 10.742 -10.336 1 91.44 164 ASN B O 1
ATOM 3016 N N . VAL B 1 165 ? 4.172 12.016 -8.5 1 88.88 165 VAL B N 1
ATOM 3017 C CA . VAL B 1 165 ? 4.016 13.266 -9.242 1 88.88 165 VAL B CA 1
ATOM 3018 C C . VAL B 1 165 ? 5.234 13.492 -10.133 1 88.88 165 VAL B C 1
ATOM 3020 O O . VAL B 1 165 ? 5.098 13.914 -11.281 1 88.88 165 VAL B O 1
ATOM 3023 N N . ALA B 1 166 ? 6.414 13.203 -9.633 1 91.56 166 ALA B N 1
ATOM 3024 C CA . ALA B 1 166 ? 7.641 13.359 -10.414 1 91.56 166 ALA B CA 1
ATOM 3025 C C . ALA B 1 166 ? 7.613 12.477 -11.656 1 91.56 166 ALA B C 1
ATOM 3027 O O . ALA B 1 166 ? 8.055 12.898 -12.734 1 91.56 166 ALA B O 1
ATOM 3028 N N . VAL B 1 167 ? 7.113 11.281 -11.523 1 92.5 167 VAL B N 1
ATOM 3029 C CA . VAL B 1 167 ? 6.992 10.359 -12.656 1 92.5 167 VAL B CA 1
ATOM 3030 C C . VAL B 1 167 ? 5.98 10.906 -13.656 1 92.5 167 VAL B C 1
ATOM 3032 O O . VAL B 1 167 ? 6.23 10.898 -14.867 1 92.5 167 VAL B O 1
ATOM 3035 N N . ARG B 1 168 ? 4.883 11.359 -13.156 1 90.19 168 ARG B N 1
ATOM 3036 C CA . ARG B 1 168 ? 3.832 11.898 -14.008 1 90.19 168 ARG B CA 1
ATOM 3037 C C . ARG B 1 168 ? 4.34 13.086 -14.812 1 90.19 168 ARG B C 1
ATOM 3039 O O . ARG B 1 168 ? 3.939 13.281 -15.969 1 90.19 168 ARG B O 1
ATOM 3046 N N . LEU B 1 169 ? 5.242 13.875 -14.211 1 88.44 169 LEU B N 1
ATOM 3047 C CA . LEU B 1 169 ? 5.805 15.047 -14.859 1 88.44 169 LEU B CA 1
ATOM 3048 C C . LEU B 1 169 ? 7.031 14.68 -15.688 1 88.44 169 LEU B C 1
ATOM 3050 O O . LEU B 1 169 ? 7.727 15.562 -16.203 1 88.44 169 LEU B O 1
ATOM 3054 N N . SER B 1 170 ? 7.352 13.375 -15.75 1 91.94 170 SER B N 1
ATOM 3055 C CA . SER B 1 170 ? 8.438 12.812 -16.547 1 91.94 170 SER B CA 1
ATOM 3056 C C . SER B 1 170 ? 9.797 13.312 -16.078 1 91.94 170 SER B C 1
ATOM 3058 O O . SER B 1 170 ? 10.719 13.477 -16.875 1 91.94 170 SER B O 1
ATOM 3060 N N . LEU B 1 171 ? 9.828 13.656 -14.82 1 91.56 171 LEU B N 1
ATOM 3061 C CA . LEU B 1 171 ? 11.109 14.047 -14.242 1 91.56 171 LEU B CA 1
ATOM 3062 C C . LEU B 1 171 ? 12.023 12.836 -14.086 1 91.56 171 LEU B C 1
ATOM 3064 O O . LEU B 1 171 ? 13.242 12.945 -14.258 1 91.56 171 LEU B O 1
ATOM 3068 N N . ILE B 1 172 ? 11.469 11.766 -13.695 1 94.06 172 ILE B N 1
ATOM 3069 C CA . ILE B 1 172 ? 12.18 10.5 -13.531 1 94.06 172 ILE B CA 1
ATOM 3070 C C . ILE B 1 172 ? 11.281 9.344 -13.977 1 94.06 172 ILE B C 1
ATOM 3072 O O . ILE B 1 172 ? 10.078 9.523 -14.164 1 94.06 172 ILE B O 1
ATOM 3076 N N . GLY B 1 173 ? 11.961 8.195 -14.219 1 94.56 173 GLY B N 1
ATOM 3077 C CA . GLY B 1 173 ? 11.203 7.012 -14.57 1 94.56 173 GLY B CA 1
ATOM 3078 C C . GLY B 1 173 ? 10.641 6.277 -13.367 1 94.56 173 GLY B C 1
ATOM 3079 O O . GLY B 1 173 ? 10.977 6.605 -12.227 1 94.56 173 GLY B O 1
ATOM 3080 N N . GLN B 1 174 ? 9.82 5.301 -13.594 1 94.19 174 GLN B N 1
ATOM 3081 C CA . GLN B 1 174 ? 9.148 4.539 -12.547 1 94.19 174 GLN B CA 1
ATOM 3082 C C . GLN B 1 174 ? 10.156 3.783 -11.688 1 94.19 174 GLN B C 1
ATOM 3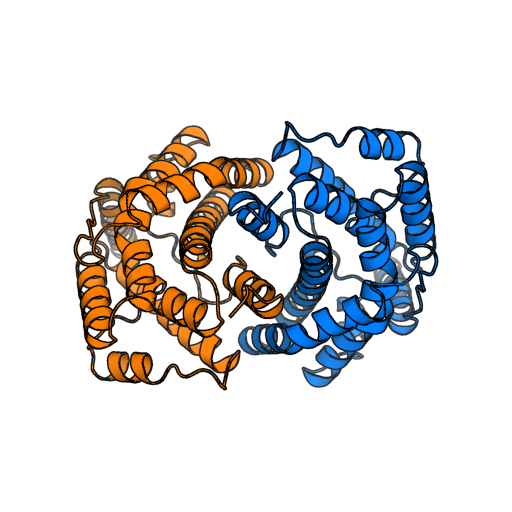084 O O . GLN B 1 174 ? 10.039 3.764 -10.461 1 94.19 174 GLN B O 1
ATOM 3089 N N . THR B 1 175 ? 11.07 3.141 -12.32 1 94.69 175 THR B N 1
ATOM 3090 C CA . THR B 1 175 ? 12.07 2.379 -11.578 1 94.69 175 THR B CA 1
ATOM 3091 C C . THR B 1 175 ? 12.898 3.297 -10.688 1 94.69 175 THR B C 1
ATOM 3093 O O . THR B 1 175 ? 13.18 2.961 -9.531 1 94.69 175 THR B O 1
ATOM 3096 N N . ALA B 1 176 ? 13.258 4.414 -11.203 1 95.06 176 ALA B N 1
ATOM 3097 C CA . ALA B 1 176 ? 14.016 5.391 -10.43 1 95.06 176 ALA B CA 1
ATOM 3098 C C . ALA B 1 176 ? 13.219 5.855 -9.211 1 95.06 176 ALA B C 1
ATOM 3100 O O . ALA B 1 176 ? 13.766 5.992 -8.117 1 95.06 176 ALA B O 1
ATOM 3101 N N . ALA B 1 177 ? 11.945 6.113 -9.391 1 95 177 ALA B N 1
ATOM 3102 C CA . ALA B 1 177 ? 11.078 6.555 -8.305 1 95 177 ALA B CA 1
ATOM 3103 C C . ALA B 1 177 ? 11.031 5.52 -7.184 1 95 177 ALA B C 1
ATOM 3105 O O . ALA B 1 177 ? 11.141 5.867 -6.004 1 95 177 ALA B O 1
ATOM 3106 N N . GLN B 1 178 ? 10.898 4.273 -7.57 1 95.44 178 GLN B N 1
ATOM 3107 C CA . GLN B 1 178 ? 10.836 3.195 -6.59 1 95.44 178 GLN B CA 1
ATOM 3108 C C . GLN B 1 178 ? 12.172 3.035 -5.863 1 95.44 178 GLN B C 1
ATOM 3110 O O . GLN B 1 178 ? 12.195 2.746 -4.664 1 95.44 178 GLN B O 1
ATOM 3115 N N . THR B 1 179 ? 13.211 3.197 -6.59 1 95.06 179 THR B N 1
ATOM 3116 C CA . THR B 1 179 ? 14.547 3.1 -6.004 1 95.06 179 THR B CA 1
ATOM 3117 C C . THR B 1 179 ? 14.766 4.207 -4.977 1 95.06 179 THR B C 1
ATOM 3119 O O . THR B 1 179 ? 15.289 3.953 -3.887 1 95.06 179 THR B O 1
ATOM 3122 N N . ILE B 1 180 ? 14.352 5.398 -5.34 1 95.06 180 ILE B N 1
ATOM 3123 C CA . ILE B 1 180 ? 14.477 6.527 -4.422 1 95.06 180 ILE B CA 1
ATOM 3124 C C . ILE B 1 180 ? 13.633 6.277 -3.176 1 95.06 180 ILE B C 1
ATOM 3126 O O . ILE B 1 180 ? 14.094 6.5 -2.053 1 95.06 180 ILE B O 1
ATOM 3130 N N . LEU B 1 181 ? 12.414 5.812 -3.357 1 95.44 181 LEU B N 1
ATOM 3131 C CA . LEU B 1 181 ? 11.516 5.555 -2.234 1 95.44 181 LEU B CA 1
ATOM 3132 C C . LEU B 1 181 ? 12.133 4.551 -1.268 1 95.44 181 LEU B C 1
ATOM 3134 O O . LEU B 1 181 ? 12.117 4.762 -0.052 1 95.44 181 LEU B O 1
ATOM 3138 N N . ALA B 1 182 ? 12.641 3.492 -1.775 1 94.31 182 ALA B N 1
ATOM 3139 C CA . ALA B 1 182 ? 13.273 2.467 -0.948 1 94.31 182 ALA B CA 1
ATOM 3140 C C . ALA B 1 182 ? 14.477 3.029 -0.198 1 94.31 182 ALA B C 1
ATOM 3142 O O . ALA B 1 182 ? 14.688 2.711 0.974 1 94.31 182 ALA B O 1
ATOM 3143 N N . ALA B 1 183 ? 15.227 3.846 -0.875 1 92.19 183 ALA B N 1
ATOM 3144 C CA . ALA B 1 183 ? 16.422 4.43 -0.277 1 92.19 183 ALA B CA 1
ATOM 3145 C C . ALA B 1 183 ? 16.062 5.375 0.866 1 92.19 183 ALA B C 1
ATOM 3147 O O . ALA B 1 183 ? 16.859 5.582 1.783 1 92.19 183 ALA B O 1
ATOM 3148 N N . LEU B 1 184 ? 14.891 5.891 0.849 1 94.25 184 LEU B N 1
ATOM 3149 C CA . LEU B 1 184 ? 14.461 6.867 1.843 1 94.25 184 LEU B CA 1
ATOM 3150 C C . LEU B 1 184 ? 13.938 6.172 3.098 1 94.25 184 LEU B C 1
ATOM 3152 O O . LEU B 1 184 ? 13.656 6.828 4.102 1 94.25 184 LEU B O 1
ATOM 3156 N N . SER B 1 185 ? 13.828 4.848 3.082 1 93.56 185 SER B N 1
ATOM 3157 C CA . SER B 1 185 ? 13.258 4.129 4.215 1 93.56 185 SER B CA 1
ATOM 3158 C C . SER B 1 185 ? 14.016 4.43 5.504 1 93.56 185 SER B C 1
ATOM 3160 O O . SER B 1 185 ? 13.406 4.691 6.543 1 93.56 185 SER B O 1
ATOM 3162 N N . SER B 1 186 ? 15.336 4.387 5.438 1 93.25 186 SER B N 1
ATOM 3163 C CA . SER B 1 186 ? 16.141 4.676 6.621 1 93.25 186 SER B CA 1
ATOM 3164 C C . SER B 1 186 ? 15.992 6.133 7.043 1 93.25 186 SER B C 1
ATOM 3166 O O . SER B 1 186 ? 15.984 6.441 8.234 1 93.25 186 SER B O 1
ATOM 3168 N N . GLU B 1 187 ? 15.883 7.035 6.062 1 95.44 187 GLU B N 1
ATOM 3169 C CA . GLU B 1 187 ? 15.711 8.453 6.359 1 95.44 187 GLU B CA 1
ATOM 3170 C C . GLU B 1 187 ? 14.352 8.719 7 1 95.44 187 GLU B C 1
ATOM 3172 O O . GLU B 1 187 ? 14.219 9.602 7.848 1 95.44 187 GLU B O 1
ATOM 3177 N N . ILE B 1 188 ? 13.367 7.996 6.543 1 97.44 188 ILE B N 1
ATOM 3178 C CA . ILE B 1 188 ? 12.023 8.109 7.105 1 97.44 188 ILE B CA 1
ATOM 3179 C C . ILE B 1 188 ? 12.062 7.762 8.594 1 97.44 188 ILE B C 1
ATOM 3181 O O . ILE B 1 188 ? 11.531 8.508 9.422 1 97.44 188 ILE B O 1
ATOM 3185 N N . GLU B 1 189 ? 12.688 6.664 8.891 1 96.56 189 GLU B N 1
ATOM 3186 C CA . GLU B 1 189 ? 12.82 6.262 10.289 1 96.56 189 GLU B CA 1
ATOM 3187 C C . GLU B 1 189 ? 13.609 7.289 11.094 1 96.56 189 GLU B C 1
ATOM 3189 O O . GLU B 1 189 ? 13.234 7.637 12.211 1 96.56 189 GLU B O 1
ATOM 3194 N N . ALA B 1 190 ? 14.703 7.777 10.523 1 96.94 190 ALA B N 1
ATOM 3195 C CA . ALA B 1 190 ? 15.562 8.758 11.195 1 96.94 190 ALA B CA 1
ATOM 3196 C C . ALA B 1 190 ? 14.805 10.055 11.461 1 96.94 190 ALA B C 1
ATOM 3198 O O . ALA B 1 190 ? 14.945 10.656 12.523 1 96.94 190 ALA B O 1
ATOM 3199 N N . ALA B 1 191 ? 14.039 10.484 10.469 1 96.5 191 ALA B N 1
ATOM 3200 C CA . ALA B 1 191 ? 13.273 11.719 10.602 1 96.5 191 ALA B CA 1
ATOM 3201 C C . ALA B 1 191 ? 12.266 11.617 11.75 1 96.5 191 ALA B C 1
ATOM 3203 O O . ALA B 1 191 ? 12.109 12.562 12.523 1 96.5 191 ALA B O 1
ATOM 3204 N N . TRP B 1 192 ? 11.633 10.477 11.859 1 97.56 192 TRP B N 1
ATOM 3205 C CA . TRP B 1 192 ? 10.68 10.273 12.945 1 97.56 192 TRP B CA 1
ATOM 3206 C C . TRP B 1 192 ? 11.406 10.188 14.289 1 97.56 192 TRP B C 1
ATOM 3208 O O . TRP B 1 192 ? 11.008 10.828 15.258 1 97.56 192 TRP B O 1
ATOM 3218 N N . GLN B 1 193 ? 12.461 9.453 14.359 1 96.75 193 GLN B N 1
ATOM 3219 C CA . GLN B 1 193 ? 13.188 9.258 15.609 1 96.75 193 GLN B CA 1
ATOM 3220 C C . GLN B 1 193 ? 13.719 10.586 16.141 1 96.75 193 GLN B C 1
ATOM 3222 O O . GLN B 1 193 ? 13.789 10.789 17.359 1 96.75 193 GLN B O 1
ATOM 3227 N N . ALA B 1 194 ? 14.055 11.445 15.273 1 96.06 194 ALA B N 1
ATOM 3228 C CA . ALA B 1 194 ? 14.617 12.742 15.648 1 96.06 194 ALA B CA 1
ATOM 3229 C C . ALA B 1 194 ? 13.602 13.57 16.422 1 96.06 194 ALA B C 1
ATOM 3231 O O . ALA B 1 194 ? 13.977 14.453 17.203 1 96.06 194 ALA B O 1
ATOM 3232 N N . VAL B 1 195 ? 12.273 13.289 16.25 1 96.38 195 VAL B N 1
ATOM 3233 C CA . VAL B 1 195 ? 11.281 14.156 16.859 1 96.38 195 VAL B CA 1
ATOM 3234 C C . VAL B 1 195 ? 10.383 13.344 17.797 1 96.38 195 VAL B C 1
ATOM 3236 O O . VAL B 1 195 ? 9.477 13.883 18.422 1 96.38 195 VAL B O 1
ATOM 3239 N N . ALA B 1 196 ? 10.609 12.078 17.891 1 96.5 196 ALA B N 1
ATOM 3240 C CA . ALA B 1 196 ? 9.719 11.148 18.594 1 96.5 196 ALA B CA 1
ATOM 3241 C C . ALA B 1 196 ? 9.531 11.555 20.047 1 96.5 196 ALA B C 1
ATOM 3243 O O . ALA B 1 196 ? 8.461 11.328 20.625 1 96.5 196 ALA B O 1
ATOM 3244 N N . GLU B 1 197 ? 10.5 12.156 20.609 1 95.88 197 GLU B N 1
ATOM 3245 C CA . GLU B 1 197 ? 10.438 12.477 22.031 1 95.88 197 GLU B CA 1
ATOM 3246 C C . GLU B 1 197 ? 9.969 13.914 22.25 1 95.88 197 GLU B C 1
ATOM 3248 O O . GLU B 1 197 ? 9.758 14.336 23.391 1 95.88 197 GLU B O 1
ATOM 3253 N N . ARG B 1 198 ? 9.781 14.633 21.234 1 95.31 198 ARG B N 1
ATOM 3254 C CA . ARG B 1 198 ? 9.367 16.031 21.344 1 95.31 198 ARG B CA 1
ATOM 3255 C C . ARG B 1 198 ? 7.902 16.125 21.781 1 95.31 198 ARG B C 1
ATOM 3257 O O . ARG B 1 198 ? 7.105 15.227 21.5 1 95.31 198 ARG B O 1
ATOM 3264 N N . ASP B 1 199 ? 7.629 17.219 22.469 1 95.56 199 ASP B N 1
ATOM 3265 C CA . ASP B 1 199 ? 6.238 17.562 22.734 1 95.56 199 ASP B CA 1
ATOM 3266 C C . ASP B 1 199 ? 5.52 17.969 21.438 1 95.56 199 ASP B C 1
ATOM 3268 O O . ASP B 1 199 ? 6.047 18.75 20.641 1 95.56 199 ASP B O 1
ATOM 3272 N N . PRO B 1 200 ? 4.375 17.375 21.188 1 95.69 200 PRO B N 1
ATOM 3273 C CA . PRO B 1 200 ? 3.656 17.703 19.953 1 95.69 200 PRO B CA 1
ATOM 3274 C C . PRO B 1 200 ? 3.469 19.203 19.75 1 95.69 200 PRO B C 1
ATOM 3276 O O . PRO B 1 200 ? 3.436 19.672 18.609 1 95.69 200 PRO B O 1
ATOM 3279 N N . PHE B 1 201 ? 3.367 19.969 20.75 1 94.5 201 PHE B N 1
ATOM 3280 C CA . PHE B 1 201 ? 3.152 21.406 20.641 1 94.5 201 PHE B CA 1
ATOM 3281 C C . PHE B 1 201 ? 4.461 22.125 20.359 1 94.5 201 PHE B C 1
ATOM 3283 O O . PHE B 1 201 ? 4.469 23.328 20.094 1 94.5 201 PHE B O 1
ATOM 3290 N N . ASP B 1 202 ? 5.598 21.422 20.281 1 90.06 202 ASP B N 1
ATOM 3291 C CA . ASP B 1 202 ? 6.879 21.984 19.875 1 90.06 202 ASP B CA 1
ATOM 3292 C C . ASP B 1 202 ? 7.055 21.906 18.359 1 90.06 202 ASP B C 1
ATOM 3294 O O . ASP B 1 202 ? 8.18 21.844 17.859 1 90.06 202 ASP B O 1
ATOM 3298 N N . PHE B 1 203 ? 5.949 21.875 17.688 1 83.69 203 PHE B N 1
ATOM 3299 C CA . PHE B 1 203 ? 6.012 21.766 16.234 1 83.69 203 PHE B CA 1
ATOM 3300 C C . PHE B 1 203 ? 6.688 22.984 15.633 1 83.69 203 PHE B C 1
ATOM 3302 O O . PHE B 1 203 ? 6.766 24.031 16.266 1 83.69 203 PHE B O 1
ATOM 3309 N N . CYS B 1 204 ? 7.43 22.828 14.562 1 73.62 204 CYS B N 1
ATOM 3310 C CA . CYS B 1 204 ? 8.047 23.859 13.75 1 73.62 204 CYS B CA 1
ATOM 3311 C C . CYS B 1 204 ? 7.641 23.734 12.289 1 73.62 204 CYS B C 1
ATOM 3313 O O . CYS B 1 204 ? 7.516 22.625 11.773 1 73.62 204 CYS B O 1
ATOM 3315 N N . THR B 1 205 ? 6.973 24.766 11.695 1 61.84 205 THR B N 1
ATOM 3316 C CA . THR B 1 205 ? 6.652 24.703 10.273 1 61.84 205 THR B CA 1
ATOM 3317 C C . THR B 1 205 ? 7.723 25.391 9.445 1 61.84 205 THR B C 1
ATOM 3319 O O . THR B 1 205 ? 7.93 26.609 9.578 1 61.84 205 THR B O 1
ATOM 3322 N N . SER B 1 206 ? 8.961 25.047 9.578 1 54.84 206 SER B N 1
ATOM 3323 C CA . SER B 1 206 ? 10.047 25.828 8.992 1 54.84 206 SER B CA 1
ATOM 3324 C C . SER B 1 206 ? 10.055 25.719 7.469 1 54.84 206 SER B C 1
ATOM 3326 O O . SER B 1 206 ? 10.977 26.203 6.809 1 54.84 206 SER B O 1
ATOM 3328 N N . LEU B 1 207 ? 9.445 24.797 6.688 1 56.03 207 LEU B N 1
ATOM 3329 C CA . LEU B 1 207 ? 10.07 24.703 5.375 1 56.03 207 LEU B CA 1
ATOM 3330 C C . LEU B 1 207 ? 9.758 25.938 4.539 1 56.03 207 LEU B C 1
ATOM 3332 O O . LEU B 1 207 ? 8.695 26.016 3.904 1 56.03 207 LEU B O 1
ATOM 3336 N N . PRO B 1 208 ? 10.602 26.938 4.617 1 53.12 208 PRO B N 1
ATOM 3337 C CA . PRO B 1 208 ? 10.422 28.156 3.828 1 53.12 208 PRO B CA 1
ATOM 3338 C C . PRO B 1 208 ? 10.32 27.891 2.33 1 53.12 208 PRO B C 1
ATOM 3340 O O . PRO B 1 208 ? 9.5 28.5 1.641 1 53.12 208 PRO B O 1
ATOM 3343 N N . VAL B 1 209 ? 11.125 27.016 1.859 1 47.5 209 VAL B N 1
ATOM 3344 C CA . VAL B 1 209 ? 11.211 26.828 0.413 1 47.5 209 VAL B CA 1
ATOM 3345 C C . VAL B 1 209 ? 9.914 26.234 -0.114 1 47.5 209 VAL B C 1
ATOM 3347 O O . VAL B 1 209 ? 9.406 26.656 -1.156 1 47.5 209 VAL B O 1
ATOM 3350 N N . LEU B 1 210 ? 9.352 25.266 0.611 1 54.94 210 LEU B N 1
ATOM 3351 C CA . LEU B 1 210 ? 8.094 24.672 0.172 1 54.94 210 LEU B CA 1
ATOM 3352 C C . LEU B 1 210 ? 6.949 25.672 0.275 1 54.94 210 LEU B C 1
ATOM 3354 O O . LEU B 1 210 ? 6.09 25.734 -0.607 1 54.94 210 LEU B O 1
ATOM 3358 N N . GLU B 1 211 ? 7.141 26.453 1.296 1 59.12 211 GLU B N 1
ATOM 3359 C CA . GLU B 1 211 ? 6.109 27.453 1.527 1 59.12 211 GLU B CA 1
ATOM 3360 C C . GLU B 1 211 ? 6.199 28.578 0.505 1 59.12 211 GLU B C 1
ATOM 3362 O O . GLU B 1 211 ? 5.18 29.078 0.03 1 59.12 211 GLU B O 1
ATOM 3367 N N . ILE B 1 212 ? 7.375 28.781 0.175 1 50.53 212 ILE B N 1
ATOM 3368 C CA . ILE B 1 212 ? 7.574 29.828 -0.829 1 50.53 212 ILE B CA 1
ATOM 3369 C C . ILE B 1 212 ? 7.117 29.312 -2.195 1 50.53 212 ILE B C 1
ATOM 3371 O O . ILE B 1 212 ? 6.445 30.031 -2.938 1 50.53 212 ILE B O 1
ATOM 3375 N N . ALA B 1 213 ? 7.438 28.125 -2.535 1 55.81 213 ALA B N 1
ATOM 3376 C CA . ALA B 1 213 ? 7.047 27.547 -3.82 1 55.81 213 ALA B CA 1
ATOM 3377 C C . ALA B 1 213 ? 5.527 27.469 -3.943 1 55.81 213 ALA B C 1
ATOM 3379 O O . ALA B 1 213 ? 4.969 27.75 -5.008 1 55.81 213 ALA B O 1
ATOM 3380 N N . GLN B 1 214 ? 4.902 27.109 -2.854 1 57.53 214 GLN B N 1
ATOM 3381 C CA . GLN B 1 214 ? 3.445 27.031 -2.824 1 57.53 214 GLN B CA 1
ATOM 3382 C C . GLN B 1 214 ? 2.805 28.406 -2.973 1 57.53 214 GLN B C 1
ATOM 3384 O O . GLN B 1 214 ? 1.781 28.547 -3.645 1 57.53 214 GLN B O 1
ATOM 3389 N N . MET B 1 215 ? 3.475 29.359 -2.342 1 52.44 215 MET B N 1
ATOM 3390 C CA . MET B 1 215 ? 3.02 30.75 -2.453 1 52.44 215 MET B CA 1
ATOM 3391 C C . MET B 1 215 ? 3.191 31.266 -3.877 1 52.44 215 MET B C 1
ATOM 3393 O O . MET B 1 215 ? 2.328 31.984 -4.391 1 52.44 215 MET B O 1
ATOM 3397 N N . ARG B 1 216 ? 4.25 30.859 -4.465 1 52.84 216 ARG B N 1
ATOM 3398 C CA . ARG B 1 216 ? 4.523 31.266 -5.836 1 52.84 216 ARG B CA 1
ATOM 3399 C C . ARG B 1 216 ? 3.561 30.594 -6.812 1 52.84 216 ARG B C 1
ATOM 3401 O O . ARG B 1 216 ? 3.139 31.219 -7.793 1 52.84 216 ARG B O 1
ATOM 3408 N N . HIS B 1 217 ? 3.201 29.391 -6.598 1 55.09 217 HIS B N 1
ATOM 3409 C CA . HIS B 1 217 ? 2.221 28.672 -7.414 1 55.09 217 HIS B CA 1
ATOM 3410 C C . HIS B 1 217 ? 0.878 29.406 -7.414 1 55.09 217 HIS B C 1
ATOM 3412 O O . HIS B 1 217 ? 0.226 29.5 -8.453 1 55.09 217 HIS B O 1
ATOM 3418 N N . GLN B 1 218 ? 0.515 29.875 -6.203 1 55.75 218 GLN B N 1
ATOM 3419 C CA . GLN B 1 218 ? -0.7 30.672 -6.086 1 55.75 218 GLN B CA 1
ATOM 3420 C C . GLN B 1 218 ? -0.602 31.953 -6.922 1 55.75 218 GLN B C 1
ATOM 3422 O O . GLN B 1 218 ? -1.576 32.375 -7.559 1 55.75 218 GLN B O 1
ATOM 3427 N N . TRP B 1 219 ? 0.533 32.375 -6.969 1 49.31 219 TRP B N 1
ATOM 3428 C CA . TRP B 1 219 ? 0.762 33.594 -7.742 1 49.31 219 TRP B CA 1
ATOM 3429 C C . TRP B 1 219 ? 0.734 33.281 -9.242 1 49.31 219 TRP B C 1
ATOM 3431 O O . TRP B 1 219 ? 0.16 34.062 -10.016 1 49.31 219 TRP B O 1
ATOM 3441 N N . LEU B 1 220 ? 1.288 32.219 -9.664 1 49.97 220 LEU B N 1
ATOM 3442 C CA . LEU B 1 220 ? 1.313 31.859 -11.078 1 49.97 220 LEU B CA 1
ATOM 3443 C C . LEU B 1 220 ? -0.078 31.469 -11.562 1 49.97 220 LEU B C 1
ATOM 3445 O O . LEU B 1 220 ? -0.479 31.812 -12.672 1 49.97 220 LEU B O 1
ATOM 3449 N N . GLU B 1 221 ? -0.75 30.688 -10.805 1 49.69 221 GLU B N 1
ATOM 3450 C CA . GLU B 1 221 ? -2.127 30.344 -11.156 1 49.69 221 GLU B CA 1
ATOM 3451 C C . GLU B 1 221 ? -3.014 31.594 -11.164 1 49.69 221 GLU B C 1
ATOM 3453 O O . GLU B 1 221 ? -3.875 31.734 -12.039 1 49.69 221 GLU B O 1
ATOM 3458 N N . ALA B 1 222 ? -2.895 32.562 -10.234 1 45.62 222 ALA B N 1
ATOM 3459 C CA . ALA B 1 222 ? -3.615 33.844 -10.281 1 45.62 222 ALA B CA 1
ATOM 3460 C C . ALA B 1 222 ? -3.281 34.594 -11.547 1 45.62 222 ALA B C 1
ATOM 3462 O O . ALA B 1 222 ? -4.156 35.25 -12.148 1 45.62 222 ALA B O 1
ATOM 3463 N N . ARG B 1 223 ? -2.221 34.344 -12.023 1 49.72 223 ARG B N 1
ATOM 3464 C CA . ARG B 1 223 ? -1.823 35.062 -13.242 1 49.72 223 ARG B CA 1
ATOM 3465 C C . ARG B 1 223 ? -2.406 34.375 -14.477 1 49.72 223 ARG B C 1
ATOM 3467 O O . ARG B 1 223 ? -2.691 35.031 -15.477 1 49.72 223 ARG B O 1
ATOM 3474 N N . LEU B 1 224 ? -2.402 33.062 -14.383 1 44.94 224 LEU B N 1
ATOM 3475 C CA . LEU B 1 224 ? -3.004 32.375 -15.523 1 44.94 224 LEU B CA 1
ATOM 3476 C C . LEU B 1 224 ? -4.504 32.625 -15.586 1 44.94 224 LEU B C 1
ATOM 3478 O O . LEU B 1 224 ? -5.105 32.562 -16.656 1 44.94 224 LEU B O 1
ATOM 3482 N N . PHE B 1 225 ? -5.215 32.906 -14.562 1 44.59 225 PHE B N 1
ATOM 3483 C CA . PHE B 1 225 ? -6.625 33.312 -14.594 1 44.59 225 PHE B CA 1
ATOM 3484 C C . PHE B 1 225 ? -6.777 34.812 -14.805 1 44.59 225 PHE B C 1
ATOM 3486 O O . PHE B 1 225 ? -7.879 35.281 -15.07 1 44.59 225 PHE B O 1
ATOM 3493 N N . MET B 1 226 ? -5.836 35.531 -14.492 1 40.06 226 MET B N 1
ATOM 3494 C CA . MET B 1 226 ? -5.945 36.969 -14.758 1 40.06 226 MET B CA 1
ATOM 3495 C C . MET B 1 226 ? -5.641 37.281 -16.219 1 40.06 226 MET B C 1
ATOM 3497 O O . MET B 1 226 ? -5.875 38.406 -16.688 1 40.06 226 MET B O 1
ATOM 3501 N N . SER B 1 227 ? -5.203 36.25 -16.859 1 36.31 227 SER B N 1
ATOM 3502 C CA . SER B 1 227 ? -5.148 36.625 -18.266 1 36.31 227 SER B CA 1
ATOM 3503 C C . SER B 1 227 ? -6.387 36.156 -19.016 1 36.31 227 SER B C 1
ATOM 3505 O O . SER B 1 227 ? -7.016 35.156 -18.609 1 36.31 227 SER B O 1
#

InterPro domains:
  IPR002639 Urease accessory protein UreF [MF_01385] (7-227)
  IPR002639 Urease accessory protein UreF [PF01730] (39-184)
  IPR002639 Urease accessory protein UreF [PIRSF009467] (6-227)
  IPR038277 UreF domain superfamily [G3DSA:1.10.4190.10] (3-206)

Organism: NCBI:txid1960156